Protein AF-0000000084927804 (afdb_homodimer)

Secondary structure (DSSP, 8-state):
---HHHHHHHHTS-HHHHHHHHTT-TTS-HHHHHHHHHHHHHHT----HHHHTTTTT---EEEEEES-SSSHHHHHHHHHHHHHHHHTT-EEEEEE-TT-HHHHHHHHHHHHTTSSSEEEEES----GGGGTT--GGGEEEESS--TTS-SEEEEE-HHHHHHHHHHHHHHTT--SEEEEE--TT-HHHHHHHHHHHHHHHHTTPPP-GGGEEE--SSSHHHHHHHHT-TTGGG--EEEESSHHHHHHHHHHHHHTT--TTTTSEEEEEE--HHHHHSSSPPEEEE--HHHHHHHHHHHHHHHHH-TT-----EEEEPPEEE--TT-/---HHHHHHHHTS-HHHHHHHHTT-TTS-HHHHHHHHHHHHHHT----HHHHTTTTT---EEEEEES-SSSHHHHHHHHHHHHHHHHTT-EEEEEE-TT-HHHHHHHHHHHHTTSSSEEEEES----GGGGTT--GGGEEEESS--TTS-SEEEEE-HHHHHHHHHHHHHHTT--SEEEEE--TT-HHHHHHHHHHHHHHHHTTPPP-GGGEEE--SSHHHHHHHHHT-TTGGG--EEEESSHHHHHHHHHHHHHTT--TTTTSEEEEEE--HHHHHSSSPPEEEE--HHHHHHHHHHHHHHHHH-TT-----EEEEPPEEE--TT-

Solvent-accessible surface area (backbone atoms only — not comparable to full-atom values): 33091 Å² total; per-residue (Å²): 128,60,42,67,62,50,33,9,59,68,39,71,47,50,54,68,52,45,51,34,47,78,61,66,39,81,85,53,53,70,71,57,39,48,38,39,52,52,25,24,61,75,56,62,40,66,82,50,57,75,62,66,38,64,81,55,102,46,52,44,23,33,33,36,35,23,35,50,56,72,40,67,66,46,19,38,19,48,47,19,25,46,55,44,28,45,77,70,54,26,46,50,32,43,42,65,32,72,60,32,34,68,53,42,33,58,57,56,48,33,43,78,68,48,63,18,59,28,36,36,39,43,56,40,45,74,48,71,80,59,52,66,87,57,73,41,80,44,32,23,30,21,76,38,71,59,78,89,56,80,44,26,36,22,31,58,55,42,29,57,53,33,17,50,57,43,38,51,44,41,75,72,67,43,78,40,64,34,35,37,34,50,57,85,93,39,58,53,44,54,32,26,49,50,12,42,42,49,30,32,47,77,69,75,36,83,73,53,76,86,41,53,43,71,33,64,64,47,29,64,60,38,20,53,53,48,59,66,38,91,55,55,80,75,32,33,28,34,44,20,68,19,38,39,24,27,50,11,45,52,51,24,35,48,75,72,70,42,47,67,28,85,53,34,20,36,26,21,22,49,56,47,71,61,28,69,70,36,88,63,22,38,12,21,36,30,52,51,38,39,56,39,18,29,52,34,35,49,53,45,49,49,42,64,72,44,68,89,70,80,71,85,44,78,44,72,47,74,69,43,80,43,84,38,55,15,79,126,59,42,67,62,49,33,8,60,68,39,71,46,50,54,67,52,45,50,34,47,77,62,65,41,82,85,52,54,70,70,56,38,48,39,38,52,51,27,23,61,74,55,62,39,67,83,52,59,77,62,65,37,65,81,52,102,46,54,44,25,34,33,35,36,23,33,51,56,71,41,67,64,46,19,39,19,48,48,19,25,47,55,44,28,46,78,70,57,26,45,50,30,44,42,64,35,70,60,30,34,67,52,43,33,59,57,56,47,32,42,79,69,48,62,18,59,27,36,36,40,43,55,40,45,74,48,71,81,58,50,68,86,56,73,41,79,44,31,22,29,20,75,36,73,60,80,89,56,79,43,26,36,24,30,58,55,41,28,60,53,34,18,53,56,44,38,51,45,42,76,72,68,44,77,40,63,34,33,38,34,50,57,87,91,39,57,55,44,53,33,26,50,50,12,41,42,49,32,34,47,77,69,75,36,83,74,54,75,86,42,53,43,72,32,63,64,47,28,64,58,38,18,54,54,50,58,64,37,89,54,54,80,73,30,33,29,35,45,21,69,19,37,41,25,26,50,10,45,53,52,25,36,48,75,72,69,43,46,69,28,86,54,35,20,35,25,21,22,50,57,49,71,62,27,69,70,37,87,63,21,39,13,20,35,30,51,52,38,39,56,39,17,29,51,35,36,49,54,45,50,48,42,63,71,43,67,87,70,82,70,83,44,80,46,73,47,74,68,41,81,43,84,37,55,15,78

pLDDT: mean 87.56, std 12.5, range [36.38, 98.88]

Nearest PDB structures (foldseek):
  3c3k-assembly1_A  TM=9.098E-01  e=5.530E-22  Actinobacillus succinogenes 130Z
  3c3k-assembly1_B  TM=9.078E-01  e=3.502E-22  Actinobacillus succinogenes 130Z
  3clk-assembly1_B  TM=8.979E-01  e=1.261E-16  Lactiplantibacillus plantarum WCFS1
  3clk-assembly1_A  TM=8.913E-01  e=4.184E-16  Lactiplantibacillus plantarum WCFS1
  2qu7-assembly1_B  TM=8.490E-01  e=1.848E-15  Staphylococcus saprophyticus subsp. saprophyticus ATCC 15305 = NCTC 7292

Radius of gyration: 27.2 Å; Cα contacts (8 Å, |Δi|>4): 1357; chains: 2; bounding box: 69×76×70 Å

Organism: Caldicellulosiruptor owensensis (strain ATCC 700167 / DSM 13100 / OL) (NCBI:txid632518)

Foldseek 3Di:
DQDLCNLCVQLVHDSVLLLCLVQVNPVHDPVSSVSSVVSCVVVVPDPPLCVSPPVDLALLEEEEEEQDCPDLLQVLLVLLQQVQSVVNSHHYHYYHCVQPQQRVLVVLCCCVVNNHLAYEYEQRDHDLVSCPPRPLLLYEYFQFDDPSRQFAYEHAQLLQLLLVVLLVCVVVPWAAEAEEFEDPDTVSRVSNVNSNCVSQVVSPHDDDPVSYHYDDQAQPTLLVVLLPPPPVQVGLEYEYAAPRVQVSVVNSCVVVVHDFNGRYAYAHEQPGPCQCPPVQRHWYKHDPSSVRSNVRNVLSVCCSVVVPDRDHHYHHDDIDTDDTRRD/DQDLCNLCVQLVHDSVLLLCLVQVPPPHDPVSSVSSVVSCVVVVPDPPLCVSPPVDLALLEEEEEEQDCPDLLQVLLVLLQQVQSVVNSHHYHYYHCVQPQQRVLVVLCCCVVNNHLAYEYEQRDHDLVSCPPRPLLLYEYFQFDDPSRQFAYEHAQLLQLLLVVLLVCVVVPWAAEAEEFEDPDTVSRVSNVNSNCVSQVVSPHHDDPVSYHYDDQAQPTLLVVCLPPPPVQVGLEYEYAAVRVQVSVVNSCVVVVHDFNPRYAYAHEQPGPCQCPPVQRHWYKHDPSSVRSNVRNVLSVCCSVVVPDRDHHYHHDDIDTDDTRRD

Structure (mmCIF, N/CA/C/O backbone):
data_AF-0000000084927804-model_v1
#
loop_
_entity.id
_entity.type
_entity.pdbx_description
1 polymer 'Transcriptional regulator, LacI family'
#
loop_
_atom_site.group_PDB
_atom_site.id
_atom_site.type_symbol
_atom_site.label_atom_id
_atom_site.label_alt_id
_atom_site.label_comp_id
_atom_site.label_asym_id
_atom_site.label_entity_id
_atom_site.label_seq_id
_atom_site.pdbx_PDB_ins_code
_atom_site.Cartn_x
_atom_site.Cartn_y
_atom_site.Cartn_z
_atom_site.occupancy
_atom_site.B_iso_or_equiv
_atom_site.auth_seq_id
_atom_site.auth_comp_id
_atom_site.auth_asym_id
_atom_site.auth_atom_id
_atom_site.pdbx_PDB_model_num
ATOM 1 N N . MET A 1 1 ? 18.719 33.781 -3.631 1 55.03 1 MET A N 1
ATOM 2 C CA . MET A 1 1 ? 17.75 33.25 -4.57 1 55.03 1 MET A CA 1
ATOM 3 C C . MET A 1 1 ? 16.656 34.281 -4.895 1 55.03 1 MET A C 1
ATOM 5 O O . MET A 1 1 ? 16.281 35.062 -4.035 1 55.03 1 MET A O 1
ATOM 9 N N . PRO A 1 2 ? 16.344 34.375 -6.137 1 72.06 2 PRO A N 1
ATOM 10 C CA . PRO A 1 2 ? 15.336 35.375 -6.449 1 72.06 2 PRO A CA 1
ATOM 11 C C . PRO A 1 2 ? 14 35.125 -5.746 1 72.06 2 PRO A C 1
ATOM 13 O O . PRO A 1 2 ? 13.625 33.969 -5.547 1 72.06 2 PRO A O 1
ATOM 16 N N . THR A 1 3 ? 13.508 36.094 -5.145 1 71.88 3 THR A N 1
ATOM 17 C CA . THR A 1 3 ? 12.227 36.062 -4.453 1 71.88 3 THR A CA 1
ATOM 18 C C . THR A 1 3 ? 11.102 36.531 -5.359 1 71.88 3 THR A C 1
ATOM 20 O O . THR A 1 3 ? 11.359 37.031 -6.457 1 71.88 3 THR A O 1
ATOM 23 N N . VAL A 1 4 ? 9.883 36.25 -4.801 1 76.12 4 VAL A N 1
ATOM 24 C CA . VAL A 1 4 ? 8.727 36.75 -5.535 1 76.12 4 VAL A CA 1
ATOM 25 C C . VAL A 1 4 ? 8.828 38.281 -5.688 1 76.12 4 VAL A C 1
ATOM 27 O O . VAL A 1 4 ? 8.406 38.844 -6.707 1 76.12 4 VAL A O 1
ATOM 30 N N . LYS A 1 5 ? 9.398 38.906 -4.699 1 81.44 5 LYS A N 1
ATOM 31 C CA . LYS A 1 5 ? 9.594 40.344 -4.773 1 81.44 5 LYS A CA 1
ATOM 32 C C . LYS A 1 5 ? 10.578 40.719 -5.875 1 81.44 5 LYS A C 1
ATOM 34 O O . LYS A 1 5 ? 10.383 41.719 -6.582 1 81.44 5 LYS A O 1
ATOM 39 N N . ASP A 1 6 ? 11.508 39.844 -6.051 1 83.94 6 ASP A N 1
ATOM 40 C CA . ASP A 1 6 ? 12.492 40.094 -7.105 1 83.94 6 ASP A CA 1
ATOM 41 C C . ASP A 1 6 ? 11.859 39.938 -8.492 1 83.94 6 ASP A C 1
ATOM 43 O O . ASP A 1 6 ? 12.148 40.719 -9.398 1 83.94 6 ASP A O 1
ATOM 47 N N . VAL A 1 7 ? 11.023 38.938 -8.57 1 85.44 7 VAL A N 1
ATOM 48 C CA . VAL A 1 7 ? 10.312 38.688 -9.812 1 85.44 7 VAL A CA 1
ATOM 49 C C . VAL A 1 7 ? 9.406 39.906 -10.133 1 85.44 7 VAL A C 1
ATOM 51 O O . VAL A 1 7 ? 9.375 40.375 -11.266 1 85.44 7 VAL A O 1
ATOM 54 N N . ALA A 1 8 ? 8.766 40.344 -9.141 1 87.19 8 ALA A N 1
ATOM 55 C CA . ALA A 1 8 ? 7.867 41.469 -9.289 1 87.19 8 ALA A CA 1
ATOM 56 C C . ALA A 1 8 ? 8.617 42.719 -9.758 1 87.19 8 ALA A C 1
ATOM 58 O O . ALA A 1 8 ? 8.18 43.406 -10.68 1 87.19 8 ALA A O 1
ATOM 59 N N . LYS A 1 9 ? 9.664 42.938 -9.18 1 88.44 9 LYS A N 1
ATOM 60 C CA . LYS A 1 9 ? 10.5 44.062 -9.523 1 88.44 9 LYS A CA 1
ATOM 61 C C . LYS A 1 9 ? 11.008 43.969 -10.961 1 88.44 9 LYS A C 1
ATOM 63 O O . LYS A 1 9 ? 10.953 44.938 -11.719 1 88.44 9 LYS A O 1
ATOM 68 N N . ARG A 1 10 ? 11.414 42.812 -11.266 1 89.19 10 ARG A N 1
ATOM 69 C CA . ARG A 1 10 ? 11.969 42.625 -12.602 1 89.19 10 ARG A CA 1
ATOM 70 C C . ARG A 1 10 ? 10.891 42.719 -13.672 1 89.19 10 ARG A C 1
ATOM 72 O O . ARG A 1 10 ? 11.156 43.219 -14.766 1 89.19 10 ARG A O 1
ATOM 79 N N . ALA A 1 11 ? 9.75 42.219 -13.383 1 87.06 11 ALA A N 1
ATOM 80 C CA . ALA A 1 11 ? 8.633 42.219 -14.328 1 87.06 11 ALA A CA 1
ATOM 81 C C . ALA A 1 11 ? 7.914 43.562 -14.328 1 87.06 11 ALA A C 1
ATOM 83 O O . ALA A 1 11 ? 7.094 43.844 -15.211 1 87.06 11 ALA A O 1
ATOM 84 N N . GLY A 1 12 ? 8.234 44.406 -13.336 1 89.69 12 GLY A N 1
ATOM 85 C CA . GLY A 1 12 ? 7.582 45.688 -13.219 1 89.69 12 GLY A CA 1
ATOM 86 C C . GLY A 1 12 ? 6.133 45.594 -12.781 1 89.69 12 GLY A C 1
ATOM 87 O O . GLY A 1 12 ? 5.285 46.344 -13.25 1 89.69 12 GLY A O 1
ATOM 88 N N . VAL A 1 13 ? 5.855 44.562 -12.055 1 88.19 13 VAL A N 1
ATOM 89 C CA . VAL A 1 13 ? 4.492 44.344 -11.578 1 88.19 13 VAL A CA 1
ATOM 90 C C . VAL A 1 13 ? 4.488 44.219 -10.062 1 88.19 13 VAL A C 1
ATOM 92 O O . VAL A 1 13 ? 5.551 44.188 -9.43 1 88.19 13 VAL A O 1
ATOM 95 N N . SER A 1 14 ? 3.346 44.25 -9.469 1 79.81 14 SER A N 1
ATOM 96 C CA . SER A 1 14 ? 3.221 44.031 -8.031 1 79.81 14 SER A CA 1
ATOM 97 C C . SER A 1 14 ? 3.455 42.562 -7.668 1 79.81 14 SER A C 1
ATOM 99 O O . SER A 1 14 ? 3.342 41.688 -8.523 1 79.81 14 SER A O 1
ATOM 101 N N . VAL A 1 15 ? 3.775 42.312 -6.426 1 80.94 15 VAL A N 1
ATOM 102 C CA . VAL A 1 15 ? 3.936 40.969 -5.918 1 80.94 15 VAL A CA 1
ATOM 103 C C . VAL A 1 15 ? 2.633 40.188 -6.094 1 80.94 15 VAL A C 1
ATOM 105 O O . VAL A 1 15 ? 2.65 39 -6.426 1 80.94 15 VAL A O 1
ATOM 108 N N . ALA A 1 16 ? 1.517 40.906 -5.965 1 77.38 16 ALA A N 1
ATOM 109 C CA . ALA A 1 16 ? 0.203 40.312 -6.148 1 77.38 16 ALA A CA 1
ATOM 110 C C . ALA A 1 16 ? 0.012 39.812 -7.586 1 77.38 16 ALA A C 1
ATOM 112 O O . ALA A 1 16 ? -0.558 38.75 -7.824 1 77.38 16 ALA A O 1
ATOM 113 N N . THR A 1 17 ? 0.482 40.562 -8.492 1 80.94 17 THR A N 1
ATOM 114 C CA . THR A 1 17 ? 0.366 40.219 -9.898 1 80.94 17 THR A CA 1
ATOM 115 C C . THR A 1 17 ? 1.212 39 -10.227 1 80.94 17 THR A C 1
ATOM 117 O O . THR A 1 17 ? 0.779 38.125 -10.977 1 80.94 17 THR A O 1
ATOM 120 N N . VAL A 1 18 ? 2.438 38.906 -9.641 1 80.12 18 VAL A N 1
ATOM 121 C CA . VAL A 1 18 ? 3.285 37.719 -9.828 1 80.12 18 VAL A CA 1
ATOM 122 C C . VAL A 1 18 ? 2.578 36.469 -9.289 1 80.12 18 VAL A C 1
ATOM 124 O O . VAL A 1 18 ? 2.557 35.438 -9.945 1 80.12 18 VAL A O 1
ATOM 127 N N . SER A 1 19 ? 1.981 36.656 -8.242 1 71.56 19 SER A N 1
ATOM 128 C CA . SER A 1 19 ? 1.237 35.562 -7.621 1 71.56 19 SER A CA 1
ATOM 129 C C . SER A 1 19 ? 0.085 35.125 -8.516 1 71.56 19 SER A C 1
ATOM 131 O O . SER A 1 19 ? -0.128 33.906 -8.695 1 71.56 19 SER A O 1
ATOM 133 N N . ARG A 1 20 ? -0.527 36.062 -9.086 1 74.81 20 ARG A N 1
ATOM 134 C CA . ARG A 1 20 ? -1.644 35.781 -9.984 1 74.81 20 ARG A CA 1
ATOM 135 C C . ARG A 1 20 ? -1.167 35.031 -11.227 1 74.81 20 ARG A C 1
ATOM 137 O O . ARG A 1 20 ? -1.835 34.094 -11.703 1 74.81 20 ARG A O 1
ATOM 144 N N . VAL A 1 21 ? -0.072 35.406 -11.68 1 78 21 VAL A N 1
ATOM 145 C CA . VAL A 1 21 ? 0.49 34.75 -12.867 1 78 21 VAL A CA 1
ATOM 146 C C . VAL A 1 21 ? 0.907 33.344 -12.523 1 78 21 VAL A C 1
ATOM 148 O O . VAL A 1 21 ? 0.625 32.406 -13.281 1 78 21 VAL A O 1
ATOM 151 N N . LEU A 1 22 ? 1.518 33.219 -11.406 1 71.62 22 LEU A N 1
ATOM 152 C CA . LEU A 1 22 ? 2.029 31.906 -10.984 1 71.62 22 LEU A CA 1
ATOM 153 C C . LEU A 1 22 ? 0.887 30.938 -10.703 1 71.62 22 LEU A C 1
ATOM 155 O O . LEU A 1 22 ? 1.041 29.719 -10.867 1 71.62 22 LEU A O 1
ATOM 159 N N . ASN A 1 23 ? -0.271 31.562 -10.461 1 62.69 23 ASN A N 1
ATOM 160 C CA . ASN A 1 23 ? -1.459 30.766 -10.164 1 62.69 23 ASN A CA 1
ATOM 161 C C . ASN A 1 23 ? -2.387 30.672 -11.375 1 62.69 23 ASN A C 1
ATOM 163 O O . ASN A 1 23 ? -3.57 30.359 -11.234 1 62.69 23 ASN A O 1
ATOM 167 N N . ASN A 1 24 ? -1.897 31 -12.352 1 65.75 24 ASN A N 1
ATOM 168 C CA . ASN A 1 24 ? -2.586 30.984 -13.641 1 65.75 24 ASN A CA 1
ATOM 169 C C . ASN A 1 24 ? -3.926 31.703 -13.57 1 65.75 24 ASN A C 1
ATOM 171 O O . ASN A 1 24 ? -4.922 31.234 -14.125 1 65.75 24 ASN A O 1
ATOM 175 N N . SER A 1 25 ? -3.979 32.719 -12.867 1 64.5 25 SER A N 1
ATOM 176 C CA . SER A 1 25 ? -5.184 33.531 -12.758 1 64.5 25 SER A CA 1
ATOM 177 C C . SER A 1 25 ? -5.559 34.156 -14.102 1 64.5 25 SER A C 1
ATOM 179 O O . SER A 1 25 ? -4.691 34.656 -14.836 1 64.5 25 SER A O 1
ATOM 181 N N . GLU A 1 26 ? -6.766 34.031 -14.406 1 66.88 26 GLU A N 1
ATOM 182 C CA . GLU A 1 26 ? -7.27 34.625 -15.656 1 66.88 26 GLU A CA 1
ATOM 183 C C . GLU A 1 26 ? -7.348 36.125 -15.57 1 66.88 26 GLU A C 1
ATOM 185 O O . GLU A 1 26 ? -7.57 36.812 -16.578 1 66.88 26 GLU A O 1
ATOM 190 N N . LYS A 1 27 ? -7.098 36.719 -14.531 1 77.56 27 LYS A N 1
ATOM 191 C CA . LYS A 1 27 ? -7.25 38.156 -14.336 1 77.56 27 LYS A CA 1
ATOM 192 C C . LYS A 1 27 ? -6.012 38.906 -14.82 1 77.56 27 LYS A C 1
ATOM 194 O O . LYS A 1 27 ? -5.992 40.156 -14.82 1 77.56 27 LYS A O 1
ATOM 199 N N . VAL A 1 28 ? -5.121 38.188 -15.211 1 78.88 28 VAL A N 1
ATOM 200 C CA . VAL A 1 28 ? -3.875 38.781 -15.656 1 78.88 28 VAL A CA 1
ATOM 201 C C . VAL A 1 28 ? -3.793 38.75 -17.188 1 78.88 28 VAL A C 1
ATOM 203 O O . VAL A 1 28 ? -4.062 37.719 -17.797 1 78.88 28 VAL A O 1
ATOM 206 N N . SER A 1 29 ? -3.598 39.938 -17.781 1 84.06 29 SER A N 1
ATOM 207 C CA . SER A 1 29 ? -3.482 40 -19.234 1 84.06 29 SER A CA 1
ATOM 208 C C . SER A 1 29 ? -2.336 39.125 -19.75 1 84.06 29 SER A C 1
ATOM 210 O O . SER A 1 29 ? -1.376 38.875 -19.016 1 84.06 29 SER A O 1
ATOM 212 N N . GLU A 1 30 ? -2.469 38.75 -20.953 1 83.75 30 GLU A N 1
ATOM 213 C CA . GLU A 1 30 ? -1.457 37.906 -21.578 1 83.75 30 GLU A CA 1
ATOM 214 C C . GLU A 1 30 ? -0.104 38.594 -21.641 1 83.75 30 GLU A C 1
ATOM 216 O O . GLU A 1 30 ? 0.939 37.969 -21.469 1 83.75 30 GLU A O 1
ATOM 221 N N . GLN A 1 31 ? -0.123 39.812 -21.922 1 85.69 31 GLN A N 1
ATOM 222 C CA . GLN A 1 31 ? 1.106 40.594 -21.984 1 85.69 31 GLN A CA 1
ATOM 223 C C . GLN A 1 31 ? 1.812 40.594 -20.625 1 85.69 31 GLN A C 1
ATOM 225 O O . GLN A 1 31 ? 3.025 40.406 -20.547 1 85.69 31 GLN A O 1
ATOM 230 N N . THR A 1 32 ? 1.081 40.75 -19.594 1 86.25 32 THR A N 1
ATOM 231 C CA . THR A 1 32 ? 1.621 40.812 -18.234 1 86.25 32 THR A CA 1
ATOM 232 C C . THR A 1 32 ? 2.102 39.406 -17.812 1 86.25 32 THR A C 1
ATOM 234 O O . THR A 1 32 ? 3.152 39.281 -17.172 1 86.25 32 THR A O 1
ATOM 237 N N . ARG A 1 33 ? 1.375 38.5 -18.094 1 86.5 33 ARG A N 1
ATOM 238 C CA . ARG A 1 33 ? 1.741 37.125 -17.828 1 86.5 33 ARG A CA 1
ATOM 239 C C . ARG A 1 33 ? 3.098 36.781 -18.422 1 86.5 33 ARG A C 1
ATOM 241 O O . ARG A 1 33 ? 3.957 36.188 -17.75 1 86.5 33 ARG A O 1
ATOM 248 N N . GLN A 1 34 ? 3.178 37.188 -19.672 1 85.88 34 GLN A N 1
ATOM 249 C CA . GLN A 1 34 ? 4.426 36.906 -20.375 1 85.88 34 GLN A CA 1
ATOM 250 C C . GLN A 1 34 ? 5.602 37.625 -19.734 1 85.88 34 GLN A C 1
ATOM 252 O O . GLN A 1 34 ? 6.691 37.062 -19.609 1 85.88 34 GLN A O 1
ATOM 257 N N . LYS A 1 35 ? 5.441 38.812 -19.328 1 87.62 35 LYS A N 1
ATOM 258 C CA . LYS A 1 35 ? 6.477 39.562 -18.656 1 87.62 35 LYS A CA 1
ATOM 259 C C . LYS A 1 35 ? 6.93 38.875 -17.375 1 87.62 35 LYS A C 1
ATOM 261 O O . LYS A 1 35 ? 8.125 38.781 -17.094 1 87.62 35 LYS A O 1
ATOM 266 N N . VAL A 1 36 ? 5.961 38.406 -16.625 1 86.75 36 VAL A N 1
ATOM 267 C CA . VAL A 1 36 ? 6.238 37.719 -15.359 1 86.75 36 VAL A CA 1
ATOM 268 C C . VAL A 1 36 ? 6.965 36.406 -15.617 1 86.75 36 VAL A C 1
ATOM 270 O O . VAL A 1 36 ? 7.961 36.094 -14.961 1 86.75 36 VAL A O 1
ATOM 273 N N . LEU A 1 37 ? 6.473 35.719 -16.547 1 83.81 37 LEU A N 1
ATOM 274 C CA . LEU A 1 37 ? 7.082 34.438 -16.875 1 83.81 37 LEU A CA 1
ATOM 275 C C . LEU A 1 37 ? 8.516 34.625 -17.375 1 83.81 37 LEU A C 1
ATOM 277 O O . LEU A 1 37 ? 9.398 33.812 -17.031 1 83.81 37 LEU A O 1
ATOM 281 N N . ASN A 1 38 ? 8.711 35.625 -18.219 1 84 38 ASN A N 1
ATOM 282 C CA . ASN A 1 38 ? 10.055 35.938 -18.688 1 84 38 ASN A CA 1
ATOM 283 C C . ASN A 1 38 ? 10.977 36.312 -17.516 1 84 38 ASN A C 1
ATOM 285 O O . ASN A 1 38 ? 12.133 35.875 -17.484 1 84 38 ASN A O 1
ATOM 289 N N . ALA A 1 39 ? 10.492 37.031 -16.562 1 87.06 39 ALA A N 1
ATOM 290 C CA . ALA A 1 39 ? 11.266 37.406 -15.383 1 87.06 39 ALA A CA 1
ATOM 291 C C . ALA A 1 39 ? 11.609 36.188 -14.531 1 87.06 39 ALA A C 1
ATOM 293 O O . ALA A 1 39 ? 12.719 36.094 -14 1 87.06 39 ALA A O 1
ATOM 294 N N . ILE A 1 40 ? 10.672 35.344 -14.391 1 79.12 40 ILE A N 1
ATOM 295 C CA . ILE A 1 40 ? 10.883 34.125 -13.656 1 79.12 40 ILE A CA 1
ATOM 296 C C . ILE A 1 40 ? 12.016 33.312 -14.289 1 79.12 40 ILE A C 1
ATOM 298 O O . ILE A 1 40 ? 12.906 32.844 -13.594 1 79.12 40 ILE A O 1
ATOM 302 N N . GLU A 1 41 ? 11.961 33.219 -15.562 1 79.31 41 GLU A N 1
ATOM 303 C CA . GLU A 1 41 ? 12.977 32.5 -16.328 1 79.31 41 GLU A CA 1
ATOM 304 C C . GLU A 1 41 ? 14.344 33.188 -16.188 1 79.31 41 GLU A C 1
ATOM 306 O O . GLU A 1 41 ? 15.352 32.531 -15.977 1 79.31 41 GLU A O 1
ATOM 311 N N . GLU A 1 42 ? 14.352 34.438 -16.344 1 81.69 42 GLU A N 1
ATOM 312 C CA . GLU A 1 42 ? 15.586 35.219 -16.312 1 81.69 42 GLU A CA 1
ATOM 313 C C . GLU A 1 42 ? 16.25 35.156 -14.938 1 81.69 42 GLU A C 1
ATOM 315 O O . GLU A 1 42 ? 17.469 35.062 -14.836 1 81.69 42 GLU A O 1
ATOM 320 N N . LEU A 1 43 ? 15.375 35.156 -13.914 1 80.94 43 LEU A N 1
ATOM 321 C CA . LEU A 1 43 ? 15.891 35.219 -12.555 1 80.94 43 LEU A CA 1
ATOM 322 C C . LEU A 1 43 ? 16.109 33.812 -12.008 1 80.94 43 LEU A C 1
ATOM 324 O O . LEU A 1 43 ? 16.734 33.625 -10.969 1 80.94 43 LEU A O 1
ATOM 328 N N . GLY A 1 44 ? 15.578 32.938 -12.805 1 73.25 44 GLY A N 1
ATOM 329 C CA . GLY A 1 44 ? 15.625 31.547 -12.328 1 73.25 44 GLY A CA 1
ATOM 330 C C . GLY A 1 44 ? 14.758 31.312 -11.102 1 73.25 44 GLY A C 1
ATOM 331 O O . GLY A 1 44 ? 15.133 30.562 -10.203 1 73.25 44 GLY A O 1
ATOM 332 N N . PHE A 1 45 ? 13.75 32.156 -11.062 1 63.72 45 PHE A N 1
ATOM 333 C CA . PHE A 1 45 ? 12.844 32.094 -9.922 1 63.72 45 PHE A CA 1
ATOM 334 C C . PHE A 1 45 ? 12 30.828 -9.977 1 63.72 45 PHE A C 1
ATOM 336 O O . PHE A 1 45 ? 11.398 30.516 -11.016 1 63.72 45 PHE A O 1
ATOM 343 N N . LYS A 1 46 ? 12.133 30.062 -9.023 1 56.94 46 LYS A N 1
ATOM 344 C CA . LYS A 1 46 ? 11.266 28.906 -8.875 1 56.94 46 LYS A CA 1
ATOM 345 C C . LYS A 1 46 ? 10.18 29.156 -7.836 1 56.94 46 LYS A C 1
ATOM 347 O O . LYS A 1 46 ? 10.477 29.406 -6.668 1 56.94 46 LYS A O 1
ATOM 352 N N . PRO A 1 47 ? 8.961 29.375 -8.414 1 49.06 47 PRO A N 1
ATOM 353 C CA . PRO A 1 47 ? 7.883 29.594 -7.445 1 49.06 47 PRO A CA 1
ATOM 354 C C . PRO A 1 47 ? 7.832 28.531 -6.355 1 49.06 47 PRO A C 1
ATOM 356 O O . PRO A 1 47 ? 8.016 27.344 -6.637 1 49.06 47 PRO A O 1
ATOM 359 N N . ASN A 1 48 ? 8.312 28.906 -5.293 1 43.38 48 ASN A N 1
ATOM 360 C CA . ASN A 1 48 ? 8.188 27.984 -4.172 1 43.38 48 ASN A CA 1
ATOM 361 C C . ASN A 1 48 ? 6.723 27.672 -3.865 1 43.38 48 ASN A C 1
ATOM 363 O O . ASN A 1 48 ? 5.965 28.562 -3.475 1 43.38 48 ASN A O 1
ATOM 367 N N . LEU A 1 49 ? 6.156 26.859 -4.453 1 42.31 49 LEU A N 1
ATOM 368 C CA . LEU A 1 49 ? 4.746 26.5 -4.324 1 42.31 49 LEU A CA 1
ATOM 369 C C . LEU A 1 49 ? 4.309 26.547 -2.863 1 42.31 49 LEU A C 1
ATOM 371 O O . LEU A 1 49 ? 3.191 26.969 -2.559 1 42.31 49 LEU A O 1
ATOM 375 N N . LEU A 1 50 ? 5.141 26 -1.962 1 40 50 LEU A N 1
ATOM 376 C CA . LEU A 1 50 ? 4.762 25.984 -0.553 1 40 50 LEU A CA 1
ATOM 377 C C . LEU A 1 50 ? 4.824 27.391 0.039 1 40 50 LEU A C 1
ATOM 379 O O . LEU A 1 50 ? 4.066 27.719 0.953 1 40 50 LEU A O 1
ATOM 383 N N . ALA A 1 51 ? 5.664 28.312 -0.337 1 40.41 51 ALA A N 1
ATOM 384 C CA . ALA A 1 51 ? 5.867 29.703 0.09 1 40.41 51 ALA A CA 1
ATOM 385 C C . ALA A 1 51 ? 4.656 30.562 -0.255 1 40.41 51 ALA A C 1
ATOM 387 O O . ALA A 1 51 ? 4.336 31.516 0.466 1 40.41 51 ALA A O 1
ATOM 388 N N . ARG A 1 52 ? 4.16 30.359 -1.341 1 40.34 52 ARG A N 1
ATOM 389 C CA . ARG A 1 52 ? 3.023 31.188 -1.723 1 40.34 52 ARG A CA 1
ATOM 390 C C . ARG A 1 52 ? 1.951 31.188 -0.637 1 40.34 52 ARG A C 1
ATOM 392 O O . ARG A 1 52 ? 1.262 32.188 -0.432 1 40.34 52 ARG A O 1
ATOM 399 N N . ASN A 1 53 ? 1.83 30.047 -0.066 1 39.31 53 ASN A N 1
ATOM 400 C CA . ASN A 1 53 ? 0.639 29.828 0.747 1 39.31 53 ASN A CA 1
ATOM 401 C C . ASN A 1 53 ? 0.759 30.5 2.111 1 39.31 53 ASN A C 1
ATOM 403 O O . ASN A 1 53 ? -0.159 30.422 2.93 1 39.31 53 ASN A O 1
ATOM 407 N N . PHE A 1 54 ? 1.999 31.047 2.498 1 36.38 54 PHE A N 1
ATOM 408 C CA . PHE A 1 54 ? 2.111 31.5 3.877 1 36.38 54 PHE A CA 1
ATOM 409 C C . PHE A 1 54 ? 1.367 32.812 4.07 1 36.38 54 PHE A C 1
ATOM 411 O O . PHE A 1 54 ? 1.149 33.25 5.203 1 36.38 54 PHE A O 1
ATOM 418 N N . ARG A 1 55 ? 1.387 33.656 3.199 1 39.12 55 ARG A N 1
ATOM 419 C CA . ARG A 1 55 ? 0.687 34.875 3.598 1 39.12 55 ARG A CA 1
ATOM 420 C C . ARG A 1 55 ? -0.736 34.562 4.051 1 39.12 55 ARG A C 1
ATOM 422 O O . ARG A 1 55 ? -1.336 35.344 4.801 1 39.12 55 ARG A O 1
ATOM 429 N N . LYS A 1 56 ? -1.584 33.906 3.152 1 46.19 56 LYS A N 1
ATOM 430 C CA . LYS A 1 56 ? -3.021 33.812 3.398 1 46.19 56 LYS A CA 1
ATOM 431 C C . LYS A 1 56 ? -3.348 32.75 4.422 1 46.19 56 LYS A C 1
ATOM 433 O O . LYS A 1 56 ? -2.549 31.828 4.645 1 46.19 56 LYS A O 1
ATOM 438 N N . ASP A 1 57 ? -4.488 32.844 5.168 1 57.97 57 ASP A N 1
ATOM 439 C CA . ASP A 1 57 ? -5.285 32.094 6.133 1 57.97 57 ASP A CA 1
ATOM 440 C C . ASP A 1 57 ? -5.43 30.641 5.699 1 57.97 57 ASP A C 1
ATOM 442 O O . ASP A 1 57 ? -6.414 29.984 6.043 1 57.97 57 ASP A O 1
ATOM 446 N N . ARG A 1 58 ? -4.422 30.188 4.773 1 69.31 58 ARG A N 1
ATOM 447 C CA . ARG A 1 58 ? -4.594 28.812 4.281 1 69.31 58 ARG A CA 1
ATOM 448 C C . ARG A 1 58 ? -3.359 27.969 4.574 1 69.31 58 ARG A C 1
ATOM 450 O O . ARG A 1 58 ? -2.232 28.469 4.52 1 69.31 58 ARG A O 1
ATOM 457 N N . SER A 1 59 ? -3.523 26.75 5.051 1 72.5 59 SER A N 1
ATOM 458 C CA . SER A 1 59 ? -2.461 25.797 5.328 1 72.5 59 SER A CA 1
ATOM 459 C C . SER A 1 59 ? -1.929 25.172 4.043 1 72.5 59 SER A C 1
ATOM 461 O O . SER A 1 59 ? -0.801 24.672 4.008 1 72.5 59 SER A O 1
ATOM 463 N N . SER A 1 60 ? -2.715 25.188 2.961 1 80.38 60 SER A N 1
ATOM 464 C CA . SER A 1 60 ? -2.447 24.5 1.7 1 80.38 60 SER A CA 1
ATOM 465 C C . SER A 1 60 ? -2.248 23 1.914 1 80.38 60 SER A C 1
ATOM 467 O O . SER A 1 60 ? -1.44 22.375 1.227 1 80.38 60 SER A O 1
ATOM 469 N N . LEU A 1 61 ? -2.885 22.469 2.934 1 82.38 61 LEU A N 1
ATOM 470 C CA . LEU A 1 61 ? -2.877 21.031 3.238 1 82.38 61 LEU A CA 1
ATOM 471 C C . LEU A 1 61 ? -4.289 20.469 3.191 1 82.38 61 LEU A C 1
ATOM 473 O O . LEU A 1 61 ? -5.238 21.109 3.646 1 82.38 61 LEU A O 1
ATOM 477 N N . ILE A 1 62 ? -4.316 19.328 2.574 1 90.69 62 ILE A N 1
ATOM 478 C CA . ILE A 1 62 ? -5.562 18.578 2.582 1 90.69 62 ILE A CA 1
ATOM 479 C C . ILE A 1 62 ? -5.402 17.328 3.459 1 90.69 62 ILE A C 1
ATOM 481 O O . ILE A 1 62 ? -4.406 16.609 3.352 1 90.69 62 ILE A O 1
ATOM 485 N N . LEU A 1 63 ? -6.41 17.172 4.324 1 90.31 63 LEU A N 1
ATOM 486 C CA . LEU A 1 63 ? -6.426 15.984 5.176 1 90.31 63 LEU A CA 1
ATOM 487 C C . LEU A 1 63 ? -7.051 14.805 4.445 1 90.31 63 LEU A C 1
ATOM 489 O O . LEU A 1 63 ? -8.109 14.938 3.826 1 90.31 63 LEU A O 1
ATOM 493 N N . VAL A 1 64 ? -6.324 13.703 4.461 1 91.88 64 VAL A N 1
ATOM 494 C CA . VAL A 1 64 ? -6.855 12.453 3.926 1 91.88 64 VAL A CA 1
ATOM 495 C C . VAL A 1 64 ? -6.957 11.414 5.039 1 91.88 64 VAL A C 1
ATOM 497 O O . VAL A 1 64 ? -5.945 11.031 5.633 1 91.88 64 VAL A O 1
ATOM 500 N N . VAL A 1 65 ? -8.188 10.961 5.273 1 89.94 65 VAL A N 1
ATOM 501 C CA . VAL A 1 65 ? -8.445 10.023 6.367 1 89.94 65 VAL A CA 1
ATOM 502 C C . VAL A 1 65 ? -8.82 8.656 5.801 1 89.94 65 VAL A C 1
ATOM 504 O O . VAL A 1 65 ? -9.789 8.539 5.047 1 89.94 65 VAL A O 1
ATOM 507 N N . LEU A 1 66 ? -8.039 7.723 6.125 1 89.75 66 LEU A N 1
ATOM 508 C CA . LEU A 1 66 ? -8.305 6.375 5.637 1 89.75 66 LEU A CA 1
ATOM 509 C C . LEU A 1 66 ? -8.133 5.348 6.754 1 89.75 66 LEU A C 1
ATOM 511 O O . LEU A 1 66 ? -7.516 5.641 7.781 1 89.75 66 LEU A O 1
ATOM 515 N N . PRO A 1 67 ? -8.68 4.125 6.551 1 85.5 67 PRO A N 1
ATOM 516 C CA . PRO A 1 67 ? -8.523 3.09 7.578 1 85.5 67 PRO A CA 1
ATOM 517 C C . PRO A 1 67 ? -7.082 2.596 7.703 1 85.5 67 PRO A C 1
ATOM 519 O O . PRO A 1 67 ? -6.594 2.387 8.82 1 85.5 67 PRO A O 1
ATOM 522 N N . THR A 1 68 ? -6.5 2.363 6.562 1 78.81 68 THR A N 1
ATOM 523 C CA . THR A 1 68 ? -5.137 1.845 6.539 1 78.81 68 THR A CA 1
ATOM 524 C C . THR A 1 68 ? -4.457 2.164 5.211 1 78.81 68 THR A C 1
ATOM 526 O O . THR A 1 68 ? -5.125 2.293 4.18 1 78.81 68 THR A O 1
ATOM 529 N N . ILE A 1 69 ? -3.172 2.236 5.273 1 76.94 69 ILE A N 1
ATOM 530 C CA . ILE A 1 69 ? -2.418 2.467 4.047 1 76.94 69 ILE A CA 1
ATOM 531 C C . ILE A 1 69 ? -1.866 1.143 3.523 1 76.94 69 ILE A C 1
ATOM 533 O O . ILE A 1 69 ? -1.362 1.073 2.4 1 76.94 69 ILE A O 1
ATOM 537 N N . ALA A 1 70 ? -2.051 0.089 4.211 1 74.44 70 ALA A N 1
ATOM 538 C CA . ALA A 1 70 ? -1.507 -1.216 3.846 1 74.44 70 ALA A CA 1
ATOM 539 C C . ALA A 1 70 ? -2.383 -1.902 2.803 1 74.44 70 ALA A C 1
ATOM 541 O O . ALA A 1 70 ? -1.976 -2.898 2.201 1 74.44 70 ALA A O 1
ATOM 542 N N . ASN A 1 71 ? -3.486 -1.367 2.533 1 82.12 71 ASN A N 1
ATOM 543 C CA . ASN A 1 71 ? -4.383 -1.877 1.502 1 82.12 71 ASN A CA 1
ATOM 544 C C . ASN A 1 71 ? -4.129 -1.202 0.157 1 82.12 71 ASN A C 1
ATOM 546 O O . ASN A 1 71 ? -4.234 0.021 0.042 1 82.12 71 ASN A O 1
ATOM 550 N N . ALA A 1 72 ? -3.838 -2.061 -0.866 1 86.25 72 ALA A N 1
ATOM 551 C CA . ALA A 1 72 ? -3.463 -1.566 -2.189 1 86.25 72 ALA A CA 1
ATOM 552 C C . ALA A 1 72 ? -4.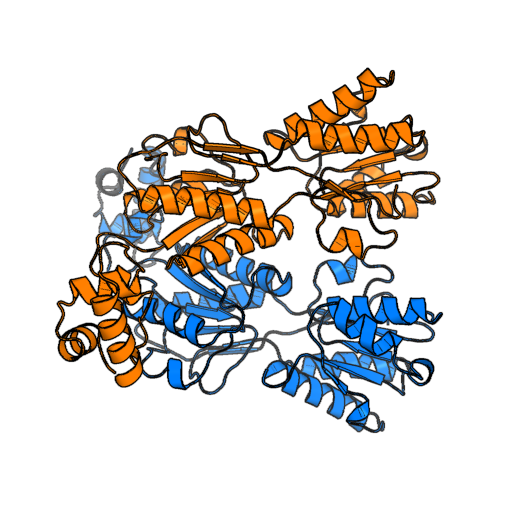582 -0.726 -2.799 1 86.25 72 ALA A C 1
ATOM 554 O O . ALA A 1 72 ? -4.324 0.174 -3.6 1 86.25 72 ALA A O 1
ATOM 555 N N . TYR A 1 73 ? -5.801 -1.018 -2.447 1 90.69 73 TYR A N 1
ATOM 556 C CA . TYR A 1 73 ? -6.93 -0.226 -2.916 1 90.69 73 TYR A CA 1
ATOM 557 C C . TYR A 1 73 ? -6.777 1.236 -2.516 1 90.69 73 TYR A C 1
ATOM 559 O O . TYR A 1 73 ? -6.844 2.129 -3.363 1 90.69 73 TYR A O 1
ATOM 567 N N . PHE A 1 74 ? -6.43 1.481 -1.336 1 90.94 74 PHE A N 1
ATOM 568 C CA . PHE A 1 74 ? -6.34 2.84 -0.812 1 90.94 74 PHE A CA 1
ATOM 569 C C . PHE A 1 74 ? -5.09 3.537 -1.326 1 90.94 74 PHE A C 1
ATOM 571 O O . PHE A 1 74 ? -5.094 4.75 -1.544 1 90.94 74 PHE A O 1
ATOM 578 N N . ALA A 1 75 ? -4.082 2.793 -1.485 1 86.25 75 ALA A N 1
ATOM 579 C CA . ALA A 1 75 ? -2.854 3.387 -2.006 1 86.25 75 ALA A CA 1
ATOM 580 C C . ALA A 1 75 ? -3.096 4.047 -3.361 1 86.25 75 ALA A C 1
ATOM 582 O O . ALA A 1 75 ? -2.568 5.125 -3.637 1 86.25 75 ALA A O 1
ATOM 583 N N . ARG A 1 76 ? -3.846 3.428 -4.199 1 90.06 76 ARG A N 1
ATOM 584 C CA . ARG A 1 76 ? -4.137 3.957 -5.527 1 90.06 76 ARG A CA 1
ATOM 585 C C . ARG A 1 76 ? -5.066 5.16 -5.445 1 90.06 76 ARG A C 1
ATOM 587 O O . ARG A 1 76 ? -4.93 6.113 -6.219 1 90.06 76 ARG A O 1
ATOM 594 N N . VAL A 1 77 ? -6.02 5.082 -4.535 1 94.69 77 VAL A N 1
ATOM 595 C CA . VAL A 1 77 ? -6.902 6.223 -4.305 1 94.69 77 VAL A CA 1
ATOM 596 C C . VAL A 1 77 ? -6.086 7.43 -3.857 1 94.69 77 VAL A C 1
ATOM 598 O O . VAL A 1 77 ? -6.254 8.531 -4.383 1 94.69 77 VAL A O 1
ATOM 601 N N . VAL A 1 78 ? -5.203 7.207 -2.928 1 90.69 78 VAL A N 1
ATOM 602 C CA . VAL A 1 78 ? -4.383 8.273 -2.367 1 90.69 78 VAL A CA 1
ATOM 603 C C . VAL A 1 78 ? -3.48 8.859 -3.455 1 90.69 78 VAL A C 1
ATOM 605 O O . VAL A 1 78 ? -3.215 10.062 -3.471 1 90.69 78 VAL A O 1
ATOM 608 N N . LYS A 1 79 ? -3.006 8.008 -4.324 1 88.06 79 LYS A N 1
ATOM 609 C CA . LYS A 1 79 ? -2.191 8.508 -5.43 1 88.06 79 LYS A CA 1
ATOM 610 C C . LYS A 1 79 ? -2.961 9.531 -6.262 1 88.06 79 LYS A C 1
ATOM 612 O O . LYS A 1 79 ? -2.416 10.578 -6.629 1 88.06 79 LYS A O 1
ATOM 617 N N . GLY A 1 80 ? -4.188 9.234 -6.574 1 93.19 80 GLY A N 1
ATOM 618 C CA . GLY A 1 80 ? -5.027 10.188 -7.289 1 93.19 80 GLY A CA 1
ATOM 619 C C . GLY A 1 80 ? -5.219 11.492 -6.543 1 93.19 80 GLY A C 1
ATOM 620 O O . GLY A 1 80 ? -5.172 12.57 -7.145 1 93.19 80 GLY A O 1
ATOM 621 N N . ILE A 1 81 ? -5.414 11.383 -5.223 1 94.06 81 ILE A N 1
ATOM 622 C CA . ILE A 1 81 ? -5.582 12.562 -4.379 1 94.06 81 ILE A CA 1
ATOM 623 C C . ILE A 1 81 ? -4.297 13.391 -4.391 1 94.06 81 ILE A C 1
ATOM 625 O O . ILE A 1 81 ? -4.336 14.602 -4.602 1 94.06 81 ILE A O 1
ATOM 629 N N . GLU A 1 82 ? -3.256 12.734 -4.184 1 86.69 82 GLU A N 1
ATOM 630 C CA . GLU A 1 82 ? -1.957 13.383 -4.059 1 86.69 82 GLU A CA 1
ATOM 631 C C . GLU A 1 82 ? -1.571 14.102 -5.348 1 86.69 82 GLU A C 1
ATOM 633 O O . GLU A 1 82 ? -1.121 15.25 -5.316 1 86.69 82 GLU A O 1
ATOM 638 N N . ASP A 1 83 ? -1.672 13.414 -6.484 1 87.31 83 ASP A N 1
ATOM 639 C CA . ASP A 1 83 ? -1.329 14.008 -7.77 1 87.31 83 ASP A CA 1
ATOM 640 C C . ASP A 1 83 ? -2.154 15.266 -8.031 1 87.31 83 ASP A C 1
ATOM 642 O O . ASP A 1 83 ? -1.62 16.281 -8.484 1 87.31 83 ASP A O 1
ATOM 646 N N . THR A 1 84 ? -3.393 15.156 -7.719 1 94 84 THR A N 1
ATOM 647 C CA . THR A 1 84 ? -4.297 16.281 -7.941 1 94 84 THR A CA 1
ATOM 648 C C . THR A 1 84 ? -3.982 17.422 -6.984 1 94 84 THR A C 1
ATOM 650 O O . THR A 1 84 ? -3.965 18.594 -7.387 1 94 84 THR A O 1
ATOM 653 N N . ALA A 1 85 ? -3.791 17.094 -5.723 1 89.62 85 ALA A N 1
ATOM 654 C CA . ALA A 1 85 ? -3.43 18.109 -4.73 1 89.62 85 ALA A CA 1
ATOM 655 C C . ALA A 1 85 ? -2.15 18.828 -5.133 1 89.62 85 ALA A C 1
ATOM 657 O O . ALA A 1 85 ? -2.109 20.062 -5.141 1 89.62 85 ALA A O 1
ATOM 658 N N . ARG A 1 86 ? -1.219 18.125 -5.484 1 82.31 86 ARG A N 1
ATOM 659 C CA . ARG A 1 86 ? 0.074 18.688 -5.859 1 82.31 86 ARG A CA 1
ATOM 660 C C . ARG A 1 86 ? -0.062 19.609 -7.066 1 82.31 86 ARG A C 1
ATOM 662 O O . ARG A 1 86 ? 0.49 20.719 -7.074 1 82.31 86 ARG A O 1
ATOM 669 N N . LYS A 1 87 ? -0.73 19.141 -8.023 1 85.88 87 LYS A N 1
ATOM 670 C CA . LYS A 1 87 ? -0.938 19.938 -9.234 1 85.88 87 LYS A CA 1
ATOM 671 C C . LYS A 1 87 ? -1.592 21.266 -8.922 1 85.88 87 LYS A C 1
ATOM 673 O O . LYS A 1 87 ? -1.434 22.234 -9.672 1 85.88 87 LYS A O 1
ATOM 678 N N . ASN A 1 88 ? -2.264 21.328 -7.773 1 89.06 88 ASN A N 1
ATOM 679 C CA . ASN A 1 88 ? -2.992 22.531 -7.414 1 89.06 88 ASN A CA 1
ATOM 680 C C . ASN A 1 88 ? -2.326 23.266 -6.246 1 89.06 88 ASN A C 1
ATOM 682 O O . ASN A 1 88 ? -2.939 24.125 -5.617 1 89.06 88 ASN A O 1
ATOM 686 N N . GLY A 1 89 ? -1.117 22.844 -5.941 1 80 89 GLY A N 1
ATOM 687 C CA . GLY A 1 89 ? -0.334 23.562 -4.945 1 80 89 GLY A CA 1
ATOM 688 C C . GLY A 1 89 ? -0.658 23.156 -3.523 1 80 89 GLY A C 1
ATOM 689 O O . GLY A 1 89 ? -0.393 23.906 -2.578 1 80 89 GLY A O 1
ATOM 690 N N . TYR A 1 90 ? -1.321 22 -3.342 1 83.69 90 TYR A N 1
ATOM 691 C CA . TYR A 1 90 ? -1.661 21.5 -2.014 1 83.69 90 TYR A CA 1
ATOM 692 C C . TYR A 1 90 ? -0.791 20.312 -1.637 1 83.69 90 TYR A C 1
ATOM 694 O O . TYR A 1 90 ? -0.394 19.531 -2.502 1 83.69 90 TYR A O 1
ATOM 702 N N . GLY A 1 91 ? -0.433 20.203 -0.349 1 78.06 91 GLY A N 1
ATOM 703 C CA . GLY A 1 91 ? 0.061 18.969 0.226 1 78.06 91 GLY A CA 1
ATOM 704 C C . GLY A 1 91 ? -1.029 18.125 0.868 1 78.06 91 GLY A C 1
ATOM 705 O O . GLY A 1 91 ? -2.148 18.609 1.069 1 78.06 91 GLY A O 1
ATOM 706 N N . ILE A 1 92 ? -0.706 16.875 1.111 1 82.5 92 ILE A N 1
ATOM 707 C CA . ILE A 1 92 ? -1.715 16.047 1.768 1 82.5 92 ILE A CA 1
ATOM 708 C C . ILE A 1 92 ? -1.199 15.594 3.129 1 82.5 92 ILE A C 1
ATOM 710 O O . ILE A 1 92 ? -0.013 15.289 3.281 1 82.5 92 ILE A O 1
ATOM 714 N N . LEU A 1 93 ? -2.047 15.656 4.117 1 79.62 93 LEU A N 1
ATOM 715 C CA . LEU A 1 93 ? -1.856 15.031 5.422 1 79.62 93 LEU A CA 1
ATOM 716 C C . LEU A 1 93 ? -2.621 13.719 5.508 1 79.62 93 LEU A C 1
ATOM 718 O O . LEU A 1 93 ? -3.852 13.711 5.578 1 79.62 93 LEU A O 1
ATOM 722 N N . LEU A 1 94 ? -1.813 12.703 5.48 1 80.94 94 LEU A N 1
ATOM 723 C CA . LEU A 1 94 ? -2.428 11.383 5.484 1 80.94 94 LEU A CA 1
ATOM 724 C C . LEU A 1 94 ? -2.578 10.852 6.906 1 80.94 94 LEU A C 1
ATOM 726 O O . LEU A 1 94 ? -1.606 10.82 7.664 1 80.94 94 LEU A O 1
ATOM 730 N N . CYS A 1 95 ? -3.814 10.438 7.199 1 78.19 95 CYS A N 1
ATOM 731 C CA . CYS A 1 95 ? -4.109 9.914 8.523 1 78.19 95 CYS A CA 1
ATOM 732 C C . CYS A 1 95 ? -4.848 8.586 8.438 1 78.19 95 CYS A C 1
ATOM 734 O O . CYS A 1 95 ? -5.832 8.469 7.699 1 78.19 95 CYS A O 1
ATOM 736 N N . THR A 1 96 ? -4.359 7.617 9.156 1 80.62 96 THR A N 1
ATOM 737 C CA . THR A 1 96 ? -5.012 6.316 9.234 1 80.62 96 THR A CA 1
ATOM 738 C C . THR A 1 96 ? -5.734 6.152 10.57 1 80.62 96 THR A C 1
ATOM 740 O O . THR A 1 96 ? -5.234 6.59 11.609 1 80.62 96 THR A O 1
ATOM 743 N N . THR A 1 97 ? -6.902 5.648 10.547 1 79.12 97 THR A N 1
ATOM 744 C CA . THR A 1 97 ? -7.727 5.648 11.75 1 79.12 97 THR A CA 1
ATOM 745 C C . THR A 1 97 ? -7.781 4.254 12.367 1 79.12 97 THR A C 1
ATOM 747 O O . THR A 1 97 ? -8.227 4.09 13.508 1 79.12 97 THR A O 1
ATOM 750 N N . GLN A 1 98 ? -7.281 3.266 11.617 1 73.62 98 GLN A N 1
ATOM 751 C CA . GLN A 1 98 ? -7.438 1.88 12.047 1 73.62 98 GLN A CA 1
ATOM 752 C C . GLN A 1 98 ? -8.875 1.594 12.469 1 73.62 98 GLN A C 1
ATOM 754 O O . GLN A 1 98 ? -9.109 1.024 13.531 1 73.62 98 GLN A O 1
ATOM 759 N N . ASN A 1 99 ? -9.805 2.184 11.789 1 74.25 99 ASN A N 1
ATOM 760 C CA . ASN A 1 99 ? -11.242 1.995 11.93 1 74.25 99 ASN A CA 1
ATOM 761 C C . ASN A 1 99 ? -11.758 2.555 13.258 1 74.25 99 ASN A C 1
ATOM 763 O O . ASN A 1 99 ? -12.797 2.119 13.758 1 74.25 99 ASN A O 1
ATOM 767 N N . SER A 1 100 ? -11.078 3.461 13.836 1 77.88 100 SER A N 1
ATOM 768 C CA . SER A 1 100 ? -11.531 4.145 15.039 1 77.88 100 SER A CA 1
ATOM 769 C C . SER A 1 100 ? -12.211 5.469 14.695 1 77.88 100 SER A C 1
ATOM 771 O O . SER A 1 100 ? -11.547 6.422 14.281 1 77.88 100 SER A O 1
ATOM 773 N N . PRO A 1 101 ? -13.484 5.523 15 1 81.31 101 PRO A N 1
ATOM 774 C CA . PRO A 1 101 ? -14.164 6.785 14.719 1 81.31 101 PRO A CA 1
ATOM 775 C C . PRO A 1 101 ? -13.656 7.941 15.57 1 81.31 101 PRO A C 1
ATOM 777 O O . PRO A 1 101 ? -13.68 9.094 15.133 1 81.31 101 PRO A O 1
ATOM 780 N N . GLU A 1 102 ? -13.203 7.633 16.719 1 77.69 102 GLU A N 1
ATOM 781 C CA . GLU A 1 102 ? -12.656 8.648 17.625 1 77.69 102 GLU A CA 1
ATOM 782 C C . GLU A 1 102 ? -11.414 9.305 17.016 1 77.69 102 GLU A C 1
ATOM 784 O O . GLU A 1 102 ? -11.25 10.523 17.078 1 77.69 102 GLU A O 1
ATOM 789 N N . ILE A 1 103 ? -10.641 8.5 16.453 1 75.75 103 ILE A N 1
ATOM 790 C CA . ILE A 1 103 ? -9.422 9.008 15.828 1 75.75 103 ILE A CA 1
ATOM 791 C C . ILE A 1 103 ? -9.773 9.867 14.625 1 75.75 103 ILE A C 1
ATOM 793 O O . ILE A 1 103 ? -9.195 10.938 14.43 1 75.75 103 ILE A O 1
ATOM 797 N N . ALA A 1 104 ? -10.703 9.414 13.867 1 82.5 104 ALA A N 1
ATOM 798 C CA . ALA A 1 104 ? -11.148 10.188 12.711 1 82.5 104 ALA A CA 1
ATOM 799 C C . ALA A 1 104 ? -11.625 11.578 13.133 1 82.5 104 ALA A C 1
ATOM 801 O O . ALA A 1 104 ? -11.281 12.578 12.492 1 82.5 104 ALA A O 1
ATOM 802 N N . ALA A 1 105 ? -12.367 11.602 14.188 1 79.25 105 ALA A N 1
ATOM 803 C CA . ALA A 1 105 ? -12.922 12.859 14.68 1 79.25 105 ALA A CA 1
ATOM 804 C C . ALA A 1 105 ? -11.82 13.82 15.117 1 79.25 105 ALA A C 1
ATOM 806 O O . ALA A 1 105 ? -11.906 15.031 14.883 1 79.25 105 ALA A O 1
ATOM 807 N N . GLU A 1 106 ? -10.914 13.273 15.742 1 75.88 106 GLU A N 1
ATOM 808 C CA . GLU A 1 106 ? -9.797 14.094 16.203 1 75.88 106 GLU A CA 1
ATOM 809 C C . GLU A 1 106 ? -9.07 14.75 15.031 1 75.88 106 GLU A C 1
ATOM 811 O O . GLU A 1 106 ? -8.688 15.914 15.109 1 75.88 106 GLU A O 1
ATOM 816 N N . TYR A 1 107 ? -8.914 14.07 14 1 79.81 107 TYR A N 1
ATOM 817 C CA . TYR A 1 107 ? -8.227 14.602 12.836 1 79.81 107 TYR A CA 1
ATOM 818 C C . TYR A 1 107 ? -9.086 15.641 12.117 1 79.81 107 TYR A C 1
ATOM 820 O O . TYR A 1 107 ? -8.562 16.625 11.594 1 79.81 107 TYR A O 1
ATOM 828 N N . LEU A 1 108 ? -10.305 15.398 12.125 1 84.94 108 LEU A N 1
ATOM 829 C CA . LEU A 1 108 ? -11.195 16.328 11.438 1 84.94 108 LEU A CA 1
ATOM 830 C C . LEU A 1 108 ? -11.219 17.688 12.133 1 84.94 108 LEU A C 1
ATOM 832 O O . LEU A 1 108 ? -11.531 18.703 11.516 1 84.94 108 LEU A O 1
ATOM 836 N N . LYS A 1 109 ? -10.891 17.703 13.406 1 79.19 109 LYS A N 1
ATOM 837 C CA . LYS A 1 109 ? -10.828 18.953 14.156 1 79.19 109 LYS A CA 1
ATOM 838 C C . LYS A 1 109 ? -9.719 19.844 13.625 1 79.19 109 LYS A C 1
ATOM 840 O O . LYS A 1 109 ? -9.711 21.047 13.898 1 79.19 109 LYS A O 1
ATOM 845 N N . LEU A 1 110 ? -8.805 19.266 12.914 1 77.62 110 LEU A N 1
ATOM 846 C CA . LEU A 1 110 ? -7.727 20.031 12.312 1 77.62 110 LEU A CA 1
ATOM 847 C C . LEU A 1 110 ? -8.273 21.062 11.336 1 77.62 110 LEU A C 1
ATOM 849 O O . LEU A 1 110 ? -7.645 22.094 11.094 1 77.62 110 LEU A O 1
ATOM 853 N N . ILE A 1 111 ? -9.383 20.781 10.75 1 82.06 111 ILE A N 1
ATOM 854 C CA . ILE A 1 111 ? -10.031 21.719 9.836 1 82.06 111 ILE A CA 1
ATOM 855 C C . ILE A 1 111 ? -10.43 22.984 10.594 1 82.06 111 ILE A C 1
ATOM 857 O O . ILE A 1 111 ? -10.164 24.109 10.133 1 82.06 111 ILE A O 1
ATOM 861 N N . GLU A 1 112 ? -10.953 22.75 11.719 1 76.25 112 GLU A N 1
ATOM 862 C CA . GLU A 1 112 ? -11.414 23.875 12.539 1 76.25 112 GLU A CA 1
ATOM 863 C C . GLU A 1 112 ? -10.242 24.719 13.031 1 76.25 112 GLU A C 1
ATOM 865 O O . GLU A 1 112 ? -10.367 25.938 13.156 1 76.25 112 GLU A O 1
ATOM 870 N N . ARG A 1 113 ? -9.234 24.062 13.242 1 72.06 113 ARG A N 1
ATOM 871 C CA . ARG A 1 113 ? -8.039 24.75 13.734 1 72.06 113 ARG A CA 1
ATOM 872 C C . ARG A 1 113 ? -7.258 25.375 12.586 1 72.06 113 ARG A C 1
ATOM 874 O O . ARG A 1 113 ? -6.176 25.922 12.789 1 72.06 113 ARG A O 1
ATOM 881 N N . LYS A 1 114 ? -7.758 25.172 11.398 1 76.62 114 LYS A N 1
ATOM 882 C CA . LYS A 1 114 ? -7.188 25.766 10.188 1 76.62 114 LYS A CA 1
ATOM 883 C C . LYS A 1 114 ? -5.789 25.203 9.914 1 76.62 114 LYS A C 1
ATOM 885 O O . LYS A 1 114 ? -4.938 25.906 9.367 1 76.62 114 LYS A O 1
ATOM 890 N N . GLN A 1 115 ? -5.586 24.047 10.453 1 74 115 GLN A N 1
ATOM 891 C CA . GLN A 1 115 ? -4.312 23.375 10.188 1 74 115 GLN A CA 1
ATOM 892 C C . GLN A 1 115 ? -4.336 22.672 8.836 1 74 115 GLN A C 1
ATOM 894 O O . GLN A 1 115 ? -3.281 22.344 8.289 1 74 115 GLN A O 1
ATOM 899 N N . VAL A 1 116 ? -5.523 22.406 8.414 1 83.94 116 VAL A N 1
ATOM 900 C CA . VAL A 1 116 ? -5.762 21.938 7.055 1 83.94 116 VAL A CA 1
ATOM 901 C C . VAL A 1 116 ? -6.926 22.719 6.438 1 83.94 116 VAL A C 1
ATOM 903 O O . VAL A 1 116 ? -7.773 23.25 7.156 1 83.94 116 VAL A O 1
ATOM 906 N N . ASP A 1 117 ? -6.941 22.719 5.16 1 88.88 117 ASP A N 1
ATOM 907 C CA . ASP A 1 117 ? -7.949 23.547 4.488 1 88.88 117 ASP A CA 1
ATOM 908 C C . ASP A 1 117 ? -9.211 22.734 4.199 1 88.88 117 ASP A C 1
ATOM 910 O O . ASP A 1 117 ? -10.273 23.297 3.932 1 88.88 117 ASP A O 1
ATOM 914 N N . GLY A 1 118 ? -9.148 21.469 4.238 1 92.44 118 GLY A N 1
ATOM 915 C CA . GLY A 1 118 ? -10.242 20.547 4.012 1 92.44 118 GLY A CA 1
ATOM 916 C C . GLY A 1 118 ? -9.828 19.094 4.172 1 92.44 118 GLY A C 1
ATOM 917 O O . GLY A 1 118 ? -8.672 18.797 4.465 1 92.44 118 GLY A O 1
ATOM 918 N N . ALA A 1 119 ? -10.898 18.188 4.004 1 94.19 119 ALA A N 1
ATOM 919 C CA . ALA A 1 119 ? -10.594 16.781 4.246 1 94.19 119 ALA A CA 1
ATOM 920 C C . ALA A 1 119 ? -11.305 15.891 3.236 1 94.19 119 ALA A C 1
ATOM 922 O O . ALA A 1 119 ? -12.383 16.234 2.746 1 94.19 119 ALA A O 1
ATOM 923 N N . ILE A 1 120 ? -10.617 14.867 2.938 1 95.94 120 ILE A N 1
ATOM 924 C CA . ILE A 1 120 ? -11.211 13.75 2.213 1 95.94 120 ILE A CA 1
ATOM 925 C C . ILE A 1 120 ? -11.297 12.523 3.125 1 95.94 120 ILE A C 1
ATOM 927 O O . ILE A 1 120 ? -10.273 12.062 3.639 1 95.94 120 ILE A O 1
ATOM 931 N N . ILE A 1 121 ? -12.508 12.086 3.355 1 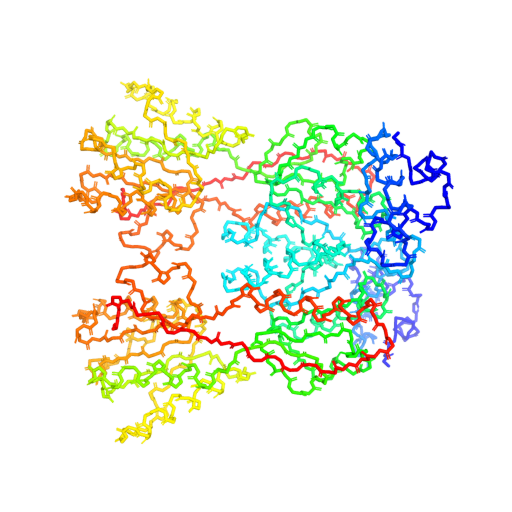93.81 121 ILE A N 1
ATOM 932 C CA . ILE A 1 121 ? -12.719 10.859 4.113 1 93.81 121 ILE A CA 1
ATOM 933 C C . ILE A 1 121 ? -12.844 9.672 3.158 1 93.81 121 ILE A C 1
ATOM 935 O O . ILE A 1 121 ? -13.883 9.492 2.516 1 93.81 121 ILE A O 1
ATOM 939 N N . ALA A 1 122 ? -11.781 8.922 3.107 1 92.75 122 ALA A N 1
ATOM 940 C CA . ALA A 1 122 ? -11.758 7.77 2.215 1 92.75 122 ALA A CA 1
ATOM 941 C C . ALA A 1 122 ? -12.039 6.48 2.98 1 92.75 122 ALA A C 1
ATOM 943 O O . ALA A 1 122 ? -11.117 5.742 3.33 1 92.75 122 ALA A O 1
ATOM 944 N N . SER A 1 123 ? -13.258 6.141 3.219 1 85.06 123 SER A N 1
ATOM 945 C CA . SER A 1 123 ? -13.766 4.887 3.766 1 85.06 123 SER A CA 1
ATOM 946 C C . SER A 1 123 ? -13.453 4.762 5.254 1 85.06 123 SER A C 1
ATOM 948 O O . SER A 1 123 ? -13.625 3.695 5.844 1 85.06 123 SER A O 1
ATOM 950 N N . ALA A 1 124 ? -12.953 5.766 5.848 1 80 124 ALA A N 1
ATOM 951 C CA . ALA A 1 124 ? -12.742 5.711 7.293 1 80 124 ALA A CA 1
ATOM 952 C C . ALA A 1 124 ? -14.07 5.664 8.039 1 80 124 ALA A C 1
ATOM 954 O O . ALA A 1 124 ? -15.031 6.332 7.656 1 80 124 ALA A O 1
ATOM 955 N N . LYS A 1 125 ? -14.102 4.855 9.031 1 81.12 125 LYS A N 1
ATOM 956 C CA . LYS A 1 125 ? -15.312 4.789 9.844 1 81.12 125 LYS A CA 1
ATOM 957 C C . LYS A 1 125 ? -15.539 6.098 10.602 1 81.12 125 LYS A C 1
ATOM 959 O O . LYS A 1 125 ? -14.617 6.625 11.227 1 81.12 125 LYS A O 1
ATOM 964 N N . ILE A 1 126 ? -16.734 6.555 10.438 1 81.12 126 ILE A N 1
ATOM 965 C CA . ILE A 1 126 ? -17.109 7.793 11.117 1 81.12 126 ILE A CA 1
ATOM 966 C C . ILE A 1 126 ? -18.422 7.59 11.867 1 81.12 126 ILE A C 1
ATOM 968 O O . ILE A 1 126 ? -19.25 6.762 11.477 1 81.12 126 ILE A O 1
ATOM 972 N N . GLU A 1 127 ? -18.5 8.242 12.938 1 81.62 127 GLU A N 1
ATOM 973 C CA . GLU A 1 127 ? -19.734 8.25 13.711 1 81.62 127 GLU A CA 1
ATOM 974 C C . GLU A 1 127 ? -20.328 9.656 13.789 1 81.62 127 GLU A C 1
ATOM 976 O O . GLU A 1 127 ? -19.594 10.641 13.906 1 81.62 127 GLU A O 1
ATOM 981 N N . ILE A 1 128 ? -21.609 9.695 13.781 1 79.06 128 ILE A N 1
ATOM 982 C CA . ILE A 1 128 ? -22.344 10.945 13.68 1 79.06 128 ILE A CA 1
ATOM 983 C C . ILE A 1 128 ? -22 11.852 14.859 1 79.06 128 ILE A C 1
ATOM 985 O O . ILE A 1 128 ? -21.859 13.062 14.703 1 79.06 128 ILE A O 1
ATOM 989 N N . ASP A 1 129 ? -21.875 11.281 15.953 1 78.31 129 ASP A N 1
ATOM 990 C CA . ASP A 1 129 ? -21.688 12.055 17.172 1 78.31 129 ASP A CA 1
ATOM 991 C C . ASP A 1 129 ? -20.359 12.805 17.156 1 78.31 129 ASP A C 1
ATOM 993 O O . ASP A 1 129 ? -20.234 13.883 17.734 1 78.31 129 ASP A O 1
ATOM 997 N N . PHE A 1 130 ? -19.469 12.25 16.453 1 73.25 130 PHE A N 1
ATOM 998 C CA . PHE A 1 130 ? -18.141 12.836 16.453 1 73.25 130 PHE A CA 1
ATOM 999 C C . PHE A 1 130 ? -18.047 13.922 15.383 1 73.25 130 PHE A C 1
ATOM 1001 O O . PHE A 1 130 ? -17.062 14.672 15.344 1 73.25 130 PHE A O 1
ATOM 1008 N N . CYS A 1 131 ? -19.016 14.055 14.547 1 74.44 131 CYS A N 1
ATOM 1009 C CA . CYS A 1 131 ? -18.953 14.984 13.43 1 74.44 131 CYS A CA 1
ATOM 1010 C C . CYS A 1 131 ? -19.859 16.188 13.672 1 74.44 131 CYS A C 1
ATOM 1012 O O . CYS A 1 131 ? -19.953 17.094 12.828 1 74.44 131 CYS A O 1
ATOM 1014 N N . LYS A 1 132 ? -20.422 16.156 14.867 1 75.12 132 LYS A N 1
ATOM 1015 C CA . LYS A 1 132 ? -21.312 17.266 15.195 1 75.12 132 LYS A CA 1
ATOM 1016 C C . LYS A 1 132 ? -20.531 18.578 15.289 1 75.12 132 LYS A C 1
ATOM 1018 O O . LYS A 1 132 ? -19.5 18.641 15.969 1 75.12 132 LYS A O 1
ATOM 1023 N N . GLY A 1 133 ? -20.938 19.547 14.508 1 72.75 133 GLY A N 1
ATOM 1024 C CA . GLY A 1 133 ? -20.328 20.875 14.594 1 72.75 133 GLY A CA 1
ATOM 1025 C C . GLY A 1 133 ? -19.25 21.109 13.547 1 72.75 133 GLY A C 1
ATOM 1026 O O . GLY A 1 133 ? -18.75 22.219 13.406 1 72.75 133 GLY A O 1
ATOM 1027 N N . LEU A 1 134 ? -18.938 20.047 12.875 1 76.19 134 LEU A N 1
ATOM 1028 C CA . LEU A 1 134 ? -17.922 20.203 11.844 1 76.19 134 LEU A CA 1
ATOM 1029 C C . LEU A 1 134 ? -18.5 20.891 10.609 1 76.19 134 LEU A C 1
ATOM 1031 O O . LEU A 1 134 ? -19.688 20.703 10.289 1 76.19 134 LEU A O 1
ATOM 1035 N N . ASP A 1 135 ? -17.719 21.781 10.094 1 78.12 135 ASP A N 1
ATOM 1036 C CA . ASP A 1 135 ? -18.125 22.344 8.805 1 78.12 135 ASP A CA 1
ATOM 1037 C C . ASP A 1 135 ? -18.016 21.297 7.699 1 78.12 135 ASP A C 1
ATOM 1039 O O . ASP A 1 135 ? -16.938 21.094 7.129 1 78.12 135 ASP A O 1
ATOM 1043 N N . THR A 1 136 ? -19.031 20.703 7.277 1 84.12 136 THR A N 1
ATOM 1044 C CA . THR A 1 136 ? -19.062 19.562 6.363 1 84.12 136 THR A CA 1
ATOM 1045 C C . THR A 1 136 ? -18.844 20.016 4.922 1 84.12 136 THR A C 1
ATOM 1047 O O . THR A 1 136 ? -18.609 19.203 4.035 1 84.12 136 THR A O 1
ATOM 1050 N N . LYS A 1 137 ? -18.859 21.344 4.738 1 85.75 137 LYS A N 1
ATOM 1051 C CA . LYS A 1 137 ? -18.672 21.844 3.383 1 85.75 137 LYS A CA 1
ATOM 1052 C C . LYS A 1 137 ? -17.25 21.578 2.877 1 85.75 137 LYS A C 1
ATOM 1054 O O . LYS A 1 137 ? -17.047 21.438 1.671 1 85.75 137 LYS A O 1
ATOM 1059 N N . ARG A 1 138 ? -16.344 21.484 3.721 1 91.06 138 ARG A N 1
ATOM 1060 C CA . ARG A 1 138 ? -14.945 21.312 3.338 1 91.06 138 ARG A CA 1
ATOM 1061 C C . ARG A 1 138 ? -14.523 19.844 3.502 1 91.06 138 ARG A C 1
ATOM 1063 O O . ARG A 1 138 ? -13.336 19.562 3.668 1 91.06 138 ARG A O 1
ATOM 1070 N N . ILE A 1 139 ? -15.539 18.984 3.461 1 93.25 139 ILE A N 1
ATOM 1071 C CA . ILE A 1 139 ? -15.297 17.547 3.559 1 93.25 139 ILE A CA 1
ATOM 1072 C C . ILE A 1 139 ? -15.883 16.844 2.338 1 93.25 139 ILE A C 1
ATOM 1074 O O . ILE A 1 139 ? -17 17.141 1.912 1 93.25 139 ILE A O 1
ATOM 1078 N N . VAL A 1 140 ? -15.125 16.016 1.732 1 95.88 140 VAL A N 1
ATOM 1079 C CA . VAL A 1 140 ? -15.578 15.156 0.648 1 95.88 140 VAL A CA 1
ATOM 1080 C C . VAL A 1 140 ? -15.43 13.688 1.052 1 95.88 140 VAL A C 1
ATOM 1082 O O . VAL A 1 140 ? -14.391 13.289 1.583 1 95.88 140 VAL A O 1
ATOM 1085 N N . GLN A 1 141 ? -16.516 12.945 0.92 1 95.19 141 GLN A N 1
ATOM 1086 C CA . GLN A 1 141 ? -16.422 11.5 1.105 1 95.19 141 GLN A CA 1
ATOM 1087 C C . GLN A 1 141 ? -16.016 10.805 -0.19 1 95.19 141 GLN A C 1
ATOM 1089 O O . GLN A 1 141 ? -16.469 11.188 -1.273 1 95.19 141 GLN A O 1
ATOM 1094 N N . ALA A 1 142 ? -15.141 9.828 -0.043 1 96.44 142 ALA A N 1
ATOM 1095 C CA . ALA A 1 142 ? -14.688 9.031 -1.181 1 96.44 142 ALA A CA 1
ATOM 1096 C C . ALA A 1 142 ? -14.773 7.535 -0.876 1 96.44 142 ALA A C 1
ATOM 1098 O O . ALA A 1 142 ? -14.539 7.113 0.257 1 96.44 142 ALA A O 1
ATOM 1099 N N . CYS A 1 143 ? -15.031 6.621 -1.874 1 94.38 143 CYS A N 1
ATOM 1100 C CA . CYS A 1 143 ? -15.078 5.164 -1.799 1 94.38 143 CYS A CA 1
ATOM 1101 C C . CYS A 1 143 ? -16.328 4.695 -1.08 1 94.38 143 CYS A C 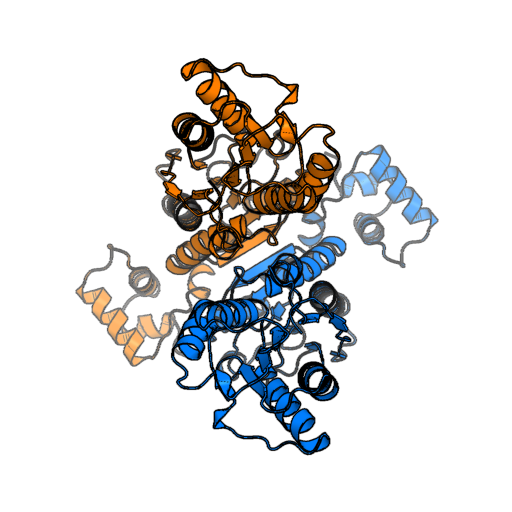1
ATOM 1103 O O . CYS A 1 143 ? -17.141 3.965 -1.654 1 94.38 143 CYS A O 1
ATOM 1105 N N . GLU A 1 144 ? -16.469 5.148 0.177 1 88.25 144 GLU A N 1
ATOM 1106 C CA . GLU A 1 144 ? -17.609 4.809 1.022 1 88.25 144 GLU A CA 1
ATOM 1107 C C . GLU A 1 144 ? -18.469 6.035 1.289 1 88.25 144 GLU A C 1
ATOM 1109 O O . GLU A 1 144 ? -17.984 7.168 1.262 1 88.25 144 GLU A O 1
ATOM 1114 N N . PHE A 1 145 ? -19.781 5.727 1.547 1 83.81 145 PHE A N 1
ATOM 1115 C CA . PHE A 1 145 ? -20.688 6.832 1.8 1 83.81 145 PHE A CA 1
ATOM 1116 C C . PHE A 1 145 ? -21.422 6.637 3.121 1 83.81 145 PHE A C 1
ATOM 1118 O O . PHE A 1 145 ? -22.109 5.637 3.312 1 83.81 145 PHE A O 1
ATOM 1125 N N . TYR A 1 146 ? -21.188 7.547 3.943 1 84.25 146 TYR A N 1
ATOM 1126 C CA . TYR A 1 146 ? -21.984 7.66 5.156 1 84.25 146 TYR A CA 1
ATOM 1127 C C . TYR A 1 146 ? -23.047 8.75 5.008 1 84.25 146 TYR A C 1
ATOM 1129 O O . TYR A 1 146 ? -22.719 9.945 5.102 1 84.25 146 TYR A O 1
ATOM 1137 N N . PRO A 1 147 ? -24.234 8.453 4.965 1 82.38 147 PRO A N 1
ATOM 1138 C CA . PRO A 1 147 ? -25.297 9.391 4.609 1 82.38 147 PRO A CA 1
ATOM 1139 C C . PRO A 1 147 ? -25.484 10.5 5.648 1 82.38 147 PRO A C 1
ATOM 1141 O O . PRO A 1 147 ? -25.938 11.594 5.312 1 82.38 147 PRO A O 1
ATOM 1144 N N . PHE A 1 148 ? -25.125 10.211 6.824 1 83.06 148 PHE A N 1
ATOM 1145 C CA . PHE A 1 148 ? -25.359 11.203 7.871 1 83.06 148 PHE A CA 1
ATOM 1146 C C . PHE A 1 148 ? -24.406 12.375 7.727 1 83.06 148 PHE A C 1
ATOM 1148 O O . PHE A 1 148 ? -24.609 13.438 8.32 1 83.06 148 PHE A O 1
ATOM 1155 N N . LEU A 1 149 ? -23.359 12.109 6.969 1 83.56 149 LEU A N 1
ATOM 1156 C CA . LEU A 1 149 ? -22.484 13.227 6.648 1 83.56 149 LEU A CA 1
ATOM 1157 C C . LEU A 1 149 ? -22.953 13.953 5.395 1 83.56 149 LEU A C 1
ATOM 1159 O O . LEU A 1 149 ? -23.094 13.336 4.332 1 83.56 149 LEU A O 1
ATOM 1163 N N . ASP A 1 150 ? -23.531 15.055 5.504 1 85.12 150 ASP A N 1
ATOM 1164 C CA . ASP A 1 150 ? -24.031 15.836 4.375 1 85.12 150 ASP A CA 1
ATOM 1165 C C . ASP A 1 150 ? -22.891 16.516 3.627 1 85.12 150 ASP A C 1
ATOM 1167 O O . ASP A 1 150 ? -22.734 17.734 3.699 1 85.12 150 ASP A O 1
ATOM 1171 N N . THR A 1 151 ? -22.078 15.695 2.857 1 92.31 151 THR A N 1
ATOM 1172 C CA . THR A 1 151 ? -20.906 16.172 2.131 1 92.31 151 THR A CA 1
ATOM 1173 C C . THR A 1 151 ? -20.953 15.711 0.678 1 92.31 151 THR A C 1
ATOM 1175 O O . THR A 1 151 ? -21.812 14.914 0.298 1 92.31 151 THR A O 1
ATOM 1178 N N . SER A 1 152 ? -20.125 16.312 -0.164 1 94.62 152 SER A N 1
ATOM 1179 C CA . SER A 1 152 ? -19.906 15.758 -1.495 1 94.62 152 SER A CA 1
ATOM 1180 C C . SE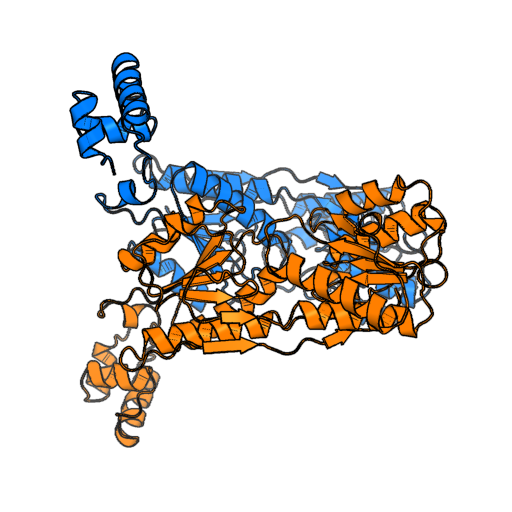R A 1 152 ? -19.344 14.344 -1.417 1 94.62 152 SER A C 1
ATOM 1182 O O . SER A 1 152 ? -18.781 13.945 -0.392 1 94.62 152 SER A O 1
ATOM 1184 N N . LEU A 1 153 ? -19.641 13.609 -2.484 1 95.56 153 LEU A N 1
ATOM 1185 C CA . LEU A 1 153 ? -19.297 12.195 -2.486 1 95.56 153 LEU A CA 1
ATOM 1186 C C . LEU A 1 153 ? -18.812 11.758 -3.863 1 95.56 153 LEU A C 1
ATOM 1188 O O . LEU A 1 153 ? -19.359 12.164 -4.883 1 95.56 153 LEU A O 1
ATOM 1192 N N . VAL A 1 154 ? -17.719 10.992 -3.873 1 97.88 154 VAL A N 1
ATOM 1193 C CA . VAL A 1 154 ? -17.266 10.289 -5.066 1 97.88 154 VAL A CA 1
ATOM 1194 C C . VAL A 1 154 ? -17.188 8.789 -4.793 1 97.88 154 VAL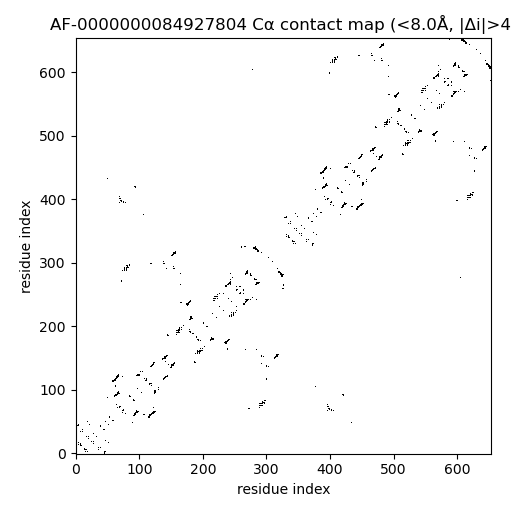 A C 1
ATOM 1196 O O . VAL A 1 154 ? -16.469 8.359 -3.885 1 97.88 154 VAL A O 1
ATOM 1199 N N . THR A 1 155 ? -17.906 7.973 -5.488 1 97.19 155 THR A N 1
ATOM 1200 C CA . THR A 1 155 ? -17.938 6.527 -5.273 1 97.19 155 THR A CA 1
ATOM 1201 C C . THR A 1 155 ? -18.344 5.805 -6.551 1 97.19 155 THR A C 1
ATOM 1203 O O . THR A 1 155 ? -18.375 6.398 -7.633 1 97.19 155 THR A O 1
ATOM 1206 N N . ILE A 1 156 ? -18.484 4.52 -6.488 1 97.88 156 ILE A N 1
ATOM 1207 C CA . ILE A 1 156 ? -19.109 3.74 -7.559 1 97.88 156 ILE A CA 1
ATOM 1208 C C . ILE A 1 156 ? -20.469 3.23 -7.102 1 97.88 156 ILE A C 1
ATOM 1210 O O . ILE A 1 156 ? -20.859 3.424 -5.949 1 97.88 156 ILE A O 1
ATOM 1214 N N . ASP A 1 157 ? -21.219 2.697 -8.008 1 97.88 157 ASP A N 1
ATOM 1215 C CA . ASP A 1 157 ? -22.438 1.988 -7.664 1 97.88 157 ASP A CA 1
ATOM 1216 C C . ASP A 1 157 ? -22.141 0.559 -7.219 1 97.88 157 ASP A C 1
ATOM 1218 O O . ASP A 1 157 ? -22.156 -0.366 -8.031 1 97.88 157 ASP A O 1
ATOM 1222 N N . HIS A 1 158 ? -21.984 0.393 -5.945 1 97.25 158 HIS A N 1
ATOM 1223 C CA . HIS A 1 158 ? -21.562 -0.887 -5.387 1 97.25 158 HIS A CA 1
ATOM 1224 C C . HIS A 1 158 ? -22.609 -1.971 -5.641 1 97.25 158 HIS A C 1
ATOM 1226 O O . HIS A 1 158 ? -22.25 -3.137 -5.848 1 97.25 158 HIS A O 1
ATOM 1232 N N . LYS A 1 159 ? -23.812 -1.622 -5.535 1 98.12 159 LYS A N 1
ATOM 1233 C CA . LYS A 1 159 ? -24.875 -2.596 -5.801 1 98.12 159 LYS A CA 1
ATOM 1234 C C . LYS A 1 159 ? -24.812 -3.09 -7.242 1 98.12 159 LYS A C 1
ATOM 1236 O O . LYS A 1 159 ? -24.781 -4.297 -7.492 1 98.12 159 LYS A O 1
ATOM 1241 N N . ARG A 1 160 ? -24.719 -2.18 -8.141 1 98.69 160 ARG A N 1
ATOM 1242 C CA . ARG A 1 160 ? -24.656 -2.533 -9.555 1 98.69 160 ARG A CA 1
ATOM 1243 C C . ARG A 1 160 ? -23.391 -3.328 -9.875 1 98.69 160 ARG A C 1
ATOM 1245 O O . ARG A 1 160 ? -23.438 -4.289 -10.641 1 98.69 160 ARG A O 1
ATOM 1252 N N . ALA A 1 161 ? -22.328 -2.902 -9.312 1 98.69 161 ALA A N 1
ATOM 1253 C CA . ALA A 1 161 ? -21.047 -3.566 -9.562 1 98.69 161 ALA A CA 1
ATOM 1254 C C . ALA A 1 161 ? -21.109 -5.031 -9.141 1 98.69 161 ALA A C 1
ATOM 1256 O O . ALA A 1 161 ? -20.656 -5.914 -9.883 1 98.69 161 ALA A O 1
ATOM 1257 N N . PHE A 1 162 ? -21.656 -5.234 -7.969 1 98.62 162 PHE A N 1
ATOM 1258 C CA . PHE A 1 162 ? -21.703 -6.605 -7.477 1 98.62 162 PHE A CA 1
ATOM 1259 C C . PHE A 1 162 ? -22.766 -7.41 -8.211 1 98.62 162 PHE A C 1
ATOM 1261 O O . PHE A 1 162 ? -22.594 -8.609 -8.445 1 98.62 162 PHE A O 1
ATOM 1268 N N . TYR A 1 163 ? -23.844 -6.754 -8.562 1 98.81 163 TYR A N 1
ATOM 1269 C CA . TYR A 1 163 ? -24.828 -7.379 -9.43 1 98.81 163 TYR A CA 1
ATOM 1270 C C . TYR A 1 163 ? -24.188 -7.883 -10.719 1 98.81 163 TYR A C 1
ATOM 1272 O O . TYR A 1 163 ? -24.391 -9.039 -11.109 1 98.81 163 TYR A O 1
ATOM 1280 N N . ASP A 1 164 ? -23.406 -7.078 -11.336 1 98.81 164 ASP A N 1
ATOM 1281 C CA . ASP A 1 164 ? -22.828 -7.379 -12.641 1 98.81 164 ASP A CA 1
ATOM 1282 C C . ASP A 1 164 ? -21.906 -8.594 -12.562 1 98.81 164 ASP A C 1
ATOM 1284 O O . ASP A 1 164 ? -21.906 -9.445 -13.453 1 98.81 164 ASP A O 1
ATOM 1288 N N . ILE A 1 165 ? -21.172 -8.664 -11.477 1 98.69 165 ILE A N 1
ATOM 1289 C CA . ILE A 1 165 ? -20.203 -9.742 -11.391 1 98.69 165 ILE A CA 1
ATOM 1290 C C . ILE A 1 165 ? -20.906 -11.055 -11.078 1 98.69 165 ILE A C 1
ATOM 1292 O O . ILE A 1 165 ? -20.516 -12.117 -11.562 1 98.69 165 ILE A O 1
ATOM 1296 N N . VAL A 1 166 ? -21.938 -11.008 -10.328 1 98.75 166 VAL A N 1
ATOM 1297 C CA . VAL A 1 166 ? -22.719 -12.211 -10.031 1 98.75 166 VAL A CA 1
ATOM 1298 C C . VAL A 1 166 ? -23.516 -12.633 -11.273 1 98.75 166 VAL A C 1
ATOM 1300 O O . VAL A 1 166 ? -23.562 -13.82 -11.602 1 98.75 166 VAL A O 1
ATOM 1303 N N . ASP A 1 167 ? -24.078 -11.672 -11.914 1 98.81 167 ASP A N 1
ATOM 1304 C CA . ASP A 1 167 ? -24.781 -11.945 -13.164 1 98.81 167 ASP A CA 1
ATOM 1305 C C . ASP A 1 167 ? -23.859 -12.617 -14.18 1 98.81 167 ASP A C 1
ATOM 1307 O O . ASP A 1 167 ? -24.281 -13.523 -14.898 1 98.81 167 ASP A O 1
ATOM 1311 N N . TYR A 1 168 ? -22.641 -12.125 -14.219 1 98.75 168 TYR A N 1
ATOM 1312 C CA . TYR A 1 168 ? -21.625 -12.727 -15.07 1 98.75 168 TYR A CA 1
ATOM 1313 C C . TYR A 1 168 ? -21.453 -14.203 -14.758 1 98.75 168 TYR A C 1
ATOM 1315 O O . TYR A 1 168 ? -21.406 -15.039 -15.672 1 98.75 168 TYR A O 1
ATOM 1323 N N . LEU A 1 169 ? -21.359 -14.539 -13.492 1 98.75 169 LEU A N 1
ATOM 1324 C CA . LEU A 1 169 ? -21.188 -15.922 -13.07 1 98.75 169 LEU A CA 1
ATOM 1325 C C . LEU A 1 169 ? -22.391 -16.766 -13.469 1 98.75 169 LEU A C 1
ATOM 1327 O O . LEU A 1 169 ? -22.25 -17.875 -13.969 1 98.75 169 LEU A O 1
ATOM 1331 N N . VAL A 1 170 ? -23.594 -16.234 -13.32 1 98.56 170 VAL A N 1
ATOM 1332 C CA . VAL A 1 170 ? -24.812 -16.953 -13.648 1 98.56 170 VAL A CA 1
ATOM 1333 C C . VAL A 1 170 ? -24.875 -17.219 -15.156 1 98.56 170 VAL A C 1
ATOM 1335 O O . VAL A 1 170 ? -25.203 -18.328 -15.578 1 98.56 170 VAL A O 1
ATOM 1338 N N . LYS A 1 171 ? -24.531 -16.25 -15.883 1 98.12 171 LYS A N 1
ATOM 1339 C CA . LYS A 1 171 ? -24.578 -16.375 -17.344 1 98.12 171 LYS A CA 1
ATOM 1340 C C . LYS A 1 171 ? -23.531 -17.359 -17.844 1 98.12 171 LYS A C 1
ATOM 1342 O O . LYS A 1 171 ? -23.672 -17.906 -18.938 1 98.12 171 LYS A O 1
ATOM 1347 N N . LYS A 1 172 ? -22.562 -17.609 -17.031 1 97.75 172 LYS A N 1
ATOM 1348 C CA . LYS A 1 172 ? -21.547 -18.609 -17.359 1 97.75 172 LYS A CA 1
ATOM 1349 C C . LYS A 1 172 ? -21.984 -20 -16.938 1 97.75 172 LYS A C 1
ATOM 1351 O O . LYS A 1 172 ? -21.219 -20.969 -17.062 1 97.75 172 LYS A O 1
ATOM 1356 N N . GLY A 1 173 ? -23.141 -20.078 -16.312 1 97.44 173 GLY A N 1
ATOM 1357 C CA . GLY A 1 173 ? -23.734 -21.375 -16.016 1 97.44 173 GLY A CA 1
ATOM 1358 C C . GLY A 1 173 ? -23.625 -21.75 -14.547 1 97.44 173 GLY A C 1
ATOM 1359 O O . GLY A 1 173 ? -24.016 -22.859 -14.156 1 97.44 173 GLY A O 1
ATOM 1360 N N . LYS A 1 174 ? -23.094 -20.844 -13.75 1 97.88 174 LYS A N 1
ATOM 1361 C CA . LYS A 1 174 ? -22.984 -21.141 -12.328 1 97.88 174 LYS A CA 1
ATOM 1362 C C . LYS A 1 174 ? -24.328 -20.984 -11.625 1 97.88 174 LYS A C 1
ATOM 1364 O O . LYS A 1 174 ? -25.094 -20.078 -11.938 1 97.88 174 LYS A O 1
ATOM 1369 N N . LYS A 1 175 ? -24.562 -21.891 -10.672 1 97.12 175 LYS A N 1
ATOM 1370 C CA . LYS A 1 175 ? -25.906 -21.938 -10.086 1 97.12 175 LYS A CA 1
ATOM 1371 C C . LYS A 1 175 ? -25.844 -21.812 -8.562 1 97.12 175 LYS A C 1
ATOM 1373 O O . LYS A 1 175 ? -26.734 -21.234 -7.941 1 97.12 175 LYS A O 1
ATOM 1378 N N . ASN A 1 176 ? -24.906 -22.453 -7.938 1 97.25 176 ASN A N 1
ATOM 1379 C CA . ASN A 1 176 ? -24.719 -22.391 -6.488 1 97.25 176 ASN A CA 1
ATOM 1380 C C . ASN A 1 176 ? -23.547 -21.484 -6.113 1 97.25 176 ASN A C 1
ATOM 1382 O O . ASN A 1 176 ? -22.438 -21.953 -5.867 1 97.25 176 ASN A O 1
ATOM 1386 N N . ILE A 1 177 ? -23.891 -20.25 -5.969 1 98.25 177 ILE A N 1
ATOM 1387 C CA . ILE A 1 177 ? -22.859 -19.219 -5.895 1 98.25 177 ILE A CA 1
ATOM 1388 C C . ILE A 1 177 ? -22.766 -18.688 -4.465 1 98.25 177 ILE A C 1
ATOM 1390 O O . ILE A 1 177 ? -23.75 -18.172 -3.928 1 98.25 177 ILE A O 1
ATOM 1394 N N . LEU A 1 178 ? -21.547 -18.797 -3.83 1 98.31 178 LEU A N 1
ATOM 1395 C CA . LEU A 1 178 ? -21.25 -18.172 -2.543 1 98.31 178 LEU A CA 1
ATOM 1396 C C . LEU A 1 178 ? -20.938 -16.688 -2.711 1 98.31 178 LEU A C 1
ATOM 1398 O O . LEU A 1 178 ? -20.594 -16.25 -3.807 1 98.31 178 LEU A O 1
ATOM 1402 N N . CYS A 1 179 ? -21.109 -16.016 -1.622 1 98 179 CYS A N 1
ATOM 1403 C CA . CYS A 1 179 ? -20.766 -14.594 -1.549 1 98 179 CYS A CA 1
ATOM 1404 C C . CYS A 1 179 ? -19.922 -14.297 -0.322 1 98 179 CYS A C 1
ATOM 1406 O O . CYS A 1 179 ? -20.312 -14.602 0.804 1 98 179 CYS A O 1
ATOM 1408 N N . ALA A 1 180 ? -18.719 -13.797 -0.581 1 98 180 ALA A N 1
ATOM 1409 C CA . ALA A 1 180 ? -17.859 -13.375 0.52 1 98 180 ALA A CA 1
ATOM 1410 C C . ALA A 1 180 ? -17.766 -11.852 0.594 1 98 180 ALA A C 1
ATOM 1412 O O . ALA A 1 180 ? -17.266 -11.203 -0.332 1 98 180 ALA A O 1
ATOM 1413 N N . ILE A 1 181 ? -18.25 -11.266 1.673 1 96.81 181 ILE A N 1
ATOM 1414 C CA . ILE A 1 181 ? -18.266 -9.812 1.81 1 96.81 181 ILE A CA 1
ATOM 1415 C C . ILE A 1 181 ? -17.734 -9.414 3.182 1 96.81 181 ILE A C 1
ATOM 1417 O O . ILE A 1 181 ? -17.531 -10.273 4.051 1 96.81 181 ILE A O 1
ATOM 1421 N N . GLY A 1 182 ? -17.422 -8.156 3.311 1 92.69 182 GLY A N 1
ATOM 1422 C CA . GLY A 1 182 ? -16.875 -7.633 4.555 1 92.69 182 GLY A CA 1
ATOM 1423 C C . GLY A 1 182 ? -17.875 -7.652 5.695 1 92.69 182 GLY A C 1
ATOM 1424 O O . GLY A 1 182 ? -19.031 -8.023 5.504 1 92.69 182 GLY A O 1
ATOM 1425 N N . ASN A 1 183 ? -17.312 -7.207 6.816 1 81.75 183 ASN A N 1
ATOM 1426 C CA . ASN A 1 183 ? -18.109 -7.258 8.031 1 81.75 183 ASN A CA 1
ATOM 1427 C C . ASN A 1 183 ? -19.281 -6.285 7.969 1 81.75 183 ASN A C 1
ATOM 1429 O O . ASN A 1 183 ? -19.344 -5.43 7.082 1 81.75 183 ASN A O 1
ATOM 1433 N N . GLU A 1 184 ? -20.172 -6.395 8.898 1 78.44 184 GLU A N 1
ATOM 1434 C CA . GLU A 1 184 ? -21.375 -5.59 8.945 1 78.44 184 GLU A CA 1
ATOM 1435 C C . GLU A 1 184 ? -21.078 -4.137 9.297 1 78.44 184 GLU A C 1
ATOM 1437 O O . GLU A 1 184 ? -20.016 -3.842 9.852 1 78.44 184 GLU A O 1
ATOM 1442 N N . GLY A 1 185 ? -21.906 -3.281 8.914 1 77.75 185 GLY A N 1
ATOM 1443 C CA . GLY A 1 185 ? -21.781 -1.876 9.273 1 77.75 185 GLY A CA 1
ATOM 1444 C C . GLY A 1 185 ? -21.078 -1.048 8.211 1 77.75 185 GLY A C 1
ATOM 1445 O O . GLY A 1 185 ? -20.828 0.143 8.414 1 77.75 185 GLY A O 1
ATOM 1446 N N . ILE A 1 186 ? -20.781 -1.62 7.207 1 82.19 186 ILE A N 1
ATOM 1447 C CA . ILE A 1 186 ? -20.156 -0.915 6.094 1 82.19 186 ILE A CA 1
ATOM 1448 C C . ILE A 1 186 ? -21.172 -0.746 4.957 1 82.19 186 ILE A C 1
ATOM 1450 O O . ILE A 1 186 ? -21.625 -1.73 4.367 1 82.19 186 ILE A O 1
ATOM 1454 N N . PRO A 1 187 ? -21.484 0.398 4.613 1 87.62 187 PRO A N 1
ATOM 1455 C CA . PRO A 1 187 ? -22.547 0.644 3.648 1 87.62 187 PRO A CA 1
ATOM 1456 C C . PRO A 1 187 ? -22.297 -0.038 2.305 1 87.62 187 PRO A C 1
ATOM 1458 O O . PRO A 1 187 ? -23.219 -0.611 1.719 1 87.62 187 PRO A O 1
ATOM 1461 N N . SER A 1 188 ? -21.141 0.019 1.789 1 92.25 188 SER A N 1
ATOM 1462 C CA . SER A 1 188 ? -20.844 -0.596 0.499 1 92.25 188 SER A CA 1
ATOM 1463 C C . SER A 1 188 ? -21.109 -2.098 0.53 1 92.25 188 SER A C 1
ATOM 1465 O O . SER A 1 188 ? -21.547 -2.678 -0.464 1 92.25 188 SER A O 1
ATOM 1467 N N . GLU A 1 189 ? -20.844 -2.723 1.671 1 93.19 189 GLU A N 1
ATOM 1468 C CA . GLU A 1 189 ? -21.031 -4.164 1.776 1 93.19 189 GLU A CA 1
ATOM 1469 C C . GLU A 1 189 ? -22.516 -4.523 1.793 1 93.19 189 GLU A C 1
ATOM 1471 O O . GLU A 1 189 ? -22.906 -5.578 1.287 1 93.19 189 GLU A O 1
ATOM 1476 N N . PHE A 1 190 ? -23.297 -3.656 2.389 1 93.69 190 PHE A N 1
ATOM 1477 C CA . PHE A 1 190 ? -24.75 -3.842 2.305 1 93.69 190 PHE A CA 1
ATOM 1478 C C . PHE A 1 190 ? -25.219 -3.768 0.859 1 93.69 190 PHE A C 1
ATOM 1480 O O . PHE A 1 190 ? -26 -4.613 0.411 1 93.69 190 PHE A O 1
ATOM 1487 N N . ALA A 1 191 ? -24.75 -2.797 0.192 1 95.81 191 ALA A N 1
ATOM 1488 C CA . ALA A 1 191 ? -25.109 -2.611 -1.213 1 95.81 191 ALA A CA 1
ATOM 1489 C C . ALA A 1 191 ? -24.656 -3.805 -2.053 1 95.81 191 ALA A C 1
ATOM 1491 O O . ALA A 1 191 ? -25.391 -4.262 -2.932 1 95.81 191 ALA A O 1
ATOM 1492 N N . ARG A 1 192 ? -23.5 -4.309 -1.81 1 97.12 192 ARG A N 1
ATOM 1493 C CA . ARG A 1 192 ? -22.984 -5.449 -2.555 1 97.12 192 ARG A CA 1
ATOM 1494 C C . ARG A 1 192 ? -23.828 -6.695 -2.301 1 97.12 192 ARG A C 1
ATOM 1496 O O . ARG A 1 192 ? -24.109 -7.457 -3.227 1 97.12 192 ARG A O 1
ATOM 1503 N N . LYS A 1 193 ? -24.156 -6.84 -1.057 1 97.94 193 LYS A N 1
ATOM 1504 C CA . LYS A 1 193 ? -25.031 -7.961 -0.736 1 97.94 193 LYS A CA 1
ATOM 1505 C C . LYS A 1 193 ? -26.359 -7.859 -1.491 1 97.94 193 LYS A C 1
ATOM 1507 O O . LYS A 1 193 ? -26.875 -8.867 -1.99 1 97.94 193 LYS A O 1
ATOM 1512 N N . GLU A 1 194 ? -26.875 -6.668 -1.521 1 98.06 194 GLU A N 1
ATOM 1513 C CA . GLU A 1 194 ? -28.125 -6.445 -2.254 1 98.06 194 GLU A CA 1
ATOM 1514 C C . GLU A 1 194 ? -27.953 -6.738 -3.74 1 98.06 194 GLU A C 1
ATOM 1516 O O . GLU A 1 194 ? -28.844 -7.285 -4.383 1 98.06 194 GLU A O 1
ATOM 1521 N N . GLY A 1 195 ? -26.828 -6.367 -4.281 1 98.69 195 GLY A N 1
ATOM 1522 C CA . GLY A 1 195 ? -26.531 -6.691 -5.668 1 98.69 195 GLY A CA 1
ATOM 1523 C C . GLY A 1 195 ? -26.453 -8.18 -5.93 1 98.69 195 GLY A C 1
ATOM 1524 O O . GLY A 1 195 ? -26.953 -8.664 -6.945 1 98.69 195 GLY A O 1
ATOM 1525 N N . TYR A 1 196 ? -25.891 -8.891 -4.988 1 98.75 196 TYR A N 1
ATOM 1526 C CA . TYR A 1 196 ? -25.797 -10.344 -5.031 1 98.75 196 TYR A CA 1
ATOM 1527 C C . TYR A 1 196 ? -27.188 -10.969 -5.059 1 98.75 196 TYR A C 1
ATOM 1529 O O . TYR A 1 196 ? -27.5 -11.773 -5.938 1 98.75 196 TYR A O 1
ATOM 1537 N N . LYS A 1 197 ? -27.953 -10.516 -4.156 1 98.75 197 LYS A N 1
ATOM 1538 C CA . LYS A 1 197 ? -29.328 -11.023 -4.027 1 98.75 197 LYS A CA 1
ATOM 1539 C C . LYS A 1 197 ? -30.125 -10.758 -5.297 1 98.75 197 LYS A C 1
ATOM 1541 O O . LYS A 1 197 ? -30.766 -11.664 -5.832 1 98.75 197 LYS A O 1
ATOM 1546 N N . GLU A 1 198 ? -30.094 -9.586 -5.766 1 98.75 198 GLU A N 1
ATOM 1547 C CA . GLU A 1 198 ? -30.859 -9.188 -6.938 1 98.75 198 GLU A CA 1
ATOM 1548 C C . GLU A 1 198 ? -30.438 -9.961 -8.18 1 98.75 198 GLU A C 1
ATOM 1550 O O . GLU A 1 198 ? -31.281 -10.375 -8.977 1 98.75 198 GLU A O 1
ATOM 1555 N N . ALA A 1 199 ? -29.141 -10.125 -8.344 1 98.75 199 ALA A N 1
ATOM 1556 C CA . ALA A 1 199 ? -28.625 -10.867 -9.5 1 98.75 199 ALA A CA 1
ATOM 1557 C C . ALA A 1 199 ? -29.125 -12.305 -9.5 1 98.75 199 ALA A C 1
ATOM 1559 O O . ALA A 1 199 ? -29.516 -12.828 -10.547 1 98.75 199 ALA A O 1
ATOM 1560 N N . LEU A 1 200 ? -29.109 -12.93 -8.336 1 98.62 200 LEU A N 1
ATOM 1561 C CA . LEU A 1 200 ? -29.609 -14.289 -8.219 1 98.62 200 LEU A CA 1
ATOM 1562 C C . LEU A 1 200 ? -31.094 -14.352 -8.562 1 98.62 200 LEU A C 1
ATOM 1564 O O . LEU A 1 200 ? -31.5 -15.109 -9.445 1 98.62 200 LEU A O 1
ATOM 1568 N N . GLU A 1 201 ? -31.859 -13.484 -7.973 1 98.19 201 GLU A N 1
ATOM 1569 C CA . GLU A 1 201 ? -33.312 -13.516 -8.078 1 98.19 201 GLU A CA 1
ATOM 1570 C C . GLU A 1 201 ? -33.781 -13.219 -9.5 1 98.19 201 GLU A C 1
ATOM 1572 O O . GLU A 1 201 ? -34.656 -13.883 -10.023 1 98.19 201 GLU A O 1
ATOM 1577 N N . GLU A 1 202 ? -33.156 -12.305 -10.094 1 98.38 202 GLU A N 1
ATOM 1578 C CA . GLU A 1 202 ? -33.531 -11.938 -11.453 1 98.38 202 GLU A CA 1
ATOM 1579 C C . GLU A 1 202 ? -33.188 -13.039 -12.445 1 98.38 202 GLU A C 1
ATOM 1581 O O . GLU A 1 202 ? -33.719 -13.078 -13.555 1 98.38 202 GLU A O 1
ATOM 1586 N N . ASN A 1 203 ? -32.344 -13.93 -12.07 1 98.19 203 ASN A N 1
ATOM 1587 C CA . ASN A 1 203 ? -31.953 -15.047 -12.938 1 98.19 203 ASN A CA 1
ATOM 1588 C C . ASN A 1 203 ? -32.625 -16.344 -12.492 1 98.19 203 ASN A C 1
ATOM 1590 O O . ASN A 1 203 ? -32.188 -17.438 -12.891 1 98.19 203 ASN A O 1
ATOM 1594 N N . GLY A 1 204 ? -33.531 -16.234 -11.547 1 97.75 204 GLY A N 1
ATOM 1595 C CA . GLY A 1 204 ? -34.344 -17.375 -11.133 1 97.75 204 GLY A CA 1
ATOM 1596 C C . GLY A 1 204 ? -33.656 -18.266 -10.117 1 97.75 204 GLY A C 1
ATOM 1597 O O . GLY A 1 204 ? -34.031 -19.422 -9.922 1 97.75 204 GLY A O 1
ATOM 1598 N N . LEU A 1 205 ? -32.625 -17.797 -9.531 1 97.94 205 LEU A N 1
ATOM 1599 C CA . LEU A 1 205 ? -31.906 -18.531 -8.492 1 97.94 205 LEU A CA 1
ATOM 1600 C C . LEU A 1 205 ? -32.312 -18.047 -7.105 1 97.94 205 LEU A C 1
ATOM 1602 O O . LEU A 1 205 ? -32.656 -16.875 -6.934 1 97.94 205 LEU A O 1
ATOM 1606 N N . GLU A 1 206 ? -32.219 -18.891 -6.16 1 96.81 206 GLU A N 1
ATOM 1607 C CA . GLU A 1 206 ? -32.656 -18.562 -4.809 1 96.81 206 GLU A CA 1
ATOM 1608 C C . GLU A 1 206 ? -31.531 -17.938 -3.992 1 96.81 206 GLU A C 1
ATOM 1610 O O . GLU A 1 206 ? -30.406 -18.438 -4 1 96.81 206 GLU A O 1
ATOM 1615 N N . PHE A 1 207 ? -31.859 -16.891 -3.387 1 97.94 207 PHE A N 1
ATOM 1616 C CA . PHE A 1 207 ? -30.953 -16.312 -2.408 1 97.94 207 PHE A CA 1
ATOM 1617 C C . PHE A 1 207 ? -31.062 -17.016 -1.065 1 97.94 207 PHE A C 1
ATOM 1619 O O . PHE A 1 207 ? -32.156 -17.25 -0.571 1 97.94 207 PHE A O 1
ATOM 1626 N N . LYS A 1 208 ? -29.984 -17.391 -0.511 1 96.94 208 LYS A N 1
ATOM 1627 C CA . LYS A 1 208 ? -29.906 -17.984 0.824 1 96.94 208 LYS A CA 1
ATOM 1628 C C . LYS A 1 208 ? -28.922 -17.234 1.706 1 96.94 208 LYS A C 1
ATOM 1630 O O . LYS A 1 208 ? -27.75 -17.109 1.357 1 96.94 208 LYS A O 1
ATOM 1635 N N . GLU A 1 209 ? -29.312 -16.859 2.838 1 96.44 209 GLU A N 1
ATOM 1636 C CA . GLU A 1 209 ? -28.453 -16.109 3.76 1 96.44 209 GLU A CA 1
ATOM 1637 C C . GLU A 1 209 ? -27.234 -16.938 4.16 1 96.44 209 GLU A C 1
ATOM 1639 O O . GLU A 1 209 ? -26.156 -16.375 4.387 1 96.44 209 GLU A O 1
ATOM 1644 N N . GLU A 1 210 ? -27.344 -18.234 4.195 1 94.31 210 GLU A N 1
ATOM 1645 C CA . GLU A 1 210 ? -26.266 -19.109 4.613 1 94.31 210 GLU A CA 1
ATOM 1646 C C . GLU A 1 210 ? -25.125 -19.125 3.588 1 94.31 210 GLU A C 1
ATOM 1648 O O . GLU A 1 210 ? -24.016 -19.578 3.885 1 94.31 210 GLU A O 1
ATOM 1653 N N . ASN A 1 211 ? -25.438 -18.641 2.348 1 96.44 211 ASN A N 1
ATOM 1654 C CA . ASN A 1 211 ? -24.422 -18.594 1.297 1 96.44 211 ASN A CA 1
ATOM 1655 C C . ASN A 1 211 ? -23.594 -17.328 1.379 1 96.44 211 ASN A C 1
ATOM 1657 O O . ASN A 1 211 ? -22.625 -17.172 0.621 1 96.44 211 ASN A O 1
ATOM 1661 N N . VAL A 1 212 ? -23.938 -16.453 2.336 1 97.38 212 VAL A N 1
ATOM 1662 C CA . VAL A 1 212 ? -23.188 -15.219 2.549 1 97.38 212 VAL A CA 1
ATOM 1663 C C . VAL A 1 212 ? -22.156 -15.422 3.658 1 97.38 212 VAL A C 1
ATOM 1665 O O . VAL A 1 212 ? -22.516 -15.719 4.801 1 97.38 212 VAL A O 1
ATOM 1668 N N . ILE A 1 213 ? -20.891 -15.273 3.285 1 96.31 213 ILE A N 1
ATOM 1669 C CA . ILE A 1 213 ? -19.797 -15.43 4.23 1 96.31 213 ILE A CA 1
ATOM 1670 C C . ILE A 1 213 ? -19.219 -14.062 4.586 1 96.31 213 ILE A C 1
ATOM 1672 O O . ILE A 1 213 ? -18.734 -13.336 3.711 1 96.31 213 ILE A O 1
ATOM 1676 N N . ARG A 1 214 ? -19.266 -13.727 5.82 1 95.81 214 ARG A N 1
ATOM 1677 C CA . ARG A 1 214 ? -18.656 -12.492 6.301 1 95.81 214 ARG A CA 1
ATOM 1678 C C . ARG A 1 214 ? -17.219 -12.734 6.762 1 95.81 214 ARG A C 1
ATOM 1680 O O . ARG A 1 214 ? -16.953 -13.68 7.512 1 95.81 214 ARG A O 1
ATOM 1687 N N . CYS A 1 215 ? -16.344 -11.93 6.25 1 92.5 215 CYS A N 1
ATOM 1688 C CA . CYS A 1 215 ? -14.945 -12.086 6.641 1 92.5 215 CYS A CA 1
ATOM 1689 C C . CYS A 1 215 ? -14.156 -10.812 6.375 1 92.5 215 CYS A C 1
ATOM 1691 O O . CYS A 1 215 ? -14.672 -9.867 5.773 1 92.5 215 CYS A O 1
ATOM 1693 N N . SER A 1 216 ? -12.945 -10.758 6.91 1 90.44 216 SER A N 1
ATOM 1694 C CA . SER A 1 216 ? -12.039 -9.648 6.633 1 90.44 216 SER A CA 1
ATOM 1695 C C . SER A 1 216 ? -11.602 -9.648 5.172 1 90.44 216 SER A C 1
ATOM 1697 O O . SER A 1 216 ? -11.789 -10.633 4.461 1 90.44 216 SER A O 1
ATOM 1699 N N . TYR A 1 217 ? -11.031 -8.555 4.77 1 89.69 217 TYR A N 1
ATOM 1700 C CA . TYR A 1 217 ? -10.766 -8.344 3.354 1 89.69 217 TYR A CA 1
ATOM 1701 C C . TYR A 1 217 ? -9.492 -9.062 2.926 1 89.69 217 TYR A C 1
ATOM 1703 O O . TYR A 1 217 ? -9.195 -9.156 1.733 1 89.69 217 TYR A O 1
ATOM 1711 N N . GLY A 1 218 ? -8.82 -9.609 3.852 1 89.94 218 GLY A N 1
ATOM 1712 C CA . GLY A 1 218 ? -7.617 -10.367 3.539 1 89.94 218 GLY A CA 1
ATOM 1713 C C . GLY A 1 218 ? -7.91 -11.766 3.039 1 89.94 218 GLY A C 1
ATOM 1714 O O . GLY A 1 218 ? -9.078 -12.156 2.916 1 89.94 218 GLY A O 1
ATOM 1715 N N . TRP A 1 219 ? -6.867 -12.508 2.758 1 93.31 219 TRP A N 1
ATOM 1716 C CA . TRP A 1 219 ? -7.047 -13.812 2.127 1 93.31 219 TRP A CA 1
ATOM 1717 C C . TRP A 1 219 ? -7.195 -14.906 3.176 1 93.31 219 TRP A C 1
ATOM 1719 O O . TRP A 1 219 ? -7.852 -15.922 2.934 1 93.31 219 TRP A O 1
ATOM 1729 N N . THR A 1 220 ? -6.672 -14.734 4.367 1 93.69 220 THR A N 1
ATOM 1730 C CA . THR A 1 220 ? -6.48 -15.805 5.34 1 93.69 220 THR A CA 1
ATOM 1731 C C . THR A 1 220 ? -7.82 -16.266 5.902 1 93.69 220 THR A C 1
ATOM 1733 O O . THR A 1 220 ? -8.078 -17.469 5.992 1 93.69 220 THR A O 1
ATOM 1736 N N . GLU A 1 221 ? -8.609 -15.336 6.297 1 94.81 221 GLU A N 1
ATOM 1737 C CA . GLU A 1 221 ? -9.859 -15.695 6.961 1 94.81 221 GLU A CA 1
ATOM 1738 C C . GLU A 1 221 ? -10.781 -16.469 6.016 1 94.81 221 GLU A C 1
ATOM 1740 O O . GLU A 1 221 ? -11.367 -17.484 6.402 1 94.81 221 GLU A O 1
ATOM 1745 N N . LEU A 1 222 ? -10.898 -15.992 4.793 1 96.38 222 LEU A N 1
ATOM 1746 C CA . LEU A 1 222 ? -11.766 -16.688 3.85 1 96.38 222 LEU A CA 1
ATOM 1747 C C . LEU A 1 222 ? -11.203 -18.062 3.504 1 96.38 222 LEU A C 1
ATOM 1749 O O . LEU A 1 222 ? -11.961 -19.031 3.359 1 96.38 222 LEU A O 1
ATOM 1753 N N . TYR A 1 223 ? -9.93 -18.141 3.383 1 95.94 223 TYR A N 1
ATOM 1754 C CA . TYR A 1 223 ? -9.289 -19.438 3.15 1 95.94 223 TYR A CA 1
ATOM 1755 C C . TYR A 1 223 ? -9.711 -20.453 4.207 1 95.94 223 TYR A C 1
ATOM 1757 O O . TYR A 1 223 ? -10.133 -21.562 3.879 1 95.94 223 TYR A O 1
ATOM 1765 N N . GLU A 1 224 ? -9.602 -20.031 5.441 1 95.31 224 GLU A N 1
ATOM 1766 C CA . GLU A 1 224 ? -9.906 -20.922 6.555 1 95.31 224 GLU A CA 1
ATOM 1767 C C . GLU A 1 224 ? -11.383 -21.297 6.578 1 95.31 224 GLU A C 1
ATOM 1769 O O . GLU A 1 224 ? -11.734 -22.453 6.805 1 95.31 224 GLU A O 1
ATOM 1774 N N . LYS A 1 225 ? -12.211 -20.375 6.34 1 95.56 225 LYS A N 1
ATOM 1775 C CA . LYS A 1 225 ? -13.648 -20.625 6.359 1 95.56 225 LYS A CA 1
ATOM 1776 C C . LYS A 1 225 ? -14.062 -21.578 5.242 1 95.56 225 LYS A C 1
ATOM 1778 O O . LYS A 1 225 ? -14.867 -22.484 5.461 1 95.56 225 LYS A O 1
ATOM 1783 N N . LEU A 1 226 ? -13.5 -21.422 4.062 1 96.06 226 LEU A N 1
ATOM 1784 C CA . LEU A 1 226 ? -13.867 -22.25 2.924 1 96.06 226 LEU A CA 1
ATOM 1785 C C . LEU A 1 226 ? -13.258 -23.641 3.047 1 96.06 226 LEU A C 1
ATOM 1787 O O . LEU A 1 226 ? -13.883 -24.641 2.656 1 96.06 226 LEU A O 1
ATOM 1791 N N . ARG A 1 227 ? -12.055 -23.641 3.529 1 92.12 227 ARG A N 1
ATOM 1792 C CA . ARG A 1 227 ? -11.398 -24.938 3.703 1 92.12 227 ARG A CA 1
ATOM 1793 C C . ARG A 1 227 ? -12.18 -25.828 4.668 1 92.12 227 ARG A C 1
ATOM 1795 O O . ARG A 1 227 ? -12.18 -27.047 4.531 1 92.12 227 ARG A O 1
ATOM 1802 N N . ASN A 1 228 ? -12.852 -25.203 5.566 1 86.75 228 ASN A N 1
ATOM 1803 C CA . ASN A 1 228 ? -13.57 -25.938 6.598 1 86.75 228 ASN A CA 1
ATOM 1804 C C . ASN A 1 228 ? -15.047 -26.109 6.238 1 86.75 228 ASN A C 1
ATOM 1806 O O . ASN A 1 228 ? -15.805 -26.719 6.988 1 86.75 228 ASN A O 1
ATOM 1810 N N . LEU A 1 229 ? -15.375 -25.484 5.176 1 82.31 229 LEU A N 1
ATOM 1811 C CA . LEU A 1 229 ? -16.766 -25.609 4.746 1 82.31 229 LEU A CA 1
ATOM 1812 C C . LEU A 1 229 ? -17.062 -27.016 4.223 1 82.31 229 LEU A C 1
ATOM 1814 O O . LEU A 1 229 ? -16.391 -27.484 3.303 1 82.31 229 LEU A O 1
ATOM 1818 N N . CYS A 1 230 ? -17.719 -27.891 4.93 1 65.62 230 CYS A N 1
ATOM 1819 C CA . CYS A 1 230 ? -17.984 -29.312 4.703 1 65.62 230 CYS A CA 1
ATOM 1820 C C . CYS A 1 230 ? -18.359 -29.562 3.25 1 65.62 230 CYS A C 1
ATOM 1822 O O . CYS A 1 230 ? -17.984 -30.594 2.678 1 65.62 230 CYS A O 1
ATOM 1824 N N . CYS A 1 231 ? -18.859 -28.641 2.697 1 78.5 231 CYS A N 1
ATOM 1825 C CA . CYS A 1 231 ? -19.297 -29.031 1.357 1 78.5 231 CYS A CA 1
ATOM 1826 C C . CYS A 1 231 ? -19.094 -27.891 0.37 1 78.5 231 CYS A C 1
ATOM 1828 O O . CYS A 1 231 ? -20.016 -27.547 -0.383 1 78.5 231 CYS A O 1
ATOM 1830 N N . LEU A 1 232 ? -17.859 -27.578 0.261 1 84.69 232 LEU A N 1
ATOM 1831 C CA . LEU A 1 232 ? -17.594 -26.562 -0.745 1 84.69 232 LEU A CA 1
ATOM 1832 C C . LEU A 1 232 ? -17.938 -27.078 -2.141 1 84.69 232 LEU A C 1
ATOM 1834 O O . LEU A 1 232 ? -18.266 -26.281 -3.027 1 84.69 232 LEU A O 1
ATOM 1838 N N . LYS A 1 233 ? -17.969 -28.344 -2.24 1 86.38 233 LYS A N 1
ATOM 1839 C CA . LYS A 1 233 ? -18.188 -28.984 -3.537 1 86.38 233 LYS A CA 1
ATOM 1840 C C . LYS A 1 233 ? -19.625 -28.766 -4.016 1 86.38 233 LYS A C 1
ATOM 1842 O O . LYS A 1 233 ? -19.922 -28.938 -5.199 1 86.38 233 LYS A O 1
ATOM 1847 N N . LYS A 1 234 ? -20.438 -28.422 -3.086 1 92.38 234 LYS A N 1
ATOM 1848 C CA . LYS A 1 234 ? -21.828 -28.141 -3.441 1 92.38 234 LYS A CA 1
ATOM 1849 C C . LYS A 1 234 ? -21.938 -26.828 -4.215 1 92.38 234 LYS A C 1
ATOM 1851 O O . LYS A 1 234 ? -22.953 -26.594 -4.895 1 92.38 234 LYS A O 1
ATOM 1856 N N . TYR A 1 235 ? -20.906 -26.047 -4.113 1 96.69 235 TYR A N 1
ATOM 1857 C CA . TYR A 1 235 ? -20.922 -24.75 -4.762 1 96.69 235 TYR A CA 1
ATOM 1858 C C . TYR A 1 235 ? -20.031 -24.75 -6.004 1 96.69 235 TYR A C 1
ATOM 1860 O O . TYR A 1 235 ? -19.078 -25.516 -6.094 1 96.69 235 TYR A O 1
ATOM 1868 N N . ASP A 1 236 ? -20.422 -23.922 -6.891 1 97.56 236 ASP A N 1
ATOM 1869 C CA . ASP A 1 236 ? -19.641 -23.938 -8.125 1 97.56 236 ASP A CA 1
ATOM 1870 C C . ASP A 1 236 ? -19.031 -22.578 -8.406 1 97.56 236 ASP A C 1
ATOM 1872 O O . ASP A 1 236 ? -18.297 -22.406 -9.383 1 97.56 236 ASP A O 1
ATOM 1876 N N . ALA A 1 237 ? -19.297 -21.609 -7.488 1 98.5 237 ALA A N 1
ATOM 1877 C CA . ALA A 1 237 ? -18.672 -20.297 -7.656 1 98.5 237 ALA A CA 1
ATOM 1878 C C . ALA A 1 237 ? -18.703 -19.5 -6.352 1 98.5 237 ALA A C 1
ATOM 1880 O O . ALA A 1 237 ? -19.469 -19.828 -5.438 1 98.5 237 ALA A O 1
ATOM 1881 N N . ILE A 1 238 ? -17.875 -18.5 -6.285 1 98.62 238 ILE A N 1
ATOM 1882 C CA . ILE A 1 238 ? -17.906 -17.531 -5.188 1 98.62 238 ILE A CA 1
ATOM 1883 C C . ILE A 1 238 ? -17.578 -16.141 -5.719 1 98.62 238 ILE A C 1
ATOM 1885 O O . ILE A 1 238 ? -16.672 -15.977 -6.531 1 98.62 238 ILE A O 1
ATOM 1889 N N . ALA A 1 239 ? -18.406 -15.219 -5.355 1 98.81 239 ALA A N 1
ATOM 1890 C CA . ALA A 1 239 ? -18.141 -13.805 -5.598 1 98.81 239 ALA A CA 1
ATOM 1891 C C . ALA A 1 239 ? -17.578 -13.133 -4.352 1 98.81 239 ALA A C 1
ATOM 1893 O O . ALA A 1 239 ? -18.203 -13.141 -3.293 1 98.81 239 ALA A O 1
ATOM 1894 N N . CYS A 1 240 ? -16.359 -12.555 -4.504 1 98.75 240 CYS A N 1
ATOM 1895 C CA . CYS A 1 240 ? -15.688 -11.961 -3.355 1 98.75 240 CYS A CA 1
ATOM 1896 C C . CYS A 1 240 ? -15.664 -10.445 -3.461 1 98.75 240 CYS A C 1
ATOM 1898 O O . CYS A 1 240 ? -15.5 -9.898 -4.551 1 98.75 240 CYS A O 1
ATOM 1900 N N . SER A 1 241 ? -15.734 -9.812 -2.344 1 97.62 241 SER A N 1
ATOM 1901 C CA . SER A 1 241 ? -15.766 -8.359 -2.293 1 97.62 241 SER A CA 1
ATOM 1902 C C . SER A 1 241 ? -14.359 -7.773 -2.27 1 97.62 241 SER A C 1
ATOM 1904 O O . SER A 1 241 ? -14.18 -6.574 -2.045 1 97.62 241 SER A O 1
ATOM 1906 N N . SER A 1 242 ? -13.352 -8.586 -2.439 1 96.56 242 SER A N 1
ATOM 1907 C CA . SER A 1 242 ? -11.969 -8.148 -2.545 1 96.56 242 SER A CA 1
ATOM 1908 C C . SER A 1 242 ? -11.125 -9.156 -3.32 1 96.56 242 SER A C 1
ATOM 1910 O O . SER A 1 242 ? -11.367 -10.367 -3.248 1 96.56 242 SER A O 1
ATOM 1912 N N . ASP A 1 243 ? -10.109 -8.672 -3.984 1 97.38 243 ASP A N 1
ATOM 1913 C CA . ASP A 1 243 ? -9.203 -9.555 -4.715 1 97.38 243 ASP A CA 1
ATOM 1914 C C . ASP A 1 243 ? -8.445 -10.469 -3.762 1 97.38 243 ASP A C 1
ATOM 1916 O O . ASP A 1 243 ? -8.133 -11.617 -4.105 1 97.38 243 ASP A O 1
ATOM 1920 N N . LEU A 1 244 ? -8.172 -10.008 -2.602 1 95.75 244 LEU A N 1
ATOM 1921 C CA . LEU A 1 244 ? -7.453 -10.836 -1.642 1 95.75 244 LEU A CA 1
ATOM 1922 C C . LEU A 1 244 ? -8.352 -11.945 -1.097 1 95.75 244 LEU A C 1
ATOM 1924 O O . LEU A 1 244 ? -7.891 -13.062 -0.859 1 95.75 244 LEU A O 1
ATOM 1928 N N . MET A 1 245 ? -9.609 -11.609 -0.887 1 97.06 245 MET A N 1
ATOM 1929 C CA . MET A 1 245 ? -10.562 -12.672 -0.562 1 97.06 245 MET A CA 1
ATOM 1930 C C . MET A 1 245 ? -10.562 -13.75 -1.642 1 97.06 245 MET A C 1
ATOM 1932 O O . MET A 1 245 ? -10.57 -14.945 -1.334 1 97.06 245 MET A O 1
ATOM 1936 N N . ALA A 1 246 ? -10.523 -13.281 -2.877 1 98.44 246 ALA A N 1
ATOM 1937 C CA . ALA A 1 246 ? -10.531 -14.211 -4.008 1 98.44 246 ALA A CA 1
ATOM 1938 C C . ALA A 1 246 ? -9.305 -15.117 -3.977 1 98.44 246 ALA A C 1
ATOM 1940 O O . ALA A 1 246 ? -9.406 -16.312 -4.281 1 98.44 246 ALA A O 1
ATOM 1941 N N . VAL A 1 247 ? -8.203 -14.555 -3.607 1 97.06 247 VAL A N 1
ATOM 1942 C CA . VAL A 1 247 ? -6.996 -15.359 -3.445 1 97.06 247 VAL A CA 1
ATOM 1943 C C . VAL A 1 247 ? -7.246 -16.469 -2.416 1 97.06 247 VAL A C 1
ATOM 1945 O O . VAL A 1 247 ? -6.91 -17.625 -2.646 1 97.06 247 VAL A O 1
ATOM 1948 N N . GLY A 1 248 ? -7.836 -16.078 -1.298 1 96.69 248 GLY A N 1
ATOM 1949 C CA . GLY A 1 248 ? -8.164 -17.062 -0.272 1 96.69 248 GLY A CA 1
ATOM 1950 C C . GLY A 1 248 ? -9.094 -18.156 -0.765 1 96.69 248 GLY A C 1
ATOM 1951 O O . GLY A 1 248 ? -8.914 -19.328 -0.433 1 96.69 248 GLY A O 1
ATOM 1952 N N . ALA A 1 249 ? -9.992 -17.766 -1.562 1 97.94 249 ALA A N 1
ATOM 1953 C CA . ALA A 1 249 ? -10.945 -18.719 -2.119 1 97.94 249 ALA A CA 1
ATOM 1954 C C . ALA A 1 249 ? -10.266 -19.703 -3.07 1 97.94 249 ALA A C 1
ATOM 1956 O O . ALA A 1 249 ? -10.531 -20.906 -3.035 1 97.94 249 ALA A O 1
ATOM 1957 N N . ILE A 1 250 ? -9.414 -19.188 -3.955 1 97.38 250 ILE A N 1
ATOM 1958 C CA . ILE A 1 250 ? -8.695 -20.047 -4.91 1 97.38 250 ILE A CA 1
ATOM 1959 C C . ILE A 1 250 ? -7.809 -21.031 -4.156 1 97.38 250 ILE A C 1
ATOM 1961 O O . ILE A 1 250 ? -7.785 -22.219 -4.48 1 97.38 250 ILE A O 1
ATOM 1965 N N . LYS A 1 251 ? -7.133 -20.531 -3.148 1 94.75 251 LYS A N 1
ATOM 1966 C CA . LYS A 1 251 ? -6.27 -21.391 -2.352 1 94.75 251 LYS A CA 1
ATOM 1967 C C . LYS A 1 251 ? -7.07 -22.516 -1.682 1 94.75 251 LYS A C 1
ATOM 1969 O O . LYS A 1 251 ? -6.637 -23.656 -1.651 1 94.75 251 LYS A O 1
ATOM 1974 N N . ALA A 1 252 ? -8.172 -22.156 -1.121 1 95.94 252 ALA A N 1
ATOM 1975 C CA . ALA A 1 252 ? -9.031 -23.156 -0.478 1 95.94 252 ALA A CA 1
ATOM 1976 C C . ALA A 1 252 ? -9.523 -24.188 -1.484 1 95.94 252 ALA A C 1
ATOM 1978 O O . ALA A 1 252 ? -9.508 -25.391 -1.207 1 95.94 252 ALA A O 1
ATOM 1979 N N . ALA A 1 253 ? -9.953 -23.719 -2.67 1 96.38 253 ALA A N 1
ATOM 1980 C CA . ALA A 1 253 ? -10.43 -24.625 -3.719 1 96.38 253 ALA A CA 1
ATOM 1981 C C . ALA A 1 253 ? -9.336 -25.594 -4.133 1 96.38 253 ALA A C 1
ATOM 1983 O O . ALA A 1 253 ? -9.57 -26.812 -4.207 1 96.38 253 ALA A O 1
ATOM 1984 N N . LYS A 1 254 ? -8.18 -25.078 -4.352 1 93.38 254 LYS A N 1
ATOM 1985 C CA . LYS A 1 254 ? -7.055 -25.906 -4.742 1 93.38 254 LYS A CA 1
ATOM 1986 C C . LYS A 1 254 ? -6.73 -26.938 -3.656 1 93.38 254 LYS A C 1
ATOM 1988 O O . LYS A 1 254 ? -6.461 -28.094 -3.955 1 93.38 254 LYS A O 1
ATOM 1993 N N . ALA A 1 255 ? -6.77 -26.469 -2.434 1 92.06 255 ALA A N 1
ATOM 1994 C CA . ALA A 1 255 ? -6.48 -27.344 -1.303 1 92.06 255 ALA A CA 1
ATOM 1995 C C . ALA A 1 255 ? -7.477 -28.5 -1.233 1 92.06 255 ALA A C 1
ATOM 1997 O O . ALA A 1 255 ? -7.145 -29.594 -0.764 1 92.06 255 ALA A O 1
ATOM 1998 N N . LEU A 1 256 ? -8.625 -28.297 -1.751 1 94.06 256 LEU A N 1
ATOM 1999 C CA . LEU A 1 256 ? -9.688 -29.297 -1.702 1 94.06 256 LEU A CA 1
ATOM 2000 C C . LEU A 1 256 ? -9.766 -30.062 -3.014 1 94.06 256 LEU A C 1
ATOM 2002 O O . LEU A 1 256 ? -10.672 -30.875 -3.209 1 94.06 256 LEU A O 1
ATOM 2006 N N . GLY A 1 257 ? -8.852 -29.719 -3.918 1 93.81 257 GLY A N 1
ATOM 2007 C CA . GLY A 1 257 ? -8.734 -30.469 -5.16 1 93.81 257 GLY A CA 1
ATOM 2008 C C . GLY A 1 257 ? -9.703 -30.016 -6.23 1 93.81 257 GLY A C 1
ATOM 2009 O O . GLY A 1 257 ? -9.977 -30.734 -7.191 1 93.81 257 GLY A O 1
ATOM 2010 N N . LEU A 1 258 ? -10.266 -28.859 -6.074 1 95.69 258 LEU A N 1
ATOM 2011 C CA . LEU A 1 258 ? -11.188 -28.312 -7.059 1 95.69 258 LEU A CA 1
ATOM 2012 C C . LEU A 1 258 ? -10.438 -27.516 -8.133 1 95.69 258 LEU A C 1
ATOM 2014 O O . LEU A 1 258 ? -9.492 -26.797 -7.82 1 95.69 258 LEU A O 1
ATOM 2018 N N . LYS A 1 259 ? -10.867 -27.656 -9.32 1 96.44 259 LYS A N 1
ATOM 2019 C CA . LYS A 1 259 ? -10.273 -26.906 -10.422 1 96.44 259 LYS A CA 1
ATOM 2020 C C . LYS A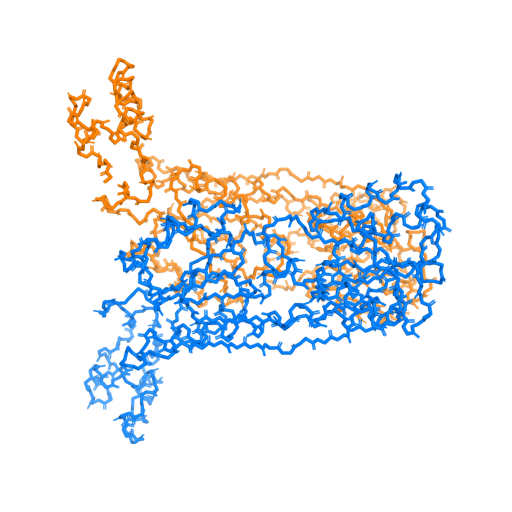 1 259 ? -10.922 -25.531 -10.562 1 96.44 259 LYS A C 1
ATOM 2022 O O . LYS A 1 259 ? -12.148 -25.422 -10.586 1 96.44 259 LYS A O 1
ATOM 2027 N N . VAL A 1 260 ? -10.141 -24.562 -10.648 1 97.38 260 VAL A N 1
ATOM 2028 C CA . VAL A 1 260 ? -10.586 -23.188 -10.898 1 97.38 260 VAL A CA 1
ATOM 2029 C C . VAL A 1 260 ? -10.242 -22.781 -12.328 1 97.38 260 VAL A C 1
ATOM 2031 O O . VAL A 1 260 ? -9.07 -22.812 -12.727 1 97.38 260 VAL A O 1
ATOM 2034 N N . PRO A 1 261 ? -11.172 -22.453 -13.117 1 97.19 261 PRO A N 1
ATOM 2035 C CA . PRO A 1 261 ? -12.562 -22.109 -12.781 1 97.19 261 PRO A CA 1
ATOM 2036 C C . PRO A 1 261 ? -13.516 -23.281 -13.016 1 97.19 261 PRO A C 1
ATOM 2038 O O . PRO A 1 261 ? -14.711 -23.188 -12.695 1 97.19 261 PRO A O 1
ATOM 2041 N N . ASP A 1 262 ? -13.078 -24.312 -13.586 1 96.81 262 ASP A N 1
ATOM 2042 C CA . ASP A 1 262 ? -13.93 -25.312 -14.203 1 96.81 262 ASP A CA 1
ATOM 2043 C C . ASP A 1 262 ? -14.922 -25.891 -13.188 1 96.81 262 ASP A C 1
ATOM 2045 O O . ASP A 1 262 ? -16.094 -26.109 -13.516 1 96.81 262 ASP A O 1
ATOM 2049 N N . GLU A 1 263 ? -14.516 -26.172 -12 1 96.44 263 GLU A N 1
ATOM 2050 C CA . GLU A 1 263 ? -15.375 -26.75 -10.969 1 96.44 263 GLU A CA 1
ATOM 2051 C C . GLU A 1 263 ? -15.812 -25.703 -9.961 1 96.44 263 GLU A C 1
ATOM 2053 O O . GLU A 1 263 ? -16.859 -25.844 -9.32 1 96.44 263 GLU A O 1
ATOM 2058 N N . PHE A 1 264 ? -15 -24.672 -9.844 1 97.88 264 PHE A N 1
ATOM 2059 C CA . PHE A 1 264 ? -15.273 -23.641 -8.867 1 97.88 264 PHE A CA 1
ATOM 2060 C C . PHE A 1 264 ? -14.758 -22.281 -9.352 1 97.88 264 PHE A C 1
ATOM 2062 O O . PHE A 1 264 ? -13.578 -21.953 -9.164 1 97.88 264 PHE A O 1
ATOM 2069 N N . SER A 1 265 ? -15.641 -21.438 -9.836 1 98.62 265 SER A N 1
ATOM 2070 C CA . SER A 1 265 ? -15.266 -20.109 -10.328 1 98.62 265 SER A CA 1
ATOM 2071 C C . SER A 1 265 ? -15.109 -19.125 -9.172 1 98.62 265 SER A C 1
ATOM 2073 O O . SER A 1 265 ? -15.859 -19.172 -8.195 1 98.62 265 SER A O 1
ATOM 2075 N N . VAL A 1 266 ? -14.141 -18.25 -9.305 1 98.81 266 VAL A N 1
ATOM 2076 C CA . VAL A 1 266 ? -13.859 -17.266 -8.258 1 98.81 266 VAL A CA 1
ATOM 2077 C C . VAL A 1 266 ? -13.758 -15.875 -8.875 1 98.81 266 VAL A C 1
ATOM 2079 O O . VAL A 1 266 ? -13.086 -15.688 -9.891 1 98.81 266 VAL A O 1
ATOM 2082 N N . THR A 1 267 ? -14.445 -14.945 -8.32 1 98.88 267 THR A N 1
ATOM 2083 C CA . THR A 1 267 ? -14.305 -13.555 -8.742 1 98.88 267 THR A CA 1
ATOM 2084 C C . THR A 1 267 ? -13.891 -12.672 -7.57 1 98.88 267 THR A C 1
ATOM 2086 O O . THR A 1 267 ? -14.125 -13.016 -6.41 1 98.88 267 THR A O 1
ATOM 2089 N N . GLY A 1 268 ? -13.219 -11.625 -7.922 1 98.62 268 GLY A N 1
ATOM 2090 C CA . GLY A 1 268 ? -12.781 -10.656 -6.926 1 98.62 268 GLY A CA 1
ATOM 2091 C C . GLY A 1 268 ? -13.414 -9.289 -7.117 1 98.62 268 GLY A C 1
ATOM 2092 O O . GLY A 1 268 ? -14.453 -9.156 -7.758 1 98.62 268 GLY A O 1
ATOM 2093 N N . PHE A 1 269 ? -12.844 -8.32 -6.484 1 98.25 269 PHE A N 1
ATOM 2094 C CA . PHE A 1 269 ? -13.305 -6.934 -6.5 1 98.25 269 PHE A CA 1
ATOM 2095 C C . PHE A 1 269 ? -12.141 -5.977 -6.266 1 98.25 269 PHE A C 1
ATOM 2097 O O . PHE A 1 269 ? -11.25 -6.258 -5.461 1 98.25 269 PHE A O 1
ATOM 2104 N N . ASP A 1 270 ? -12.117 -4.812 -7.016 1 96.62 270 ASP A N 1
ATOM 2105 C CA . ASP A 1 270 ? -11.188 -3.697 -6.875 1 96.62 270 ASP A CA 1
ATOM 2106 C C . ASP A 1 270 ? -10.219 -3.639 -8.055 1 96.62 270 ASP A C 1
ATOM 2108 O O . ASP A 1 270 ? -9.938 -2.559 -8.586 1 96.62 270 ASP A O 1
ATOM 2112 N N . ASN A 1 271 ? -9.672 -4.863 -8.438 1 97.56 271 ASN A N 1
ATOM 2113 C CA . ASN A 1 271 ? -8.695 -4.961 -9.516 1 97.56 271 ASN A CA 1
ATOM 2114 C C . ASN A 1 271 ? -7.32 -4.461 -9.078 1 97.56 271 ASN A C 1
ATOM 2116 O O . ASN A 1 271 ? -6.695 -3.664 -9.773 1 97.56 271 ASN A O 1
ATOM 2120 N N . ILE A 1 272 ? -6.918 -4.902 -7.922 1 93.81 272 ILE A N 1
ATOM 2121 C CA . ILE A 1 272 ? -5.566 -4.578 -7.48 1 93.81 272 ILE A CA 1
ATOM 2122 C C . ILE A 1 272 ? -4.559 -5.461 -8.219 1 93.81 272 ILE A C 1
ATOM 2124 O O . ILE A 1 272 ? -4.945 -6.359 -8.969 1 93.81 272 ILE A O 1
ATOM 2128 N N . MET A 1 273 ? -3.35 -5.242 -8.031 1 90.38 273 MET A N 1
ATOM 2129 C CA . MET A 1 273 ? -2.287 -5.859 -8.812 1 90.38 273 MET A CA 1
ATOM 2130 C C . MET A 1 273 ? -2.346 -7.379 -8.711 1 90.38 273 MET A C 1
ATOM 2132 O O . MET A 1 273 ? -2.15 -8.086 -9.703 1 90.38 273 MET A O 1
ATOM 2136 N N . VAL A 1 274 ? -2.639 -7.887 -7.555 1 92.88 274 VAL A N 1
ATOM 2137 C CA . VAL A 1 274 ? -2.627 -9.328 -7.301 1 92.88 274 VAL A CA 1
ATOM 2138 C C . VAL A 1 274 ? -3.625 -10.023 -8.227 1 92.88 274 VAL A C 1
ATOM 2140 O O . VAL A 1 274 ? -3.395 -11.156 -8.656 1 92.88 274 VAL A O 1
ATOM 2143 N N . SER A 1 275 ? -4.66 -9.367 -8.562 1 96.06 275 SER A N 1
ATOM 2144 C CA . SER A 1 275 ? -5.668 -9.984 -9.414 1 96.06 275 SER A CA 1
ATOM 2145 C C . SER A 1 275 ? -5.105 -10.297 -10.797 1 96.06 275 SER A C 1
ATOM 2147 O O . SER A 1 275 ? -5.555 -11.242 -11.461 1 96.06 275 SER A O 1
ATOM 2149 N N . ARG A 1 276 ? -4.109 -9.594 -11.242 1 93.25 276 ARG A N 1
ATOM 2150 C CA . ARG A 1 276 ? -3.516 -9.758 -12.562 1 93.25 276 ARG A CA 1
ATOM 2151 C C . ARG A 1 276 ? -2.418 -10.812 -12.547 1 93.25 276 ARG A C 1
ATOM 2153 O O . ARG A 1 276 ? -2.234 -11.539 -13.523 1 93.25 276 ARG A O 1
ATOM 2160 N N . ILE A 1 277 ? -1.78 -10.883 -11.398 1 91.75 277 ILE A N 1
ATOM 2161 C CA . ILE A 1 277 ? -0.542 -11.656 -11.438 1 91.75 277 ILE A CA 1
ATOM 2162 C C . ILE A 1 277 ? -0.771 -13.031 -10.805 1 91.75 277 ILE A C 1
ATOM 2164 O O . ILE A 1 277 ? 0.041 -13.938 -10.977 1 91.75 277 ILE A O 1
ATOM 2168 N N . TYR A 1 278 ? -1.818 -13.164 -10.055 1 93.19 278 TYR A N 1
ATOM 2169 C CA . TYR A 1 278 ? -2.1 -14.43 -9.398 1 93.19 278 TYR A CA 1
ATOM 2170 C C . TYR A 1 278 ? -2.395 -15.523 -10.414 1 93.19 278 TYR A C 1
ATOM 2172 O O . TYR A 1 278 ? -2.627 -15.242 -11.594 1 93.19 278 TYR A O 1
ATOM 2180 N N . GLU A 1 279 ? -2.178 -16.828 -9.977 1 89.62 279 GLU A N 1
ATOM 2181 C CA . GLU A 1 279 ? -2.479 -17.969 -10.844 1 89.62 279 GLU A CA 1
ATOM 2182 C C . GLU A 1 279 ? -3.533 -18.875 -10.211 1 89.62 279 GLU A C 1
ATOM 2184 O O . GLU A 1 279 ? -3.273 -19.531 -9.203 1 89.62 279 GLU A O 1
ATOM 2189 N N . PRO A 1 280 ? -4.711 -18.938 -10.914 1 95.06 280 PRO A N 1
ATOM 2190 C CA . PRO A 1 280 ? -5.129 -18.234 -12.117 1 95.06 280 PRO A CA 1
ATOM 2191 C C . PRO A 1 280 ? -5.371 -16.734 -11.867 1 95.06 280 PRO A C 1
ATOM 2193 O O . PRO A 1 280 ? -5.672 -16.344 -10.742 1 95.06 280 PRO A O 1
ATOM 2196 N N . SER A 1 281 ? -5.156 -15.945 -12.914 1 95.75 281 SER A N 1
ATOM 2197 C CA . SER A 1 281 ? -5.508 -14.539 -12.789 1 95.75 281 SER A CA 1
ATOM 2198 C C . SER A 1 281 ? -6.988 -14.359 -12.469 1 95.75 281 SER A C 1
ATOM 2200 O O . SER A 1 281 ? -7.82 -15.156 -12.898 1 95.75 281 SER A O 1
ATOM 2202 N N . ILE A 1 282 ? -7.316 -13.32 -11.797 1 98.25 282 ILE A N 1
ATOM 2203 C CA . ILE A 1 282 ? -8.609 -13.258 -11.125 1 98.25 282 ILE A CA 1
ATOM 2204 C C . ILE A 1 282 ? -9.555 -12.359 -11.914 1 98.25 282 ILE A C 1
ATOM 2206 O O . ILE A 1 282 ? -9.25 -11.195 -12.172 1 98.25 282 ILE A O 1
ATOM 2210 N N . THR A 1 283 ? -10.695 -12.891 -12.336 1 98.88 283 THR A N 1
ATOM 2211 C CA . THR A 1 283 ? -11.82 -12.086 -12.805 1 98.88 283 THR A CA 1
ATOM 2212 C C . THR A 1 283 ? -12.344 -11.188 -11.688 1 98.88 283 THR A C 1
ATOM 2214 O O . THR A 1 283 ? -12.594 -11.648 -10.578 1 98.88 283 THR A O 1
ATOM 2217 N N . THR A 1 284 ? -12.453 -9.875 -11.977 1 98.81 284 THR A N 1
ATOM 2218 C CA . THR A 1 284 ? -12.734 -8.961 -10.875 1 98.81 284 THR A CA 1
ATOM 2219 C C . THR A 1 284 ? -13.484 -7.723 -11.375 1 98.81 284 THR A C 1
ATOM 2221 O O . THR A 1 284 ? -13.562 -7.488 -12.586 1 98.81 284 THR A O 1
ATOM 2224 N N . VAL A 1 285 ? -14.188 -7.055 -10.484 1 98.75 285 VAL A N 1
ATOM 2225 C CA . VAL A 1 285 ? -14.703 -5.719 -10.758 1 98.75 285 VAL A CA 1
ATOM 2226 C C . VAL A 1 285 ? -13.594 -4.688 -10.594 1 98.75 285 VAL A C 1
ATOM 2228 O O . VAL A 1 285 ? -12.938 -4.633 -9.547 1 98.75 285 VAL A O 1
ATOM 2231 N N . ALA A 1 286 ? -13.375 -3.977 -11.625 1 98.56 286 ALA A N 1
ATOM 2232 C CA . ALA A 1 286 ? -12.375 -2.912 -11.578 1 98.56 286 ALA A CA 1
ATOM 2233 C C . ALA A 1 286 ? -13 -1.592 -11.141 1 98.56 286 ALA A C 1
ATOM 2235 O O . ALA A 1 286 ? -13.867 -1.05 -11.828 1 98.56 286 ALA A O 1
ATOM 2236 N N . GLN A 1 287 ? -12.617 -1.126 -9.977 1 98 287 GLN A N 1
ATOM 2237 C CA . GLN A 1 287 ? -12.992 0.216 -9.539 1 98 287 GLN A CA 1
ATOM 2238 C C . GLN A 1 287 ? -12.008 1.259 -10.062 1 98 287 GLN A C 1
ATOM 2240 O O . GLN A 1 287 ? -10.812 0.992 -10.172 1 98 287 GLN A O 1
ATOM 2245 N N . PRO A 1 288 ? -12.5 2.408 -10.43 1 98.19 288 PRO A N 1
ATOM 2246 C CA . PRO A 1 288 ? -11.602 3.484 -10.852 1 98.19 288 PRO A CA 1
ATOM 2247 C C . PRO A 1 288 ? -10.938 4.199 -9.68 1 98.19 288 PRO A C 1
ATOM 2249 O O . PRO A 1 288 ? -11.18 5.387 -9.453 1 98.19 288 PRO A O 1
ATOM 2252 N N . MET A 1 289 ? -10.062 3.555 -9 1 96.5 289 MET A N 1
ATOM 2253 C CA . MET A 1 289 ? -9.492 3.971 -7.723 1 96.5 289 MET A CA 1
ATOM 2254 C C . MET A 1 289 ? -8.789 5.32 -7.852 1 96.5 289 MET A C 1
ATOM 2256 O O . MET A 1 289 ? -9.07 6.246 -7.086 1 96.5 289 MET A O 1
ATOM 2260 N N . TYR A 1 290 ? -7.891 5.445 -8.859 1 95.44 290 TYR A N 1
ATOM 2261 C CA . TYR A 1 290 ? -7.176 6.695 -9.086 1 95.44 290 TYR A CA 1
ATOM 2262 C C . TYR A 1 290 ? -8.148 7.836 -9.367 1 95.44 290 TYR A C 1
ATOM 2264 O O . TYR A 1 290 ? -8.008 8.93 -8.82 1 95.44 290 TYR A O 1
ATOM 2272 N N . GLU A 1 291 ? -9.094 7.547 -10.141 1 98.25 291 GLU A N 1
ATOM 2273 C CA . GLU A 1 291 ? -10.062 8.562 -10.531 1 98.25 291 GLU A CA 1
ATOM 2274 C C . GLU A 1 291 ? -10.922 8.992 -9.352 1 98.25 291 GLU A C 1
ATOM 2276 O O . GLU A 1 291 ? -11.328 10.156 -9.258 1 98.25 291 GLU A O 1
ATOM 2281 N N . ILE A 1 292 ? -11.266 8.062 -8.5 1 98.12 292 ILE A N 1
ATOM 2282 C CA . ILE A 1 292 ? -12 8.398 -7.293 1 98.12 292 ILE A CA 1
ATOM 2283 C C . ILE A 1 292 ? -11.227 9.445 -6.492 1 98.12 292 ILE A C 1
ATOM 2285 O O . ILE A 1 292 ? -11.781 10.477 -6.102 1 98.12 292 ILE A O 1
ATOM 2289 N N . GLY A 1 293 ? -9.953 9.188 -6.32 1 97.44 293 GLY A N 1
ATOM 2290 C CA . GLY A 1 293 ? -9.102 10.133 -5.605 1 97.44 293 GLY A CA 1
ATOM 2291 C C . GLY A 1 293 ? -8.969 11.469 -6.316 1 97.44 293 GLY A C 1
ATOM 2292 O O . GLY A 1 293 ? -9.062 12.523 -5.684 1 97.44 293 GLY A O 1
ATOM 2293 N N . GLU A 1 294 ? -8.766 11.383 -7.59 1 97.75 294 GLU A N 1
ATOM 2294 C CA . GLU A 1 294 ? -8.617 12.578 -8.414 1 97.75 294 GLU A CA 1
ATOM 2295 C C . GLU A 1 294 ? -9.859 13.469 -8.32 1 97.75 294 GLU A C 1
ATOM 2297 O O . GLU A 1 294 ? -9.75 14.672 -8.086 1 97.75 294 GLU A O 1
ATOM 2302 N N . LYS A 1 295 ? -11 12.867 -8.461 1 98.31 295 LYS A N 1
ATOM 2303 C CA . LYS A 1 295 ? -12.25 13.617 -8.453 1 98.31 295 LYS A CA 1
ATOM 2304 C C . LYS A 1 295 ? -12.547 14.164 -7.059 1 98.31 295 LYS A C 1
ATOM 2306 O O . LYS A 1 295 ? -13.031 15.297 -6.922 1 98.31 295 LYS A O 1
ATOM 2311 N N . ALA A 1 296 ? -12.297 13.367 -6.031 1 97.75 296 ALA A N 1
ATOM 2312 C CA . ALA A 1 296 ? -12.523 13.82 -4.66 1 97.75 296 ALA A CA 1
ATOM 2313 C C . ALA A 1 296 ? -11.672 15.047 -4.34 1 97.75 296 ALA A C 1
ATOM 2315 O O . ALA A 1 296 ? -12.172 16.031 -3.781 1 97.75 296 ALA A O 1
ATOM 2316 N N . ALA A 1 297 ? -10.422 15.008 -4.719 1 96.81 297 ALA A N 1
ATOM 2317 C CA . ALA A 1 297 ? -9.516 16.125 -4.484 1 96.81 297 ALA A CA 1
ATOM 2318 C C . ALA A 1 297 ? -9.93 17.359 -5.293 1 96.81 297 ALA A C 1
ATOM 2320 O O . ALA A 1 297 ? -9.875 18.484 -4.793 1 96.81 297 ALA A O 1
ATOM 2321 N N . THR A 1 298 ? -10.328 17.109 -6.523 1 96.75 298 THR A N 1
ATOM 2322 C CA . THR A 1 298 ? -10.758 18.203 -7.391 1 96.75 298 THR A CA 1
ATOM 2323 C C . THR A 1 298 ? -11.945 18.938 -6.781 1 96.75 298 THR A C 1
ATOM 2325 O O . THR A 1 298 ? -11.945 20.172 -6.707 1 96.75 298 THR A O 1
ATOM 2328 N N . ILE A 1 299 ? -12.906 18.188 -6.324 1 95.94 299 ILE A N 1
ATOM 2329 C CA . ILE A 1 299 ? -14.102 18.766 -5.707 1 95.94 299 ILE A CA 1
ATOM 2330 C C . ILE A 1 299 ? -13.703 19.578 -4.473 1 95.94 299 ILE A C 1
ATOM 2332 O O . ILE A 1 299 ? -14.133 20.719 -4.309 1 95.94 299 ILE A O 1
ATOM 2336 N N . LEU A 1 300 ? -12.883 18.969 -3.627 1 95.38 300 LEU A N 1
ATOM 2337 C CA . LEU A 1 300 ? -12.492 19.609 -2.379 1 95.38 300 LEU A CA 1
ATOM 2338 C C . LEU A 1 300 ? -11.742 20.906 -2.648 1 95.38 300 LEU A C 1
ATOM 2340 O O . LEU A 1 300 ? -12.031 21.938 -2.033 1 95.38 300 LEU A O 1
ATOM 2344 N N . ILE A 1 301 ? -10.828 20.891 -3.551 1 93.69 301 ILE A N 1
ATOM 2345 C CA . ILE A 1 301 ? -9.992 22.047 -3.846 1 93.69 301 ILE A CA 1
ATOM 2346 C C . ILE A 1 301 ? -10.852 23.156 -4.457 1 93.69 301 ILE A C 1
ATOM 2348 O O . ILE A 1 301 ? -10.68 24.328 -4.141 1 93.69 301 ILE A O 1
ATOM 2352 N N . ASP A 1 302 ? -11.766 22.734 -5.305 1 92.69 302 ASP A N 1
ATOM 2353 C CA . ASP A 1 302 ? -12.695 23.703 -5.875 1 92.69 302 ASP A CA 1
ATOM 2354 C C . ASP A 1 302 ? -13.484 24.422 -4.781 1 92.69 302 ASP A C 1
ATOM 2356 O O . ASP A 1 302 ? -13.727 25.625 -4.859 1 92.69 302 ASP A O 1
ATOM 2360 N N . ILE A 1 303 ? -13.914 23.672 -3.795 1 90.56 303 ILE A N 1
ATOM 2361 C CA . ILE A 1 303 ? -14.68 24.219 -2.676 1 90.56 303 ILE A CA 1
ATOM 2362 C C . ILE A 1 303 ? -13.805 25.188 -1.877 1 90.56 303 ILE A C 1
ATOM 2364 O O . ILE A 1 303 ? -14.242 26.266 -1.504 1 90.56 303 ILE A O 1
ATOM 2368 N N . ILE A 1 304 ? -12.586 24.766 -1.601 1 88.62 304 ILE A N 1
ATOM 2369 C CA . ILE A 1 304 ? -11.656 25.562 -0.801 1 88.62 304 ILE A CA 1
ATOM 2370 C C . ILE A 1 304 ? -11.344 26.875 -1.522 1 88.62 304 ILE A C 1
ATOM 2372 O O . ILE A 1 304 ? -11.297 27.938 -0.901 1 88.62 304 ILE A O 1
ATOM 2376 N N . GLU A 1 305 ? -11.156 26.797 -2.75 1 87.81 305 GLU A N 1
ATOM 2377 C CA . GLU A 1 305 ? -10.703 27.938 -3.523 1 87.81 305 GLU A CA 1
ATOM 2378 C C . GLU A 1 305 ? -11.867 28.859 -3.883 1 87.81 305 GLU A C 1
ATOM 2380 O O . GLU A 1 305 ? -11.695 30.078 -4.02 1 87.81 305 GLU A O 1
ATOM 2385 N N . ASN A 1 306 ? -12.953 28.266 -4.242 1 79.5 306 ASN A N 1
ATOM 2386 C CA . ASN A 1 306 ? -14.086 29.047 -4.699 1 79.5 306 ASN A CA 1
ATOM 2387 C C . ASN A 1 306 ? -15.188 29.109 -3.645 1 79.5 306 ASN A C 1
ATOM 2389 O O . ASN A 1 306 ? -16.156 28.359 -3.709 1 79.5 306 ASN A O 1
ATOM 2393 N N . GLN A 1 307 ? -15.125 29.703 -2.52 1 64.81 307 GLN A N 1
ATOM 2394 C CA . GLN A 1 307 ? -15.984 29.719 -1.342 1 64.81 307 GLN A CA 1
ATOM 2395 C C . GLN A 1 307 ? -17.422 30.078 -1.711 1 64.81 307 GLN A C 1
ATOM 2397 O O . GLN A 1 307 ? -18.375 29.656 -1.048 1 64.81 307 GLN A O 1
ATOM 2402 N N . SER A 1 308 ? -17.703 30.875 -2.736 1 59.66 308 SER A N 1
ATOM 2403 C CA . SER A 1 308 ? -18.969 31.578 -2.887 1 59.66 308 SER A CA 1
ATOM 2404 C C . SER A 1 308 ? -20.094 30.609 -3.293 1 59.66 308 SER A C 1
ATOM 2406 O O . SER A 1 308 ? -21.25 30.844 -2.969 1 59.66 308 SER A O 1
ATOM 2408 N N . VAL A 1 309 ? -19.828 29.578 -4.039 1 65.69 309 VAL A N 1
ATOM 2409 C CA . VAL A 1 309 ? -20.938 28.781 -4.531 1 65.69 309 VAL A CA 1
ATOM 2410 C C . VAL A 1 309 ? -20.688 27.297 -4.215 1 65.69 309 VAL A C 1
ATOM 2412 O O . VAL A 1 309 ? -19.984 26.609 -4.957 1 65.69 309 VAL A O 1
ATOM 2415 N N . TYR A 1 310 ? -21.094 27.016 -2.895 1 76.06 310 TYR A N 1
ATOM 2416 C CA . TYR A 1 310 ? -20.953 25.594 -2.559 1 76.06 310 TYR A CA 1
ATOM 2417 C C . TYR A 1 310 ? -22.125 24.797 -3.1 1 76.06 310 TYR A C 1
ATOM 2419 O O . TYR A 1 310 ? -23.297 25.125 -2.842 1 76.06 310 TYR A O 1
ATOM 2427 N N . VAL A 1 311 ? -21.859 23.859 -4.066 1 80.81 311 VAL A N 1
ATOM 2428 C CA . VAL A 1 311 ? -22.844 22.875 -4.516 1 80.81 311 VAL A CA 1
ATOM 2429 C C . VAL A 1 311 ? -22.359 21.469 -4.18 1 80.81 311 VAL A C 1
ATOM 2431 O O . VAL A 1 311 ? -21.266 21.062 -4.586 1 80.81 311 VAL A O 1
ATOM 2434 N N . LYS A 1 312 ? -23.203 20.938 -3.35 1 88.69 312 LYS A N 1
ATOM 2435 C CA . LYS A 1 312 ? -22.906 19.547 -3.018 1 88.69 312 LYS A CA 1
ATOM 2436 C C . LYS A 1 312 ? -22.938 18.656 -4.262 1 88.69 312 LYS A C 1
ATOM 2438 O O . LYS A 1 312 ? -23.859 18.75 -5.074 1 88.69 312 LYS A O 1
ATOM 2443 N N . GLN A 1 313 ? -21.844 17.812 -4.449 1 92.5 313 GLN A N 1
ATOM 2444 C CA . GLN A 1 313 ? -21.734 16.953 -5.629 1 92.5 313 GLN A CA 1
ATOM 2445 C C . GLN A 1 313 ? -21.75 15.484 -5.242 1 92.5 313 GLN A C 1
ATOM 2447 O O . GLN A 1 313 ? -21.141 15.094 -4.238 1 92.5 313 GLN A O 1
ATOM 2452 N N . ARG A 1 314 ? -22.578 14.812 -5.887 1 94.19 314 ARG A N 1
ATOM 2453 C CA . ARG A 1 314 ? -22.562 13.359 -5.812 1 94.19 314 ARG A CA 1
ATOM 2454 C C . ARG A 1 314 ? -22.109 12.742 -7.137 1 94.19 314 ARG A C 1
ATOM 2456 O O . ARG A 1 314 ? -22.859 12.758 -8.117 1 94.19 314 ARG A O 1
ATOM 2463 N N . ILE A 1 315 ? -20.922 12.188 -7.195 1 97.31 315 ILE A N 1
ATOM 2464 C CA . ILE A 1 315 ? -20.375 11.633 -8.422 1 97.31 315 ILE A CA 1
ATOM 2465 C C . ILE A 1 315 ? -20.266 10.117 -8.305 1 97.31 315 ILE A C 1
ATOM 2467 O O . ILE A 1 315 ? -19.609 9.602 -7.402 1 97.31 315 ILE A O 1
ATOM 2471 N N . ILE A 1 316 ? -20.969 9.453 -9.156 1 97.94 316 ILE A N 1
ATOM 2472 C CA . ILE A 1 316 ? -20.891 8 -9.273 1 97.94 316 ILE A CA 1
ATOM 2473 C C . ILE A 1 316 ? -20.078 7.625 -10.5 1 97.94 316 ILE A C 1
ATOM 2475 O O . ILE A 1 316 ? -20.516 7.82 -11.633 1 97.94 316 ILE A O 1
ATOM 2479 N N . LEU A 1 317 ? -18.875 7.094 -10.305 1 98.44 317 LEU A N 1
ATOM 2480 C CA . LEU A 1 317 ? -18 6.727 -11.406 1 98.44 317 LEU A CA 1
ATOM 2481 C C . LEU A 1 317 ? -18.297 5.312 -11.898 1 98.44 317 LEU A C 1
ATOM 2483 O O . LEU A 1 317 ? -18.719 4.461 -11.117 1 98.44 317 LEU A O 1
ATOM 2487 N N . PRO A 1 318 ? -18.016 5.082 -13.133 1 98.38 318 PRO A N 1
ATOM 2488 C CA . PRO A 1 318 ? -18.281 3.746 -13.672 1 98.38 318 PRO A CA 1
ATOM 2489 C C . PRO A 1 318 ? -17.25 2.713 -13.227 1 98.38 318 PRO A C 1
ATOM 2491 O O . PRO A 1 318 ? -16.078 3.041 -13.062 1 98.38 318 PRO A O 1
ATOM 2494 N N . HIS A 1 319 ? -17.75 1.5 -12.953 1 98.31 319 HIS A N 1
ATOM 2495 C CA . HIS A 1 319 ? -16.891 0.339 -12.75 1 98.31 319 HIS A CA 1
ATOM 2496 C C . HIS A 1 319 ? -16.781 -0.489 -14.031 1 98.31 319 HIS A C 1
ATOM 2498 O O . HIS A 1 319 ? -17.5 -0.247 -15 1 98.31 319 HIS A O 1
ATOM 2504 N N . GLU A 1 320 ? -15.773 -1.386 -14.062 1 98.5 320 GLU A N 1
ATOM 2505 C CA . GLU A 1 320 ? -15.586 -2.289 -15.195 1 98.5 320 GLU A CA 1
ATOM 2506 C C . GLU A 1 320 ? -15.422 -3.732 -14.734 1 98.5 320 GLU A C 1
ATOM 2508 O O . GLU A 1 320 ? -14.805 -3.988 -13.695 1 98.5 320 GLU A O 1
ATOM 2513 N N . LEU A 1 321 ? -16 -4.605 -15.508 1 98.5 321 LEU A N 1
ATOM 2514 C CA . LEU A 1 321 ? -15.75 -6.023 -15.289 1 98.5 321 LEU A CA 1
ATOM 2515 C C . LEU A 1 321 ? -14.516 -6.48 -16.047 1 98.5 321 LEU A C 1
ATOM 2517 O O . LEU A 1 321 ? -14.453 -6.359 -17.281 1 98.5 321 LEU A O 1
ATOM 2521 N N . LYS A 1 322 ? -13.484 -6.898 -15.336 1 98.69 322 LYS A N 1
ATOM 2522 C CA . LYS A 1 322 ? -12.289 -7.48 -15.945 1 98.69 322 LYS A CA 1
ATOM 2523 C C . LYS A 1 322 ? -12.328 -9 -15.898 1 98.69 322 LYS A C 1
ATOM 2525 O O . LYS A 1 322 ? -12.141 -9.602 -14.836 1 98.69 322 LYS A O 1
ATOM 2530 N N . THR A 1 323 ? -12.539 -9.602 -17.031 1 98.5 323 THR A N 1
ATOM 2531 C CA . THR A 1 323 ? -12.625 -11.055 -17.109 1 98.5 323 THR A CA 1
ATOM 2532 C C . THR A 1 323 ? -11.242 -11.672 -17.297 1 98.5 323 THR A C 1
ATOM 2534 O O . THR A 1 323 ? -10.461 -11.219 -18.125 1 98.5 323 THR A O 1
ATOM 2537 N N . ARG A 1 324 ? -10.977 -12.688 -16.391 1 97.94 324 ARG A N 1
ATOM 2538 C CA . ARG A 1 324 ? -9.688 -13.375 -16.453 1 97.94 324 ARG A CA 1
ATOM 2539 C C . ARG A 1 324 ? -9.859 -14.875 -16.25 1 97.94 324 ARG A C 1
ATOM 2541 O O . ARG A 1 324 ? -10.914 -15.438 -16.562 1 97.94 324 ARG A O 1
ATOM 2548 N N . GLU A 1 325 ? -8.828 -15.523 -15.719 1 97.44 325 GLU A N 1
ATOM 2549 C CA . GLU A 1 325 ? -8.742 -16.984 -15.773 1 97.44 325 GLU A CA 1
ATOM 2550 C C . GLU A 1 325 ? -9.609 -17.625 -14.695 1 97.44 325 GLU A C 1
ATOM 2552 O O . GLU A 1 325 ? -10.016 -18.781 -14.82 1 97.44 325 GLU A O 1
ATOM 2557 N N . SER A 1 326 ? -9.984 -16.938 -13.664 1 98.5 326 SER A N 1
ATOM 2558 C CA . SER A 1 326 ? -10.562 -17.562 -12.484 1 98.5 326 SER A CA 1
ATOM 2559 C C . SER A 1 326 ? -12.062 -17.75 -12.641 1 98.5 326 SER A C 1
ATOM 2561 O O . SER A 1 326 ? -12.703 -18.422 -11.82 1 98.5 326 SER A O 1
ATOM 2563 N N . ALA A 1 327 ? -12.641 -17.156 -13.641 1 98.06 327 ALA A N 1
ATOM 2564 C CA . ALA A 1 327 ? -14.078 -17.297 -13.867 1 98.06 327 ALA A CA 1
ATOM 2565 C C . ALA A 1 327 ? -14.43 -17.062 -15.336 1 98.06 327 ALA A C 1
ATOM 2567 O O . ALA A 1 327 ? -13.664 -16.438 -16.078 1 98.06 327 ALA A O 1
ATOM 2568 N N . MET B 1 1 ? -18.641 20.031 27.297 1 55.22 1 MET B N 1
ATOM 2569 C CA . MET B 1 1 ? -17.672 18.953 27.516 1 55.22 1 MET B CA 1
ATOM 2570 C C . MET B 1 1 ? -16.594 19.391 28.516 1 55.22 1 MET B C 1
ATOM 2572 O O . MET B 1 1 ? -16.203 20.562 28.531 1 55.22 1 MET B O 1
ATOM 2576 N N . PRO B 1 2 ? -16.297 18.516 29.422 1 72 2 PRO B N 1
ATOM 2577 C CA . PRO B 1 2 ? -15.297 18.953 30.391 1 72 2 PRO B CA 1
ATOM 2578 C C . PRO B 1 2 ? -13.953 19.297 29.734 1 72 2 PRO B C 1
ATOM 2580 O O . PRO B 1 2 ? -13.57 18.656 28.75 1 72 2 PRO B O 1
ATOM 2583 N N . THR B 1 3 ? -13.469 20.406 30.062 1 71.88 3 THR B N 1
ATOM 2584 C CA . THR B 1 3 ? -12.172 20.859 29.562 1 71.88 3 THR B CA 1
ATOM 2585 C C . THR B 1 3 ? -11.062 20.516 30.547 1 71.88 3 THR B C 1
ATOM 2587 O O . THR B 1 3 ? -11.336 20.047 31.656 1 71.88 3 THR B O 1
ATOM 2590 N N . VAL B 1 4 ? -9.844 20.734 30 1 75.88 4 VAL B N 1
ATOM 2591 C CA . VAL B 1 4 ? -8.695 20.516 30.875 1 75.88 4 VAL B CA 1
ATOM 2592 C C . VAL B 1 4 ? -8.805 21.422 32.094 1 75.88 4 VAL B C 1
ATOM 2594 O O . VAL B 1 4 ? -8.406 21.031 33.188 1 75.88 4 VAL B O 1
ATOM 2597 N N . LYS B 1 5 ? -9.359 22.578 31.891 1 81.69 5 LYS B N 1
ATOM 2598 C CA . LYS B 1 5 ? -9.562 23.5 33 1 81.69 5 LYS B CA 1
ATOM 2599 C C . LYS B 1 5 ? -10.562 22.922 34.031 1 81.69 5 LYS B C 1
ATOM 2601 O O . LYS B 1 5 ? -10.383 23.062 35.219 1 81.69 5 LYS B O 1
ATOM 2606 N N . ASP B 1 6 ? -11.508 22.203 33.469 1 83.81 6 ASP B N 1
ATOM 2607 C CA . ASP B 1 6 ? -12.5 21.594 34.344 1 83.81 6 ASP B CA 1
ATOM 2608 C C . ASP B 1 6 ? -11.883 20.453 35.156 1 83.81 6 ASP B C 1
ATOM 2610 O O . ASP B 1 6 ? -12.188 20.312 36.344 1 83.81 6 ASP B O 1
ATOM 2614 N N . VAL B 1 7 ? -11.039 19.75 34.5 1 85.19 7 VAL B N 1
ATOM 2615 C CA . VAL B 1 7 ? -10.344 18.656 35.156 1 85.19 7 VAL B CA 1
ATOM 2616 C C . VAL B 1 7 ? -9.445 19.219 36.25 1 85.19 7 VAL B C 1
ATOM 2618 O O . VAL B 1 7 ? -9.422 18.688 37.375 1 85.19 7 VAL B O 1
ATOM 2621 N N . ALA B 1 8 ? -8.797 20.234 35.938 1 87 8 ALA B N 1
ATOM 2622 C CA . ALA B 1 8 ? -7.902 20.891 36.875 1 87 8 ALA B CA 1
ATOM 2623 C C . ALA B 1 8 ? -8.664 21.375 38.125 1 87 8 ALA B C 1
ATOM 2625 O O . ALA B 1 8 ? -8.234 21.141 39.25 1 87 8 ALA B O 1
ATOM 2626 N N . LYS B 1 9 ? -9.703 21.953 37.875 1 88.25 9 LYS B N 1
ATOM 2627 C CA . LYS B 1 9 ? -10.547 22.469 38.938 1 88.25 9 LYS B CA 1
ATOM 2628 C C . LYS B 1 9 ? -11.07 21.328 39.812 1 88.25 9 LYS B C 1
ATOM 2630 O O . LYS B 1 9 ? -11.031 21.422 41.062 1 88.25 9 LYS B O 1
ATOM 2635 N N . ARG B 1 10 ? -11.469 20.344 39.188 1 89.25 10 ARG B N 1
ATOM 2636 C CA . ARG B 1 10 ? -12.047 19.219 39.906 1 89.25 10 ARG B CA 1
ATOM 2637 C C . ARG B 1 10 ? -10.977 18.5 40.719 1 89.25 10 ARG B C 1
ATOM 2639 O O . ARG B 1 10 ? -11.258 18.016 41.812 1 89.25 10 ARG B O 1
ATOM 2646 N N . ALA B 1 11 ? -9.836 18.375 40.156 1 86.88 11 ALA B N 1
ATOM 2647 C CA . ALA B 1 11 ? -8.727 17.656 40.812 1 86.88 11 ALA B CA 1
ATOM 2648 C C . ALA B 1 11 ? -8.008 18.562 41.812 1 86.88 11 ALA B C 1
ATOM 2650 O O . ALA B 1 11 ? -7.203 18.078 42.625 1 86.88 11 ALA B O 1
ATOM 2651 N N . GLY B 1 12 ? -8.328 19.844 41.75 1 89.56 12 GLY B N 1
ATOM 2652 C CA . GLY B 1 12 ? -7.68 20.797 42.656 1 89.56 12 GLY B CA 1
ATOM 2653 C C . GLY B 1 12 ? -6.227 21.047 42.312 1 89.56 12 GLY B C 1
ATOM 2654 O O . GLY B 1 12 ? -5.387 21.203 43.188 1 89.56 12 GLY B O 1
ATOM 2655 N N . VAL B 1 13 ? -5.945 20.891 41.031 1 87.88 13 VAL B N 1
ATOM 2656 C CA . VAL B 1 13 ? -4.574 21.094 40.594 1 87.88 13 VAL B CA 1
ATOM 2657 C C . VAL B 1 13 ? -4.551 22.141 39.469 1 87.88 13 VAL B C 1
ATOM 2659 O O . VAL B 1 13 ? -5.602 22.594 39 1 87.88 13 VAL B O 1
ATOM 2662 N N . SER B 1 14 ? -3.4 22.594 39.125 1 80 14 SER B N 1
ATOM 2663 C CA . SER B 1 14 ? -3.256 23.5 38 1 80 14 SER B CA 1
ATOM 2664 C C . SER B 1 14 ? -3.482 22.797 36.656 1 80 14 SER B C 1
ATOM 2666 O O . SER B 1 14 ? -3.377 21.562 36.594 1 80 14 SER B O 1
ATOM 2668 N N . VAL B 1 15 ? -3.785 23.562 35.625 1 80.75 15 VAL B N 1
ATOM 2669 C CA . VAL B 1 15 ? -3.936 23.016 34.281 1 80.75 15 VAL B CA 1
ATOM 2670 C C . VAL B 1 15 ? -2.633 22.359 33.844 1 80.75 15 VAL B C 1
ATOM 2672 O O . VAL B 1 15 ? -2.65 21.312 33.188 1 80.75 15 VAL B O 1
ATOM 2675 N N . ALA B 1 16 ? -1.525 22.922 34.344 1 77.12 16 ALA B N 1
ATOM 2676 C CA . ALA B 1 16 ? -0.212 22.359 34 1 77.12 16 ALA B CA 1
ATOM 2677 C C . ALA B 1 16 ? -0.035 20.984 34.625 1 77.12 16 ALA B C 1
ATOM 2679 O O . ALA B 1 16 ? 0.534 20.078 34 1 77.12 16 ALA B O 1
ATOM 2680 N N . THR B 1 17 ? -0.516 20.812 35.75 1 80.88 17 THR B N 1
ATOM 2681 C CA . THR B 1 17 ? -0.417 19.531 36.438 1 80.88 17 THR B CA 1
ATOM 2682 C C . THR B 1 17 ? -1.264 18.484 35.75 1 80.88 17 THR B C 1
ATOM 2684 O O . THR B 1 17 ? -0.838 17.328 35.594 1 80.88 17 THR B O 1
ATOM 2687 N N . VAL B 1 18 ? -2.465 18.844 35.281 1 79.94 18 VAL B N 1
ATOM 2688 C CA . VAL B 1 18 ? -3.312 17.938 34.531 1 79.94 18 VAL B CA 1
ATOM 2689 C C . VAL B 1 18 ? -2.594 17.484 33.25 1 79.94 18 VAL B C 1
ATOM 2691 O O . VAL B 1 18 ? -2.576 16.297 32.906 1 79.94 18 VAL B O 1
ATOM 2694 N N . SER B 1 19 ? -1.976 18.391 32.688 1 71.5 19 SER B N 1
ATOM 2695 C CA . SER B 1 19 ? -1.219 18.109 31.469 1 71.5 19 SER B CA 1
ATOM 2696 C C . SER B 1 19 ? -0.077 17.141 31.75 1 71.5 19 SER B C 1
ATOM 2698 O O . SER B 1 19 ? 0.135 16.188 30.984 1 71.5 19 SER B O 1
ATOM 2700 N N . ARG B 1 20 ? 0.521 17.344 32.844 1 75 20 ARG B N 1
ATOM 2701 C CA . ARG B 1 20 ? 1.626 16.469 33.25 1 75 20 ARG B CA 1
ATOM 2702 C C . ARG B 1 20 ? 1.137 15.055 33.5 1 75 20 ARG B C 1
ATOM 2704 O O . ARG B 1 20 ? 1.801 14.078 33.156 1 75 20 ARG B O 1
ATOM 2711 N N . VAL B 1 21 ? 0.038 14.992 34.094 1 78 21 VAL B N 1
ATOM 2712 C CA . VAL B 1 21 ? -0.535 13.688 34.406 1 78 21 VAL B CA 1
ATOM 2713 C C . VAL B 1 21 ? -0.944 12.984 33.125 1 78 21 VAL B C 1
ATOM 2715 O O . VAL B 1 21 ? -0.667 11.797 32.938 1 78 21 VAL B O 1
ATOM 2718 N N . LEU B 1 22 ? -1.537 13.727 32.25 1 71.75 22 LEU B N 1
ATOM 2719 C CA . LEU B 1 22 ? -2.039 13.164 30.984 1 71.75 22 LEU B CA 1
ATOM 2720 C C . LEU B 1 22 ? -0.889 12.727 30.094 1 71.75 22 LEU B C 1
ATOM 2722 O O . LEU B 1 22 ? -1.038 11.789 29.297 1 71.75 22 LEU B O 1
ATOM 2726 N N . ASN B 1 23 ? 0.274 13.312 30.391 1 63.09 23 ASN B N 1
ATOM 2727 C CA . ASN B 1 23 ? 1.469 12.992 29.625 1 63.09 23 ASN B CA 1
ATOM 2728 C C . ASN B 1 23 ? 2.385 12.031 30.375 1 63.09 23 ASN B C 1
ATOM 2730 O O . ASN B 1 23 ? 3.568 11.914 30.062 1 63.09 23 ASN B O 1
ATOM 2734 N N . ASN B 1 24 ? 1.873 11.531 31.281 1 66.19 24 ASN B N 1
ATOM 2735 C CA . ASN B 1 24 ? 2.547 10.555 32.125 1 66.19 24 ASN B CA 1
ATOM 2736 C C . ASN B 1 24 ? 3.883 11.086 32.625 1 66.19 24 ASN B C 1
ATOM 2738 O O . ASN B 1 24 ? 4.875 10.352 32.656 1 66.19 24 ASN B O 1
ATOM 2742 N N . SER B 1 25 ? 3.949 12.281 32.938 1 64.81 25 SER B N 1
ATOM 2743 C CA . SER B 1 25 ? 5.152 12.898 33.469 1 64.81 25 SER B CA 1
ATOM 2744 C C . SER B 1 25 ? 5.508 12.305 34.844 1 64.81 25 SER B C 1
ATOM 2746 O O . SER B 1 25 ? 4.633 12.102 35.688 1 64.81 25 SER B O 1
ATOM 2748 N N . GLU B 1 26 ? 6.707 11.992 34.969 1 67.12 26 GLU B N 1
ATOM 2749 C CA . GLU B 1 26 ? 7.191 11.445 36.219 1 67.12 26 GLU B CA 1
ATOM 2750 C C . GLU B 1 26 ? 7.266 12.516 37.312 1 67.12 26 GLU B C 1
ATOM 2752 O O . GLU B 1 26 ? 7.473 12.211 38.469 1 67.12 26 GLU B O 1
ATOM 2757 N N . LYS B 1 27 ? 7.031 13.695 37.031 1 77.31 27 LYS B N 1
ATOM 2758 C CA . LYS B 1 27 ? 7.188 14.805 37.969 1 77.31 27 LYS B CA 1
ATOM 2759 C C . LYS B 1 27 ? 5.941 14.961 38.844 1 77.31 27 LYS B C 1
ATOM 2761 O O . LYS B 1 27 ? 5.922 15.789 39.75 1 77.31 27 LYS B O 1
ATOM 2766 N N . VAL B 1 28 ? 5.035 14.18 38.531 1 78.75 28 VAL B N 1
ATOM 2767 C CA . VAL B 1 28 ? 3.785 14.289 39.281 1 78.75 28 VAL B CA 1
ATOM 2768 C C . VAL B 1 28 ? 3.678 13.133 40.281 1 78.75 28 VAL B C 1
ATOM 2770 O O . VAL B 1 28 ? 3.943 11.984 39.938 1 78.75 28 VAL B O 1
ATOM 2773 N N . SER B 1 29 ? 3.463 13.477 41.562 1 84.12 29 SER B N 1
ATOM 2774 C CA . SER B 1 29 ? 3.328 12.453 42.594 1 84.12 29 SER B CA 1
ATOM 2775 C C . SER B 1 29 ? 2.176 11.508 42.281 1 84.12 29 SER B C 1
ATOM 2777 O O . SER B 1 29 ? 1.227 11.875 41.594 1 84.12 29 SER B O 1
ATOM 2779 N N . GLU B 1 30 ? 2.291 10.336 42.812 1 83.75 30 GLU B N 1
ATOM 2780 C CA . GLU B 1 30 ? 1.276 9.312 42.562 1 83.75 30 GLU B CA 1
ATOM 2781 C C . GLU B 1 30 ? -0.081 9.75 43.125 1 83.75 30 GLU B C 1
ATOM 2783 O O . GLU B 1 30 ? -1.118 9.453 42.5 1 83.75 30 GLU B O 1
ATOM 2788 N N . GLN B 1 31 ? -0.076 10.344 44.188 1 85.62 31 GLN B N 1
ATOM 2789 C CA . GLN B 1 31 ? -1.312 10.836 44.812 1 85.62 31 GLN B CA 1
ATOM 2790 C C . GLN B 1 31 ? -1.999 11.852 43.906 1 85.62 31 GLN B C 1
ATOM 2792 O O . GLN B 1 31 ? -3.211 11.781 43.688 1 85.62 31 GLN B O 1
ATOM 2797 N N . THR B 1 32 ? -1.257 12.719 43.344 1 86.19 32 THR B N 1
ATOM 2798 C CA . THR B 1 32 ? -1.78 13.75 42.438 1 86.19 32 THR B CA 1
ATOM 2799 C C . THR B 1 32 ? -2.248 13.141 41.125 1 86.19 32 THR B C 1
ATOM 2801 O O . THR B 1 32 ? -3.289 13.531 40.594 1 86.19 32 THR B O 1
ATOM 2804 N N . ARG B 1 33 ? -1.507 12.312 40.656 1 86.38 33 ARG B N 1
ATOM 2805 C CA . ARG B 1 33 ? -1.862 11.594 39.438 1 86.38 33 ARG B CA 1
ATOM 2806 C C . ARG B 1 33 ? -3.225 10.922 39.562 1 86.38 33 ARG B C 1
ATOM 2808 O O . ARG B 1 33 ? -4.074 11.039 38.688 1 86.38 33 ARG B O 1
ATOM 2815 N N . GLN B 1 34 ? -3.336 10.266 40.719 1 85.88 34 GLN B N 1
ATOM 2816 C CA . GLN B 1 34 ? -4.59 9.562 40.938 1 85.88 34 GLN B CA 1
ATOM 2817 C C . GLN B 1 34 ? -5.758 10.539 41.062 1 85.88 34 GLN B C 1
ATOM 2819 O O . GLN B 1 34 ? -6.848 10.266 40.531 1 85.88 34 GLN B O 1
ATOM 2824 N N . LYS B 1 35 ? -5.598 11.633 41.656 1 87.44 35 LYS B N 1
ATOM 2825 C CA . LYS B 1 35 ? -6.629 12.664 41.75 1 87.44 35 LYS B CA 1
ATOM 2826 C C . LYS B 1 35 ? -7.062 13.148 40.375 1 87.44 35 LYS B C 1
ATOM 2828 O O . LYS B 1 35 ? -8.258 13.312 40.125 1 87.44 35 LYS B O 1
ATOM 2833 N N . VAL B 1 36 ? -6.074 13.359 39.531 1 86.81 36 VAL B N 1
ATOM 2834 C CA . VAL B 1 36 ? -6.332 13.852 38.188 1 86.81 36 VAL B CA 1
ATOM 2835 C C . VAL B 1 36 ? -7.055 12.781 37.375 1 86.81 36 VAL B C 1
ATOM 2837 O O . VAL B 1 36 ? -8.039 13.078 36.688 1 86.81 36 VAL B O 1
ATOM 2840 N N . LEU B 1 37 ? -6.574 11.625 37.5 1 83.69 37 LEU B N 1
ATOM 2841 C CA . LEU B 1 37 ? -7.18 10.523 36.75 1 83.69 37 LEU B CA 1
ATOM 2842 C C . LEU B 1 37 ? -8.617 10.289 37.188 1 83.69 37 LEU B C 1
ATOM 2844 O O . LEU B 1 37 ? -9.5 10.031 36.375 1 83.69 37 LEU B O 1
ATOM 2848 N N . ASN B 1 38 ? -8.836 10.328 38.5 1 83.94 38 ASN B N 1
ATOM 2849 C CA . ASN B 1 38 ? -10.188 10.219 39.062 1 83.94 38 ASN B CA 1
ATOM 2850 C C . ASN B 1 38 ? -11.094 11.328 38.531 1 83.94 38 ASN B C 1
ATOM 2852 O O . ASN B 1 38 ? -12.25 11.078 38.156 1 83.94 38 ASN B O 1
ATOM 2856 N N . ALA B 1 39 ? -10.602 12.531 38.438 1 86.75 39 ALA B N 1
ATOM 2857 C CA . ALA B 1 39 ? -11.359 13.672 37.938 1 86.75 39 ALA B CA 1
ATOM 2858 C C . ALA B 1 39 ? -11.688 13.484 36.438 1 86.75 39 ALA B C 1
ATOM 2860 O O . ALA B 1 39 ? -12.789 13.82 36 1 86.75 39 ALA B O 1
ATOM 2861 N N . ILE B 1 40 ? -10.742 13.016 35.75 1 79.06 40 ILE B N 1
ATOM 2862 C CA . ILE B 1 40 ? -10.93 12.734 34.312 1 79.06 40 ILE B CA 1
ATOM 2863 C C . ILE B 1 40 ? -12.078 11.734 34.125 1 79.06 40 ILE B C 1
ATOM 2865 O O . ILE B 1 40 ? -12.953 11.938 33.312 1 79.06 40 ILE B O 1
ATOM 2869 N N . GLU B 1 41 ? -12.039 10.734 34.906 1 79.25 41 GLU B N 1
ATOM 2870 C CA . GLU B 1 41 ? -13.07 9.695 34.875 1 79.25 41 GLU B CA 1
ATOM 2871 C C . GLU B 1 41 ? -14.43 10.258 35.281 1 79.25 41 GLU B C 1
ATOM 2873 O O . GLU B 1 41 ? -15.438 9.984 34.625 1 79.25 41 GLU B O 1
ATOM 2878 N N . GLU B 1 42 ? -14.438 10.984 36.312 1 81.62 42 GLU B N 1
ATOM 2879 C CA . GLU B 1 42 ? -15.68 11.531 36.875 1 81.62 42 GLU B CA 1
ATOM 2880 C C . GLU B 1 42 ? -16.328 12.516 35.875 1 81.62 42 GLU B C 1
ATOM 2882 O O . GLU B 1 42 ? -17.547 12.539 35.75 1 81.62 42 GLU B O 1
ATOM 2887 N N . LEU B 1 43 ? -15.438 13.281 35.219 1 80.88 43 LEU B N 1
ATOM 2888 C CA . LEU B 1 43 ? -15.938 14.328 34.344 1 80.88 43 LEU B CA 1
ATOM 2889 C C . LEU B 1 43 ? -16.141 13.789 32.938 1 80.88 43 LEU B C 1
ATOM 2891 O O . LEU B 1 43 ? -16.766 14.453 32.094 1 80.88 43 LEU B O 1
ATOM 2895 N N . GLY B 1 44 ? -15.625 12.594 32.812 1 73.38 44 GLY B N 1
ATOM 2896 C CA . GLY B 1 44 ? -15.664 12.031 31.484 1 73.38 44 GLY B CA 1
ATOM 2897 C C . GLY B 1 44 ? -14.789 12.773 30.5 1 73.38 44 GLY B C 1
ATOM 2898 O O . GLY B 1 44 ? -15.156 12.93 29.328 1 73.38 44 GLY B O 1
ATOM 2899 N N . PHE B 1 45 ? -13.766 13.352 31.109 1 63.66 45 PHE B N 1
ATOM 2900 C CA . PHE B 1 45 ? -12.844 14.133 30.297 1 63.66 45 PHE B CA 1
ATOM 2901 C C . PHE B 1 45 ? -12 13.234 29.406 1 63.66 45 PHE B C 1
ATOM 2903 O O . PHE B 1 45 ? -11.422 12.25 29.875 1 63.66 45 PHE B O 1
ATOM 2910 N N . LYS B 1 46 ? -12.117 13.414 28.219 1 56.72 46 LYS B N 1
ATOM 2911 C CA . LYS B 1 46 ? -11.25 12.727 27.266 1 56.72 46 LYS B CA 1
ATOM 2912 C C . LYS B 1 46 ? -10.148 13.648 26.75 1 56.72 46 LYS B C 1
ATOM 2914 O O . LYS B 1 46 ? -10.43 14.688 26.156 1 56.72 46 LYS B O 1
ATOM 2919 N N . PRO B 1 47 ? -8.945 13.352 27.328 1 49.12 47 PRO B N 1
ATOM 2920 C CA . PRO B 1 47 ? -7.852 14.211 26.844 1 49.12 47 PRO B CA 1
ATOM 2921 C C . PRO B 1 47 ? -7.781 14.289 25.328 1 49.12 47 PRO B C 1
ATOM 2923 O O . PRO B 1 47 ? -7.973 13.273 24.641 1 49.12 47 PRO B O 1
ATOM 2926 N N . ASN B 1 48 ? -8.242 15.328 24.875 1 43.28 48 ASN B N 1
ATOM 2927 C CA . ASN B 1 48 ? -8.094 15.516 23.438 1 43.28 48 ASN B CA 1
ATOM 2928 C C . ASN B 1 48 ? -6.621 15.523 23.031 1 43.28 48 ASN B C 1
ATOM 2930 O O . ASN B 1 48 ? -5.863 16.406 23.438 1 43.28 48 ASN B O 1
ATOM 2934 N N . LEU B 1 49 ? -6.055 14.516 22.828 1 42.31 49 LEU B N 1
ATOM 2935 C CA . LEU B 1 49 ? -4.645 14.359 22.5 1 42.31 49 LEU B CA 1
ATOM 2936 C C . LEU B 1 49 ? -4.188 15.461 21.547 1 42.31 49 LEU B C 1
ATOM 2938 O O . LEU B 1 49 ? -3.07 15.969 21.672 1 42.31 49 LEU B O 1
ATOM 2942 N N . LEU B 1 50 ? -5.008 15.766 20.547 1 40.25 50 LEU B N 1
ATOM 2943 C CA . LEU B 1 50 ? -4.613 16.812 19.594 1 40.25 50 LEU B CA 1
ATOM 2944 C C . LEU B 1 50 ? -4.664 18.188 20.25 1 40.25 50 LEU B C 1
ATOM 2946 O O . LEU B 1 50 ? -3.896 19.078 19.875 1 40.25 50 LEU B O 1
ATOM 2950 N N . ALA B 1 51 ? -5.516 18.531 21.203 1 40.41 51 ALA B N 1
ATOM 2951 C CA . ALA B 1 51 ? -5.699 19.781 21.938 1 40.41 51 ALA B CA 1
ATOM 2952 C C . ALA B 1 51 ? -4.484 20.078 22.812 1 40.41 51 ALA B C 1
ATOM 2954 O O . ALA B 1 51 ? -4.152 21.234 23.047 1 40.41 51 ALA B O 1
ATOM 2955 N N . ARG B 1 52 ? -3.992 19.125 23.391 1 40.53 52 ARG B N 1
ATOM 2956 C CA . ARG B 1 52 ? -2.854 19.375 24.266 1 40.53 52 ARG B CA 1
ATOM 2957 C C . ARG B 1 52 ? -1.767 20.156 23.547 1 40.53 52 ARG B C 1
ATOM 2959 O O . ARG B 1 52 ? -1.077 20.984 24.156 1 40.53 52 ARG B O 1
ATOM 2966 N N . ASN B 1 53 ? -1.623 19.812 22.312 1 39.66 53 ASN B N 1
ATOM 2967 C CA . ASN B 1 53 ? -0.428 20.281 21.609 1 39.66 53 ASN B CA 1
ATOM 2968 C C . ASN B 1 53 ? -0.544 21.734 21.203 1 39.66 53 ASN B C 1
ATOM 2970 O O . ASN B 1 53 ? 0.382 22.297 20.609 1 39.66 53 ASN B O 1
ATOM 2974 N N . PHE B 1 54 ? -1.796 22.391 21.344 1 36.66 54 PHE B N 1
ATOM 2975 C CA . PHE B 1 54 ? -1.917 23.734 20.781 1 36.66 54 PHE B CA 1
ATOM 2976 C C . PHE B 1 54 ? -1.178 24.75 21.641 1 36.66 54 PHE B C 1
ATOM 2978 O O . PHE B 1 54 ? -0.931 25.875 21.203 1 36.66 54 PHE B O 1
ATOM 2985 N N . ARG B 1 55 ? -1.21 24.672 22.859 1 39.5 55 ARG B N 1
ATOM 2986 C CA . ARG B 1 55 ? -0.523 25.781 23.531 1 39.5 55 ARG B CA 1
ATOM 2987 C C . ARG B 1 55 ? 0.932 25.875 23.094 1 39.5 55 ARG B C 1
ATOM 2989 O O . ARG B 1 55 ? 1.567 26.906 23.25 1 39.5 55 ARG B O 1
ATOM 2996 N N . LYS B 1 56 ? 1.706 24.719 23.141 1 46.88 56 LYS B N 1
ATOM 2997 C CA . LYS B 1 56 ? 3.15 24.812 22.938 1 46.88 56 LYS B CA 1
ATOM 2998 C C . LYS B 1 56 ? 3.502 24.906 21.469 1 46.88 56 LYS B C 1
ATOM 3000 O O . LYS B 1 56 ? 2.709 24.5 20.609 1 46.88 56 LYS B O 1
ATOM 3005 N N . ASP B 1 57 ? 4.613 25.547 21.094 1 58.56 57 ASP B N 1
ATOM 3006 C CA . ASP B 1 57 ? 5.398 25.812 19.891 1 58.56 57 ASP B CA 1
ATOM 3007 C C . ASP B 1 57 ? 5.562 24.531 19.047 1 58.56 57 ASP B C 1
ATOM 3009 O O . ASP B 1 57 ? 6.551 24.391 18.344 1 58.56 57 ASP B O 1
ATOM 3013 N N . ARG B 1 58 ? 4.578 23.516 19.312 1 69.5 58 ARG B N 1
ATOM 3014 C CA . ARG B 1 58 ? 4.758 22.266 18.594 1 69.5 58 ARG B CA 1
ATOM 3015 C C . ARG B 1 58 ? 3.529 21.938 17.75 1 69.5 58 ARG B C 1
ATOM 3017 O O . ARG B 1 58 ? 2.398 22.203 18.156 1 69.5 58 ARG B O 1
ATOM 3024 N N . SER B 1 59 ? 3.703 21.516 16.531 1 72.5 59 SER B N 1
ATOM 3025 C CA . SER B 1 59 ? 2.643 21.094 15.609 1 72.5 59 SER B CA 1
ATOM 3026 C C . SER B 1 59 ? 2.111 19.719 15.977 1 72.5 59 SER B C 1
ATOM 3028 O O . SER B 1 59 ? 0.981 19.359 15.633 1 72.5 59 SER B O 1
ATOM 3030 N N . SER B 1 60 ? 2.908 18.891 16.688 1 80.38 60 SER B N 1
ATOM 3031 C CA . SER B 1 60 ? 2.645 17.5 17 1 80.38 60 SER B CA 1
ATOM 3032 C C . SER B 1 60 ? 2.439 16.688 15.727 1 80.38 60 SER B C 1
ATOM 3034 O O . SER B 1 60 ? 1.632 15.75 15.695 1 80.38 60 SER B O 1
ATOM 3036 N N . LEU B 1 61 ? 3.076 17.094 14.648 1 82.44 61 LEU B N 1
ATOM 3037 C CA . LEU B 1 61 ? 3.068 16.391 13.375 1 82.44 61 LEU B CA 1
ATOM 3038 C C . LEU B 1 61 ? 4.48 15.992 12.969 1 82.44 61 LEU B C 1
ATOM 3040 O O . LEU B 1 61 ? 5.43 16.75 13.156 1 82.44 61 LEU B O 1
ATOM 3044 N N . ILE B 1 62 ? 4.512 14.781 12.516 1 90.69 62 ILE B N 1
ATOM 3045 C CA . ILE B 1 62 ? 5.758 14.289 11.93 1 90.69 62 ILE B CA 1
ATOM 3046 C C . ILE B 1 62 ? 5.594 14.141 10.422 1 90.69 62 ILE B C 1
ATOM 3048 O O . ILE B 1 62 ? 4.602 13.586 9.945 1 90.69 62 ILE B O 1
ATOM 3052 N N . LEU B 1 63 ? 6.602 14.703 9.734 1 90.38 63 LEU B N 1
ATOM 3053 C CA . LEU B 1 63 ? 6.621 14.57 8.281 1 90.38 63 LEU B CA 1
ATOM 3054 C C . LEU B 1 63 ? 7.246 13.242 7.863 1 90.38 63 LEU B C 1
ATOM 3056 O O . LEU B 1 63 ? 8.297 12.859 8.375 1 90.38 63 LEU B O 1
ATOM 3060 N N . VAL B 1 64 ? 6.512 12.531 7.016 1 92 64 VAL B N 1
ATOM 3061 C CA . VAL B 1 64 ? 7.043 11.312 6.422 1 92 64 VAL B CA 1
ATOM 3062 C C . VAL B 1 64 ? 7.141 11.469 4.906 1 92 64 VAL B C 1
ATOM 3064 O O . VAL B 1 64 ? 6.129 11.672 4.23 1 92 64 VAL B O 1
ATOM 3067 N N . VAL B 1 65 ? 8.375 11.352 4.41 1 90 65 VAL B N 1
ATOM 3068 C CA . VAL B 1 65 ? 8.633 11.57 2.99 1 90 65 VAL B CA 1
ATOM 3069 C C . VAL B 1 65 ? 9.016 10.242 2.33 1 90 65 VAL B C 1
ATOM 3071 O O . VAL B 1 65 ? 9.992 9.602 2.729 1 90 65 VAL B O 1
ATOM 3074 N N . LEU B 1 66 ? 8.242 9.867 1.417 1 89.88 66 LEU B N 1
ATOM 3075 C CA . LEU B 1 66 ? 8.516 8.617 0.719 1 89.88 66 LEU B CA 1
ATOM 3076 C C . LEU B 1 66 ? 8.32 8.773 -0.785 1 89.88 66 LEU B C 1
ATOM 3078 O O . LEU B 1 66 ? 7.691 9.734 -1.233 1 89.88 66 LEU B O 1
ATOM 3082 N N . PRO B 1 67 ? 8.875 7.824 -1.583 1 85.44 67 PRO B N 1
ATOM 3083 C CA . PRO B 1 67 ? 8.719 7.922 -3.037 1 85.44 67 PRO B CA 1
ATOM 3084 C C . PRO B 1 67 ? 7.273 7.691 -3.49 1 85.44 67 PRO B C 1
ATOM 3086 O O . PRO B 1 67 ? 6.785 8.398 -4.375 1 85.44 67 PRO B O 1
ATOM 3089 N N . THR B 1 68 ? 6.695 6.676 -2.92 1 78.62 68 THR B N 1
ATOM 3090 C CA . THR B 1 68 ? 5.332 6.32 -3.297 1 78.62 68 THR B CA 1
ATOM 3091 C C . THR B 1 68 ? 4.656 5.516 -2.188 1 78.62 68 THR B C 1
ATOM 3093 O O . THR B 1 68 ? 5.328 4.805 -1.434 1 78.62 68 THR B O 1
ATOM 3096 N N . ILE B 1 69 ? 3.361 5.617 -2.17 1 77 69 ILE B N 1
ATOM 3097 C CA . ILE B 1 69 ? 2.611 4.836 -1.192 1 77 69 ILE B CA 1
ATOM 3098 C C . ILE B 1 69 ? 2.059 3.574 -1.854 1 77 69 ILE B C 1
ATOM 3100 O O . ILE B 1 69 ? 1.549 2.68 -1.174 1 77 69 ILE B O 1
ATOM 3104 N N . ALA B 1 70 ? 2.262 3.408 -3.105 1 74.44 70 ALA B N 1
ATOM 3105 C CA . ALA B 1 70 ? 1.72 2.275 -3.852 1 74.44 70 ALA B CA 1
ATOM 3106 C C . ALA B 1 70 ? 2.588 1.033 -3.672 1 74.44 70 ALA B C 1
ATOM 3108 O O . ALA B 1 70 ? 2.166 -0.08 -3.996 1 74.44 70 ALA B O 1
ATOM 3109 N N . ASN B 1 71 ? 3.709 1.201 -3.135 1 82.31 71 ASN B N 1
ATOM 3110 C CA . ASN B 1 71 ? 4.605 0.088 -2.834 1 82.31 71 ASN B CA 1
ATOM 3111 C C . ASN B 1 71 ? 4.348 -0.477 -1.44 1 82.31 71 ASN B C 1
ATOM 3113 O O . ASN B 1 71 ? 4.457 0.241 -0.445 1 82.31 71 ASN B O 1
ATOM 3117 N N . ALA B 1 72 ? 4.051 -1.812 -1.411 1 86.44 72 ALA B N 1
ATOM 3118 C CA . ALA B 1 72 ? 3.674 -2.479 -0.168 1 86.44 72 ALA B CA 1
ATOM 3119 C C . ALA B 1 72 ? 4.793 -2.391 0.863 1 86.44 72 ALA B C 1
ATOM 3121 O O . ALA B 1 72 ? 4.539 -2.406 2.07 1 86.44 72 ALA B O 1
ATOM 3122 N N . TYR B 1 73 ? 6.012 -2.324 0.414 1 90.75 73 TYR B N 1
ATOM 3123 C CA . TYR B 1 73 ? 7.145 -2.16 1.317 1 90.75 73 TYR B CA 1
ATOM 3124 C C . TYR B 1 73 ? 6.992 -0.901 2.162 1 90.75 73 TYR B C 1
ATOM 3126 O O . TYR B 1 73 ? 7.055 -0.959 3.393 1 90.75 73 TYR B O 1
ATOM 3134 N N . PHE B 1 74 ? 6.641 0.149 1.575 1 90.94 74 PHE B N 1
ATOM 3135 C CA . PHE B 1 74 ? 6.551 1.434 2.26 1 90.94 74 PHE B CA 1
ATOM 3136 C C . PHE B 1 74 ? 5.297 1.501 3.123 1 90.94 74 PHE B C 1
ATOM 3138 O O . PHE B 1 74 ? 5.297 2.131 4.184 1 90.94 74 PHE B O 1
ATOM 3145 N N . ALA B 1 75 ? 4.289 0.886 2.664 1 86.25 75 ALA B N 1
ATOM 3146 C CA . ALA B 1 75 ? 3.062 0.88 3.453 1 86.25 75 ALA B CA 1
ATOM 3147 C C . ALA B 1 75 ? 3.305 0.291 4.84 1 86.25 75 ALA B C 1
ATOM 3149 O O . ALA B 1 75 ? 2.777 0.793 5.836 1 86.25 75 ALA B O 1
ATOM 3150 N N . ARG B 1 76 ? 4.059 -0.748 4.926 1 90.12 76 ARG B N 1
ATOM 3151 C CA . ARG B 1 76 ? 4.348 -1.402 6.195 1 90.12 76 ARG B CA 1
ATOM 3152 C C . ARG B 1 76 ? 5.277 -0.546 7.051 1 90.12 76 ARG B C 1
ATOM 3154 O O . ARG B 1 76 ? 5.141 -0.508 8.273 1 90.12 76 ARG B O 1
ATOM 3161 N N . VAL B 1 77 ? 6.23 0.094 6.398 1 94.75 77 VAL B N 1
ATOM 3162 C CA . VAL B 1 77 ? 7.113 1.013 7.105 1 94.75 77 VAL B CA 1
ATOM 3163 C C . VAL B 1 77 ? 6.293 2.145 7.727 1 94.75 77 VAL B C 1
ATOM 3165 O O . VAL B 1 77 ? 6.465 2.469 8.898 1 94.75 77 VAL B O 1
ATOM 3168 N N . VAL B 1 78 ? 5.402 2.697 6.941 1 90.75 78 VAL B N 1
ATOM 3169 C CA . VAL B 1 78 ? 4.578 3.818 7.379 1 90.75 78 VAL B CA 1
ATOM 3170 C C . VAL B 1 78 ? 3.68 3.377 8.531 1 90.75 78 VAL B C 1
ATOM 3172 O O . VAL B 1 78 ? 3.416 4.152 9.453 1 90.75 78 VAL B O 1
ATOM 3175 N N . LYS B 1 79 ? 3.213 2.162 8.469 1 88.12 79 LYS B N 1
ATOM 3176 C CA . LYS B 1 79 ? 2.402 1.652 9.57 1 88.12 79 LYS B CA 1
ATOM 3177 C C . LYS B 1 79 ? 3.172 1.696 10.891 1 88.12 79 LYS B C 1
ATOM 3179 O O . LYS B 1 79 ? 2.629 2.102 11.914 1 88.12 79 LYS B O 1
ATOM 3184 N N . GLY B 1 80 ? 4.402 1.264 10.867 1 93.31 80 GLY B N 1
ATOM 3185 C CA . GLY B 1 80 ? 5.238 1.344 12.055 1 93.31 80 GLY B CA 1
ATOM 3186 C C . GLY B 1 80 ? 5.43 2.764 12.555 1 93.31 80 GLY B C 1
ATOM 3187 O O . GLY B 1 80 ? 5.379 3.014 13.758 1 93.31 80 GLY B O 1
ATOM 3188 N N . ILE B 1 81 ? 5.625 3.688 11.602 1 94.19 81 ILE B N 1
ATOM 3189 C CA . ILE B 1 81 ? 5.789 5.098 11.938 1 94.19 81 ILE B CA 1
ATOM 3190 C C . ILE B 1 81 ? 4.504 5.629 12.57 1 94.19 81 ILE B C 1
ATOM 3192 O O . ILE B 1 81 ? 4.543 6.262 13.633 1 94.19 81 ILE B O 1
ATOM 3196 N N . GLU B 1 82 ? 3.463 5.355 11.938 1 86.81 82 GLU B N 1
ATOM 3197 C CA . GLU B 1 82 ? 2.164 5.875 12.344 1 86.81 82 GLU B CA 1
ATOM 3198 C C . GLU B 1 82 ? 1.779 5.367 13.734 1 86.81 82 GLU B C 1
ATOM 3200 O O . GLU B 1 82 ? 1.329 6.141 14.578 1 86.81 82 GLU B O 1
ATOM 3205 N N . ASP B 1 83 ? 1.879 4.059 13.961 1 87.5 83 ASP B N 1
ATOM 3206 C CA . ASP B 1 83 ? 1.538 3.477 15.25 1 87.5 83 ASP B CA 1
ATOM 3207 C C . ASP B 1 83 ? 2.363 4.105 16.375 1 87.5 83 ASP B C 1
ATOM 3209 O O . ASP B 1 83 ? 1.831 4.426 17.438 1 87.5 83 ASP B O 1
ATOM 3213 N N . THR B 1 84 ? 3.605 4.27 16.094 1 94.06 84 THR B N 1
ATOM 3214 C CA . THR B 1 84 ? 4.512 4.836 17.094 1 94.06 84 THR B CA 1
ATOM 3215 C C . THR B 1 84 ? 4.195 6.309 17.328 1 94.06 84 THR B C 1
ATOM 3217 O O . THR B 1 84 ? 4.18 6.766 18.469 1 94.06 84 THR B O 1
ATOM 3220 N N . ALA B 1 85 ? 4 7.051 16.25 1 89.69 85 ALA B N 1
ATOM 3221 C CA . ALA B 1 85 ? 3.639 8.461 16.375 1 89.69 85 ALA B CA 1
ATOM 3222 C C . ALA B 1 85 ? 2.361 8.633 17.188 1 89.69 85 ALA B C 1
ATOM 3224 O O . ALA B 1 85 ? 2.32 9.43 18.125 1 89.69 85 ALA B O 1
ATOM 3225 N N . ARG B 1 86 ? 1.43 7.906 16.875 1 82.44 86 ARG B N 1
ATOM 3226 C CA . ARG B 1 86 ? 0.138 7.988 17.547 1 82.44 86 ARG B CA 1
ATOM 3227 C C . ARG B 1 86 ? 0.275 7.684 19.047 1 82.44 86 ARG B C 1
ATOM 3229 O O . ARG B 1 86 ? -0.276 8.398 19.875 1 82.44 86 ARG B O 1
ATOM 3236 N N . LYS B 1 87 ? 0.946 6.652 19.312 1 86.12 87 LYS B N 1
ATOM 3237 C CA . LYS B 1 87 ? 1.156 6.246 20.703 1 86.12 87 LYS B CA 1
ATOM 3238 C C . LYS B 1 87 ? 1.808 7.367 21.516 1 86.12 87 LYS B C 1
ATOM 3240 O O . LYS B 1 87 ? 1.649 7.43 22.734 1 86.12 87 LYS B O 1
ATOM 3245 N N . ASN B 1 88 ? 2.479 8.258 20.797 1 89.06 88 ASN B N 1
ATOM 3246 C CA . ASN B 1 88 ? 3.207 9.32 21.469 1 89.06 88 ASN B CA 1
ATOM 3247 C C . ASN B 1 88 ? 2.543 10.68 21.266 1 89.06 88 ASN B C 1
ATOM 3249 O O . ASN B 1 88 ? 3.158 11.719 21.5 1 89.06 88 ASN B O 1
ATOM 3253 N N . GLY B 1 89 ? 1.33 10.648 20.766 1 80.44 89 GLY B N 1
ATOM 3254 C CA . GLY B 1 89 ? 0.55 11.875 20.656 1 80.44 89 GLY B CA 1
ATOM 3255 C C . GLY B 1 89 ? 0.87 12.68 19.406 1 80.44 89 GLY B C 1
ATOM 3256 O O . GLY B 1 89 ? 0.602 13.883 19.359 1 80.44 89 GLY B O 1
ATOM 3257 N N . TYR B 1 90 ? 1.527 12.062 18.422 1 83.69 90 TYR B N 1
ATOM 3258 C CA . TYR B 1 90 ? 1.863 12.734 17.172 1 83.69 90 TYR B CA 1
ATOM 3259 C C . TYR B 1 90 ? 0.992 12.234 16.031 1 83.69 90 TYR B C 1
ATOM 3261 O O . TYR B 1 90 ? 0.6 11.062 16 1 83.69 90 TYR B O 1
ATOM 3269 N N . GLY B 1 91 ? 0.629 13.148 15.102 1 78 91 GLY B N 1
ATOM 3270 C CA . GLY B 1 91 ? 0.133 12.766 13.789 1 78 91 GLY B CA 1
ATOM 3271 C C . GLY B 1 91 ? 1.222 12.703 12.734 1 78 91 GLY B C 1
ATOM 3272 O O . GLY B 1 91 ? 2.342 13.172 12.961 1 78 91 GLY B O 1
ATOM 3273 N N . ILE B 1 92 ? 0.901 12.078 11.625 1 82.5 92 ILE B N 1
ATOM 3274 C CA . ILE B 1 92 ? 1.908 12.031 10.57 1 82.5 92 ILE B CA 1
ATOM 3275 C C . ILE B 1 92 ? 1.388 12.758 9.328 1 82.5 92 ILE B C 1
ATOM 3277 O O . ILE B 1 92 ? 0.201 12.672 9.008 1 82.5 92 ILE B O 1
ATOM 3281 N N . LEU B 1 93 ? 2.242 13.539 8.727 1 79.62 93 LEU B N 1
ATOM 3282 C CA . LEU B 1 93 ? 2.047 14.117 7.398 1 79.62 93 LEU B CA 1
ATOM 3283 C C . LEU B 1 93 ? 2.811 13.32 6.344 1 79.62 93 LEU B C 1
ATOM 3285 O O . LEU B 1 93 ? 4.039 13.383 6.285 1 79.62 93 LEU B O 1
ATOM 3289 N N . LEU B 1 94 ? 2.004 12.633 5.598 1 81 94 LEU B N 1
ATOM 3290 C CA . LEU B 1 94 ? 2.617 11.766 4.594 1 81 94 LEU B CA 1
ATOM 3291 C C . LEU B 1 94 ? 2.762 12.5 3.264 1 81 94 LEU B C 1
ATOM 3293 O O . LEU B 1 94 ? 1.787 13.039 2.742 1 81 94 LEU B O 1
ATOM 3297 N N . CYS B 1 95 ? 4 12.445 2.752 1 78.06 95 CYS B N 1
ATOM 3298 C CA . CYS B 1 95 ? 4.293 13.102 1.485 1 78.06 95 CYS B CA 1
ATOM 3299 C C . CYS B 1 95 ? 5.035 12.164 0.54 1 78.06 95 CYS B C 1
ATOM 3301 O O . CYS B 1 95 ? 6.016 11.531 0.93 1 78.06 95 CYS B O 1
ATOM 3303 N N . THR B 1 96 ? 4.547 12.078 -0.665 1 80.31 96 THR B N 1
ATOM 3304 C CA . THR B 1 96 ? 5.203 11.281 -1.699 1 80.31 96 THR B CA 1
ATOM 3305 C C . THR B 1 96 ? 5.922 12.188 -2.699 1 80.31 96 THR B C 1
ATOM 3307 O O . THR B 1 96 ? 5.418 13.25 -3.055 1 80.31 96 THR B O 1
ATOM 3310 N N . THR B 1 97 ? 7.09 11.844 -3.059 1 78.81 97 THR B N 1
ATOM 3311 C CA . THR B 1 97 ? 7.918 12.758 -3.848 1 78.81 97 THR B CA 1
ATOM 3312 C C . THR B 1 97 ? 7.973 12.305 -5.305 1 78.81 97 THR B C 1
ATOM 3314 O O . THR B 1 97 ? 8.414 13.062 -6.176 1 78.81 97 THR B O 1
ATOM 3317 N N . GLN B 1 98 ? 7.477 11.078 -5.547 1 73.31 98 GLN B N 1
ATOM 3318 C CA . GLN B 1 98 ? 7.633 10.492 -6.875 1 73.31 98 GLN B CA 1
ATOM 3319 C C . GLN B 1 98 ? 9.07 10.633 -7.371 1 73.31 98 GLN B C 1
ATOM 3321 O O . GLN B 1 98 ? 9.297 11.07 -8.5 1 73.31 98 GLN B O 1
ATOM 3326 N N . ASN B 1 99 ? 10.008 10.516 -6.488 1 73.94 99 ASN B N 1
ATOM 3327 C CA . ASN B 1 99 ? 11.453 10.508 -6.727 1 73.94 99 ASN B CA 1
ATOM 3328 C C . ASN B 1 99 ? 11.953 11.875 -7.172 1 73.94 99 ASN B C 1
ATOM 3330 O O . ASN B 1 99 ? 12.992 11.977 -7.828 1 73.94 99 ASN B O 1
ATOM 3334 N N . SER B 1 100 ? 11.266 12.906 -6.863 1 77.56 100 SER B N 1
ATOM 3335 C CA . SER B 1 100 ? 11.719 14.266 -7.133 1 77.56 100 SER B CA 1
ATOM 3336 C C . SER B 1 100 ? 12.398 14.875 -5.914 1 77.56 100 SER B C 1
ATOM 3338 O O . SER B 1 100 ? 11.734 15.188 -4.918 1 77.56 100 SER B O 1
ATOM 3340 N N . PRO B 1 101 ? 13.672 15.141 -6.062 1 81.19 101 PRO B N 1
ATOM 3341 C CA . PRO B 1 101 ? 14.359 15.75 -4.926 1 81.19 101 PRO B CA 1
ATOM 3342 C C . PRO B 1 101 ? 13.844 17.156 -4.613 1 81.19 101 PRO B C 1
ATOM 3344 O O . PRO B 1 101 ? 13.875 17.578 -3.455 1 81.19 101 PRO B O 1
ATOM 3347 N N . GLU B 1 102 ? 13.383 17.812 -5.602 1 77.69 102 GLU B N 1
ATOM 3348 C CA . GLU B 1 102 ? 12.836 19.156 -5.418 1 77.69 102 GLU B CA 1
ATOM 3349 C C . GLU B 1 102 ? 11.594 19.141 -4.535 1 77.69 102 GLU B C 1
ATOM 3351 O O . GLU B 1 102 ? 11.43 19.984 -3.654 1 77.69 102 GLU B O 1
ATOM 3356 N N . ILE B 1 103 ? 10.82 18.188 -4.77 1 75.62 103 ILE B N 1
ATOM 3357 C CA . ILE B 1 103 ? 9.602 18.047 -3.979 1 75.62 103 ILE B CA 1
ATOM 3358 C C . ILE B 1 103 ? 9.961 17.703 -2.535 1 75.62 103 ILE B C 1
ATOM 3360 O O . ILE B 1 103 ? 9.383 18.25 -1.598 1 75.62 103 ILE B O 1
ATOM 3364 N N . ALA B 1 104 ? 10.891 16.828 -2.381 1 82.5 104 ALA B N 1
ATOM 3365 C CA . ALA B 1 104 ? 11.336 16.469 -1.039 1 82.5 104 ALA B CA 1
ATOM 3366 C C . ALA B 1 104 ? 11.812 17.703 -0.267 1 82.5 104 ALA B C 1
ATOM 3368 O O . ALA B 1 104 ? 11.469 17.875 0.905 1 82.5 104 ALA B O 1
ATOM 3369 N N . ALA B 1 105 ? 12.555 18.516 -0.937 1 79.25 105 ALA B N 1
ATOM 3370 C CA . ALA B 1 105 ? 13.117 19.703 -0.311 1 79.25 105 ALA B CA 1
ATOM 3371 C C . ALA B 1 105 ? 12.008 20.656 0.129 1 79.25 105 ALA B C 1
ATOM 3373 O O . ALA B 1 105 ? 12.102 21.281 1.192 1 79.25 105 ALA B O 1
ATOM 3374 N N . GLU B 1 106 ? 11.102 20.766 -0.7 1 75.81 106 GLU B N 1
ATOM 3375 C CA . GLU B 1 106 ? 9.977 21.656 -0.386 1 75.81 106 GLU B CA 1
ATOM 3376 C C . GLU B 1 106 ? 9.258 21.203 0.879 1 75.81 106 GLU B C 1
ATOM 3378 O O . GLU B 1 106 ? 8.867 22.016 1.71 1 75.81 106 GLU B O 1
ATOM 3383 N N . TYR B 1 107 ? 9.094 19.984 1.045 1 79.88 107 TYR B N 1
ATOM 3384 C CA . TYR B 1 107 ? 8.406 19.453 2.215 1 79.88 107 TYR B CA 1
ATOM 3385 C C . TYR B 1 107 ? 9.266 19.594 3.465 1 79.88 107 TYR B C 1
ATOM 3387 O O . TYR B 1 107 ? 8.75 19.844 4.555 1 79.88 107 TYR B O 1
ATOM 3395 N N . LEU B 1 108 ? 10.492 19.422 3.283 1 85 108 LEU B N 1
ATOM 3396 C CA . LEU B 1 108 ? 11.383 19.516 4.434 1 85 108 LEU B CA 1
ATOM 3397 C C . LEU B 1 108 ? 11.406 20.922 5 1 85 108 LEU B C 1
ATOM 3399 O O . LEU B 1 108 ? 11.727 21.125 6.176 1 85 108 LEU B O 1
ATOM 3403 N N . LYS B 1 109 ? 11.078 21.891 4.18 1 79.19 109 LYS B N 1
ATOM 3404 C CA . LYS B 1 109 ? 11.023 23.281 4.633 1 79.19 109 LYS B CA 1
ATOM 3405 C C . LYS B 1 109 ? 9.906 23.469 5.66 1 79.19 109 LYS B C 1
ATOM 3407 O O . LYS B 1 109 ? 9.906 24.469 6.395 1 79.19 109 LYS B O 1
ATOM 3412 N N . LEU B 1 110 ? 9 22.547 5.684 1 77.56 110 LEU B N 1
ATOM 3413 C CA . LEU B 1 110 ? 7.918 22.609 6.664 1 77.56 110 LEU B CA 1
ATOM 3414 C C . LEU B 1 110 ? 8.469 22.547 8.086 1 77.56 110 LEU B C 1
ATOM 3416 O O . LEU B 1 110 ? 7.836 23.047 9.023 1 77.56 110 LEU B O 1
ATOM 3420 N N . ILE B 1 111 ? 9.57 21.922 8.25 1 82.06 111 ILE B N 1
ATOM 3421 C CA . ILE B 1 111 ? 10.219 21.844 9.562 1 82.06 111 ILE B CA 1
ATOM 3422 C C . ILE B 1 111 ? 10.609 23.25 10.016 1 82.06 111 ILE B C 1
ATOM 3424 O O . ILE B 1 111 ? 10.352 23.625 11.164 1 82.06 111 ILE B O 1
ATOM 3428 N N . GLU B 1 112 ? 11.148 23.953 9.102 1 76.31 112 GLU B N 1
ATOM 3429 C CA . GLU B 1 112 ? 11.602 25.297 9.406 1 76.31 112 GLU B CA 1
ATOM 3430 C C . GLU B 1 112 ? 10.43 26.219 9.727 1 76.31 112 GLU B C 1
ATOM 3432 O O . GLU B 1 112 ? 10.555 27.125 10.562 1 76.31 112 GLU B O 1
ATOM 3437 N N . ARG B 1 113 ? 9.414 25.953 9.102 1 72.06 113 ARG B N 1
ATOM 3438 C CA . ARG B 1 113 ? 8.227 26.766 9.305 1 72.06 113 ARG B CA 1
ATOM 3439 C C . ARG B 1 113 ? 7.441 26.312 10.523 1 72.06 113 ARG B C 1
ATOM 3441 O O . ARG B 1 113 ? 6.359 26.828 10.812 1 72.06 113 ARG B O 1
ATOM 3448 N N . LYS B 1 114 ? 7.938 25.297 11.156 1 76.62 114 LYS B N 1
ATOM 3449 C CA . LYS B 1 114 ? 7.371 24.75 12.391 1 76.62 114 LYS B CA 1
ATOM 3450 C C . LYS B 1 114 ? 5.977 24.188 12.156 1 76.62 114 LYS B C 1
ATOM 3452 O O . LYS B 1 114 ? 5.125 24.234 13.047 1 76.62 114 LYS B O 1
ATOM 3457 N N . GLN B 1 115 ? 5.77 23.844 10.922 1 74 115 GLN B N 1
ATOM 3458 C CA . GLN B 1 115 ? 4.5 23.203 10.594 1 74 115 GLN B CA 1
ATOM 3459 C C . GLN B 1 115 ? 4.523 21.719 10.938 1 74 115 GLN B C 1
ATOM 3461 O O . GLN B 1 115 ? 3.471 21.078 11.047 1 74 115 GLN B O 1
ATOM 3466 N N . VAL B 1 116 ? 5.703 21.219 11.023 1 83.94 116 VAL B N 1
ATOM 3467 C CA . VAL B 1 116 ? 5.945 19.875 11.555 1 83.94 116 VAL B CA 1
ATOM 3468 C C . VAL B 1 116 ? 7.109 19.922 12.547 1 83.94 116 VAL B C 1
ATOM 3470 O O . VAL B 1 116 ? 7.953 20.812 12.484 1 83.94 116 VAL B O 1
ATOM 3473 N N . ASP B 1 117 ? 7.133 18.969 13.383 1 88.88 117 ASP B N 1
ATOM 3474 C CA . ASP B 1 117 ? 8.141 18.984 14.438 1 88.88 117 ASP B CA 1
ATOM 3475 C C . ASP B 1 117 ? 9.398 18.234 14.008 1 88.88 117 ASP B C 1
ATOM 3477 O O . ASP B 1 117 ? 10.469 18.406 14.602 1 88.88 117 ASP B O 1
ATOM 3481 N N . GLY B 1 118 ? 9.344 17.453 13.039 1 92.56 118 GLY B N 1
ATOM 3482 C CA . GLY B 1 118 ? 10.438 16.672 12.484 1 92.56 118 GLY B CA 1
ATOM 3483 C C . GLY B 1 118 ? 10.023 15.852 11.281 1 92.56 118 GLY B C 1
ATOM 3484 O O . GLY B 1 118 ? 8.859 15.883 10.867 1 92.56 118 GLY B O 1
ATOM 3485 N N . ALA B 1 119 ? 11.094 15.141 10.711 1 94.25 119 ALA B N 1
ATOM 3486 C CA . ALA B 1 119 ? 10.797 14.398 9.484 1 94.25 119 ALA B CA 1
ATOM 3487 C C . ALA B 1 119 ? 11.508 13.055 9.469 1 94.25 119 ALA B C 1
ATOM 3489 O O . ALA B 1 119 ? 12.586 12.906 10.031 1 94.25 119 ALA B O 1
ATOM 3490 N N . ILE B 1 120 ? 10.812 12.148 8.898 1 96 120 ILE B N 1
ATOM 3491 C CA . ILE B 1 120 ? 11.406 10.867 8.523 1 96 120 ILE B CA 1
ATOM 3492 C C . ILE B 1 120 ? 11.484 10.758 7.004 1 96 120 ILE B C 1
ATOM 3494 O O . ILE B 1 120 ? 10.469 10.836 6.316 1 96 120 ILE B O 1
ATOM 3498 N N . ILE B 1 121 ? 12.703 10.641 6.516 1 93.88 121 ILE B N 1
ATOM 3499 C CA . ILE B 1 121 ? 12.914 10.414 5.09 1 93.88 121 ILE B CA 1
ATOM 3500 C C . ILE B 1 121 ? 13.039 8.914 4.824 1 93.88 121 ILE B C 1
ATOM 3502 O O . ILE B 1 121 ? 14.086 8.312 5.105 1 93.88 121 ILE B O 1
ATOM 3506 N N . ALA B 1 122 ? 11.984 8.383 4.285 1 92.94 122 ALA B N 1
ATOM 3507 C CA . ALA B 1 122 ? 11.969 6.953 3.996 1 92.94 122 ALA B CA 1
ATOM 3508 C C . ALA B 1 122 ? 12.25 6.691 2.518 1 92.94 122 ALA B C 1
ATOM 3510 O O . ALA B 1 122 ? 11.328 6.484 1.73 1 92.94 122 ALA B O 1
ATOM 3511 N N . SER B 1 123 ? 13.461 6.641 2.104 1 85.38 123 SER B N 1
ATOM 3512 C CA . SER B 1 123 ? 13.977 6.242 0.797 1 85.38 123 SER B CA 1
ATOM 3513 C C . SER B 1 123 ? 13.656 7.285 -0.267 1 85.38 123 SER B C 1
ATOM 3515 O O . SER B 1 123 ? 13.844 7.039 -1.461 1 85.38 123 SER B O 1
ATOM 3517 N N . ALA B 1 124 ? 13.148 8.391 0.116 1 80.38 124 ALA B N 1
ATOM 3518 C CA . ALA B 1 124 ? 12.938 9.445 -0.868 1 80.38 124 ALA B CA 1
ATOM 3519 C C . ALA B 1 124 ? 14.266 9.984 -1.393 1 80.38 124 ALA B C 1
ATOM 3521 O O . ALA B 1 124 ? 15.227 10.133 -0.632 1 80.38 124 ALA B O 1
ATOM 3522 N N . LYS B 1 125 ? 14.297 10.203 -2.656 1 81.12 125 LYS B N 1
ATOM 3523 C CA . LYS B 1 125 ? 15.508 10.773 -3.242 1 81.12 125 LYS B CA 1
ATOM 3524 C C . LYS B 1 125 ? 15.727 12.203 -2.752 1 81.12 125 LYS B C 1
ATOM 3526 O O . LYS B 1 125 ? 14.805 13.023 -2.764 1 81.12 125 LYS B O 1
ATOM 3531 N N . ILE B 1 126 ? 16.922 12.383 -2.303 1 81.31 126 ILE B N 1
ATOM 3532 C CA . ILE B 1 126 ? 17.297 13.711 -1.814 1 81.31 126 ILE B CA 1
ATOM 3533 C C . ILE B 1 126 ? 18.609 14.148 -2.461 1 81.31 126 ILE B C 1
ATOM 3535 O O . ILE B 1 126 ? 19.438 13.305 -2.844 1 81.31 126 ILE B O 1
ATOM 3539 N N . GLU B 1 127 ? 18.688 15.383 -2.67 1 81.81 127 GLU B N 1
ATOM 3540 C CA . GLU B 1 127 ? 19.922 15.977 -3.174 1 81.81 127 GLU B CA 1
ATOM 3541 C C . GLU B 1 127 ? 20.516 16.953 -2.166 1 81.81 127 GLU B C 1
ATOM 3543 O O . GLU B 1 127 ? 19.781 17.688 -1.498 1 81.81 127 GLU B O 1
ATOM 3548 N N . ILE B 1 128 ? 21.797 16.969 -2.123 1 79.12 128 ILE B N 1
ATOM 3549 C CA . ILE B 1 128 ? 22.531 17.719 -1.111 1 79.12 128 ILE B CA 1
ATOM 3550 C C . ILE B 1 128 ? 22.188 19.203 -1.214 1 79.12 128 ILE B C 1
ATOM 3552 O O . ILE B 1 128 ? 22.031 19.891 -0.197 1 79.12 128 ILE B O 1
ATOM 3556 N N . ASP B 1 129 ? 22.062 19.656 -2.363 1 78.25 129 ASP B N 1
ATOM 3557 C CA . ASP B 1 129 ? 21.875 21.078 -2.588 1 78.25 129 ASP B CA 1
ATOM 3558 C C . ASP B 1 129 ? 20.547 21.562 -2.014 1 78.25 129 ASP B C 1
ATOM 3560 O O . ASP B 1 129 ? 20.422 22.719 -1.59 1 78.25 129 ASP B O 1
ATOM 3564 N N . PHE B 1 130 ? 19.672 20.656 -1.971 1 73.62 130 PHE B N 1
ATOM 3565 C CA . PHE B 1 130 ? 18.328 21.031 -1.521 1 73.62 130 PHE B CA 1
ATOM 3566 C C . PHE B 1 130 ? 18.219 20.938 -0.004 1 73.62 130 PHE B C 1
ATOM 3568 O O . PHE B 1 130 ? 17.25 21.406 0.585 1 73.62 130 PHE B O 1
ATOM 3575 N N . CYS B 1 131 ? 19.203 20.406 0.644 1 74.44 131 CYS B N 1
ATOM 3576 C CA . CYS B 1 131 ? 19.141 20.172 2.082 1 74.44 131 CYS B CA 1
ATOM 3577 C C . CYS B 1 131 ? 20.047 21.141 2.834 1 74.44 131 CYS B C 1
ATOM 3579 O O . CYS B 1 131 ? 20.125 21.094 4.062 1 74.44 131 CYS B O 1
ATOM 3581 N N . LYS B 1 132 ? 20.609 22.031 2.021 1 75.44 132 LYS B N 1
ATOM 3582 C CA . LYS B 1 132 ? 21.5 23 2.656 1 75.44 132 LYS B CA 1
ATOM 3583 C C . LYS B 1 132 ? 20.719 23.922 3.584 1 75.44 132 LYS B C 1
ATOM 3585 O O . LYS B 1 132 ? 19.688 24.484 3.193 1 75.44 132 LYS B O 1
ATOM 3590 N N . GLY B 1 133 ? 21.109 23.969 4.824 1 72.88 133 GLY B N 1
ATOM 3591 C CA . GLY B 1 133 ? 20.5 24.891 5.77 1 72.88 133 GLY B CA 1
ATOM 3592 C C . GLY B 1 133 ? 19.438 24.25 6.629 1 72.88 133 GLY B C 1
ATOM 3593 O O . GLY B 1 133 ? 18.922 24.875 7.559 1 72.88 133 GLY B O 1
ATOM 3594 N N . LEU B 1 134 ? 19.109 23.062 6.262 1 76.38 134 LEU B N 1
ATOM 3595 C CA . LEU B 1 134 ? 18.109 22.375 7.062 1 76.38 134 LEU B CA 1
ATOM 3596 C C . LEU B 1 134 ? 18.688 21.906 8.391 1 76.38 134 LEU B C 1
ATOM 3598 O O . LEU B 1 134 ? 19.875 21.547 8.461 1 76.38 134 LEU B O 1
ATOM 3602 N N . ASP B 1 135 ? 17.906 22.094 9.406 1 78.19 135 ASP B N 1
ATOM 3603 C CA . ASP B 1 135 ? 18.297 21.5 10.672 1 78.19 135 ASP B CA 1
ATOM 3604 C C . ASP B 1 135 ? 18.188 19.969 10.609 1 78.19 135 ASP B C 1
ATOM 3606 O O . ASP B 1 135 ? 17.125 19.406 10.836 1 78.19 135 ASP B O 1
ATOM 3610 N N . THR B 1 136 ? 19.203 19.266 10.438 1 83.94 136 THR B N 1
ATOM 3611 C CA . THR B 1 136 ? 19.25 17.828 10.188 1 83.94 136 THR B CA 1
ATOM 3612 C C . THR B 1 136 ? 19.047 17.047 11.477 1 83.94 136 THR B C 1
ATOM 3614 O O . THR B 1 136 ? 18.797 15.836 11.445 1 83.94 136 THR B O 1
ATOM 3617 N N . LYS B 1 137 ? 19.047 17.766 12.594 1 85.56 137 LYS B N 1
ATOM 3618 C CA . LYS B 1 137 ? 18.859 17.078 13.867 1 85.56 137 LYS B CA 1
ATOM 3619 C C . LYS B 1 137 ? 17.453 16.516 13.992 1 85.56 137 LYS B C 1
ATOM 3621 O O . LYS B 1 137 ? 17.234 15.516 14.68 1 85.56 137 LYS B O 1
ATOM 3626 N N . ARG B 1 138 ? 16.531 17.094 13.391 1 91.06 138 ARG B N 1
ATOM 3627 C CA . ARG B 1 138 ? 15.141 16.672 13.5 1 91.06 138 ARG B CA 1
ATOM 3628 C C . ARG B 1 138 ? 14.719 15.844 12.297 1 91.06 138 ARG B C 1
ATOM 3630 O O . ARG B 1 138 ? 13.531 15.766 11.969 1 91.06 138 ARG B O 1
ATOM 3637 N N . ILE B 1 139 ? 15.734 15.242 11.656 1 93.31 139 ILE B N 1
ATOM 3638 C CA . ILE B 1 139 ? 15.484 14.375 10.508 1 93.31 139 ILE B CA 1
ATOM 3639 C C . ILE B 1 139 ? 16.078 12.992 10.773 1 93.31 139 ILE B C 1
ATOM 3641 O O . ILE B 1 139 ? 17.188 12.867 11.289 1 93.31 139 ILE B O 1
ATOM 3645 N N . VAL B 1 140 ? 15.32 12 10.539 1 95.94 140 VAL B N 1
ATOM 3646 C CA . VAL B 1 140 ? 15.781 10.617 10.602 1 95.94 140 VAL B CA 1
ATOM 3647 C C . VAL B 1 140 ? 15.633 9.961 9.227 1 95.94 140 VAL B C 1
ATOM 3649 O O . VAL B 1 140 ? 14.594 10.102 8.578 1 95.94 140 VAL B O 1
ATOM 3652 N N . GLN B 1 141 ? 16.719 9.375 8.75 1 95.31 141 GLN B N 1
ATOM 3653 C CA . GLN B 1 141 ? 16.625 8.57 7.539 1 95.31 141 GLN B CA 1
ATOM 3654 C C . GLN B 1 141 ? 16.219 7.133 7.859 1 95.31 141 GLN B C 1
ATOM 3656 O O . GLN B 1 141 ? 16.672 6.566 8.859 1 95.31 141 GLN B O 1
ATOM 3661 N N . ALA B 1 142 ? 15.344 6.602 7.023 1 96.5 142 ALA B N 1
ATOM 3662 C CA . ALA B 1 142 ? 14.891 5.223 7.164 1 96.5 142 ALA B CA 1
ATOM 3663 C C . ALA B 1 142 ? 14.977 4.477 5.836 1 96.5 142 ALA B C 1
ATOM 3665 O O . ALA B 1 142 ? 14.75 5.055 4.773 1 96.5 142 ALA B O 1
ATOM 3666 N N . CYS B 1 143 ? 15.242 3.117 5.805 1 94.44 143 CYS B N 1
ATOM 3667 C CA . CYS B 1 143 ? 15.289 2.223 4.652 1 94.44 143 CYS B CA 1
ATOM 3668 C C . CYS B 1 143 ? 16.547 2.463 3.828 1 94.44 143 CYS B C 1
ATOM 3670 O O . CYS B 1 143 ? 17.375 1.565 3.68 1 94.44 143 CYS B O 1
ATOM 3672 N N . GLU B 1 144 ? 16.672 3.701 3.32 1 88.38 144 GLU B N 1
ATOM 3673 C CA . GLU B 1 144 ? 17.812 4.125 2.514 1 88.38 144 GLU B CA 1
ATOM 3674 C C . GLU B 1 144 ? 18.672 5.125 3.27 1 88.38 144 GLU B C 1
ATOM 3676 O O . GLU B 1 144 ? 18.188 5.848 4.141 1 88.38 144 GLU B O 1
ATOM 3681 N N . PHE B 1 145 ? 19.969 5.113 2.873 1 84.31 145 PHE B N 1
ATOM 3682 C CA . PHE B 1 145 ? 20.891 6.027 3.547 1 84.31 145 PHE B CA 1
ATOM 3683 C C . PHE B 1 145 ? 21.625 6.902 2.537 1 84.31 145 PHE B C 1
ATOM 3685 O O . PHE B 1 145 ? 22.312 6.395 1.652 1 84.31 145 PHE B O 1
ATOM 3692 N N . TYR B 1 146 ? 21.375 8.117 2.684 1 84.62 146 TYR B N 1
ATOM 3693 C CA . TYR B 1 146 ? 22.188 9.109 1.979 1 84.62 146 TYR B CA 1
ATOM 3694 C C . TYR B 1 146 ? 23.234 9.711 2.902 1 84.62 146 TYR B C 1
ATOM 3696 O O . TYR B 1 146 ? 22.922 10.57 3.736 1 84.62 146 TYR B O 1
ATOM 3704 N N . PRO B 1 147 ? 24.438 9.5 2.703 1 82.75 147 PRO B N 1
ATOM 3705 C CA . PRO B 1 147 ? 25.5 9.844 3.646 1 82.75 147 PRO B CA 1
ATOM 3706 C C . PRO B 1 147 ? 25.688 11.352 3.805 1 82.75 147 PRO B C 1
ATOM 3708 O O . PRO B 1 147 ? 26.141 11.82 4.852 1 82.75 147 PRO B O 1
ATOM 3711 N N . PHE B 1 148 ? 25.328 12.055 2.809 1 83.25 148 PHE B N 1
ATOM 3712 C CA . PHE B 1 148 ? 25.562 13.492 2.873 1 83.25 148 PHE B CA 1
ATOM 3713 C C . PHE B 1 148 ? 24.594 14.148 3.855 1 83.25 148 PHE B C 1
ATOM 3715 O O . PHE B 1 148 ? 24.812 15.289 4.273 1 83.25 148 PHE B O 1
ATOM 3722 N N . LEU B 1 149 ? 23.562 13.406 4.152 1 83.88 149 LEU B N 1
ATOM 3723 C CA . LEU B 1 149 ? 22.672 13.891 5.203 1 83.88 149 LEU B CA 1
ATOM 3724 C C . LEU B 1 149 ? 23.141 13.414 6.574 1 83.88 149 LEU B C 1
ATOM 3726 O O . LEU B 1 149 ? 23.281 12.211 6.805 1 83.88 149 LEU B O 1
ATOM 3730 N N . ASP B 1 150 ? 23.734 14.219 7.344 1 85.12 150 ASP B N 1
ATOM 3731 C CA . ASP B 1 150 ? 24.234 13.875 8.672 1 85.12 150 ASP B CA 1
ATOM 3732 C C . ASP B 1 150 ? 23.078 13.75 9.672 1 85.12 150 ASP B C 1
ATOM 3734 O O . ASP B 1 150 ? 22.922 14.609 10.547 1 85.12 150 ASP B O 1
ATOM 3738 N N . THR B 1 151 ? 22.281 12.633 9.555 1 92.31 151 THR B N 1
ATOM 3739 C CA . THR B 1 151 ? 21.109 12.398 10.391 1 92.31 151 THR B CA 1
ATOM 3740 C C . THR B 1 151 ? 21.156 11 10.992 1 92.31 151 THR B C 1
ATOM 3742 O O . THR B 1 151 ? 22.016 10.188 10.648 1 92.31 151 THR B O 1
ATOM 3745 N N . SER B 1 152 ? 20.328 10.758 12 1 94.62 152 SER B N 1
ATOM 3746 C CA . SER B 1 152 ? 20.094 9.391 12.453 1 94.62 152 SER B CA 1
ATOM 3747 C C . SER B 1 152 ? 19.547 8.523 11.328 1 94.62 152 SER B C 1
ATOM 3749 O O . SER B 1 152 ? 18.984 9.039 10.359 1 94.62 152 SER B O 1
ATOM 3751 N N . LEU B 1 153 ? 19.844 7.242 11.484 1 95.56 153 LEU B N 1
ATOM 3752 C CA . LEU B 1 153 ? 19.5 6.312 10.414 1 95.56 153 LEU B CA 1
ATOM 3753 C C . LEU B 1 153 ? 19 4.984 10.984 1 95.56 153 LEU B C 1
ATOM 3755 O O . LEU B 1 153 ? 19.562 4.484 11.961 1 95.56 153 LEU B O 1
ATOM 3759 N N . VAL B 1 154 ? 17.922 4.477 10.406 1 97.88 154 VAL B N 1
ATOM 3760 C CA . VAL B 1 154 ? 17.453 3.115 10.664 1 97.88 154 VAL B CA 1
ATOM 3761 C C . VAL B 1 154 ? 17.391 2.344 9.344 1 97.88 154 VAL B C 1
ATOM 3763 O O . VAL B 1 154 ? 16.672 2.744 8.422 1 97.88 154 VAL B O 1
ATOM 3766 N N . THR B 1 155 ? 18.109 1.282 9.188 1 97.25 155 THR B N 1
ATOM 3767 C CA . THR B 1 155 ? 18.141 0.498 7.957 1 97.25 155 THR B CA 1
ATOM 3768 C C . THR B 1 155 ? 18.562 -0.942 8.242 1 97.25 155 THR B C 1
ATOM 3770 O O . THR B 1 155 ? 18.578 -1.367 9.398 1 97.25 155 THR B O 1
ATOM 3773 N N . ILE B 1 156 ? 18.688 -1.738 7.234 1 97.88 156 ILE B N 1
ATOM 3774 C CA . ILE B 1 156 ? 19.312 -3.057 7.348 1 97.88 156 ILE B CA 1
ATOM 3775 C C . ILE B 1 156 ? 20.672 -3.045 6.664 1 97.88 156 ILE B C 1
ATOM 3777 O O . ILE B 1 156 ? 21.062 -2.043 6.059 1 97.88 156 ILE B O 1
ATOM 3781 N N . ASP B 1 157 ? 21.422 -4.078 6.848 1 97.88 157 ASP B N 1
ATOM 3782 C CA . ASP B 1 157 ? 22.656 -4.281 6.09 1 97.88 157 ASP B CA 1
ATOM 3783 C C . ASP B 1 157 ? 22.359 -4.879 4.715 1 97.88 157 ASP B C 1
ATOM 3785 O O . ASP B 1 157 ? 22.375 -6.102 4.551 1 97.88 157 ASP B O 1
ATOM 3789 N N . HIS B 1 158 ? 22.188 -4.035 3.758 1 97.25 158 HIS B N 1
ATOM 3790 C CA . HIS B 1 158 ? 21.766 -4.453 2.426 1 97.25 158 HIS B CA 1
ATOM 3791 C C . HIS B 1 158 ? 22.812 -5.352 1.772 1 97.25 158 HIS B C 1
ATOM 3793 O O . HIS B 1 158 ? 22.469 -6.27 1.024 1 97.25 158 HIS B O 1
ATOM 3799 N N . LYS B 1 159 ? 24.016 -5.035 1.967 1 98.19 159 LYS B N 1
ATOM 3800 C CA . LYS B 1 159 ? 25.078 -5.871 1.404 1 98.19 159 LYS B CA 1
ATOM 3801 C C . LYS B 1 159 ? 25.031 -7.285 1.976 1 98.19 159 LYS B C 1
ATOM 3803 O O . LYS B 1 159 ? 25 -8.266 1.225 1 98.19 159 LYS B O 1
ATOM 3808 N N . ARG B 1 160 ? 24.922 -7.367 3.244 1 98.69 160 ARG B N 1
ATOM 3809 C CA . ARG B 1 160 ? 24.875 -8.672 3.904 1 98.69 160 ARG B CA 1
ATOM 3810 C C . ARG B 1 160 ? 23.609 -9.43 3.514 1 98.69 160 ARG B C 1
ATOM 3812 O O . ARG B 1 160 ? 23.656 -10.641 3.289 1 98.69 160 ARG B O 1
ATOM 3819 N N . ALA B 1 161 ? 22.547 -8.727 3.473 1 98.69 161 ALA B N 1
ATOM 3820 C CA . ALA B 1 161 ? 21.266 -9.352 3.135 1 98.69 161 ALA B CA 1
ATOM 3821 C C . ALA B 1 161 ? 21.328 -10 1.753 1 98.69 161 ALA B C 1
ATOM 3823 O O . ALA B 1 161 ? 20.891 -11.133 1.575 1 98.69 161 ALA B O 1
ATOM 3824 N N . PHE B 1 162 ? 21.859 -9.25 0.825 1 98.62 162 PHE B N 1
ATOM 3825 C CA . PHE B 1 162 ? 21.906 -9.781 -0.533 1 98.62 162 PHE B CA 1
ATOM 3826 C C . PHE B 1 162 ? 22.969 -10.859 -0.657 1 98.62 162 PHE B C 1
ATOM 3828 O O . PHE B 1 162 ? 22.797 -11.828 -1.406 1 98.62 162 PHE B O 1
ATOM 3835 N N . TYR B 1 163 ? 24.047 -10.688 0.068 1 98.81 163 TYR B N 1
ATOM 3836 C CA . TYR B 1 163 ? 25.047 -11.75 0.166 1 98.81 163 TYR B CA 1
ATOM 3837 C C . TYR B 1 163 ? 24.406 -13.055 0.625 1 98.81 163 TYR B C 1
ATOM 3839 O O . TYR B 1 163 ? 24.609 -14.102 0.011 1 98.81 163 TYR B O 1
ATOM 3847 N N . ASP B 1 164 ? 23.625 -12.992 1.644 1 98.81 164 ASP B N 1
ATOM 3848 C CA . ASP B 1 164 ? 23.047 -14.18 2.27 1 98.81 164 ASP B CA 1
ATOM 3849 C C . ASP B 1 164 ? 22.125 -14.914 1.299 1 98.81 164 ASP B C 1
ATOM 3851 O O . ASP B 1 164 ? 22.125 -16.141 1.243 1 98.81 164 ASP B O 1
ATOM 3855 N N . ILE B 1 165 ? 21.391 -14.141 0.542 1 98.69 165 ILE B N 1
ATOM 3856 C CA . ILE B 1 165 ? 20.406 -14.781 -0.334 1 98.69 165 ILE B CA 1
ATOM 3857 C C . ILE B 1 165 ? 21.125 -15.406 -1.53 1 98.69 165 ILE B C 1
ATOM 3859 O O . ILE B 1 165 ? 20.719 -16.469 -2.018 1 98.69 165 ILE B O 1
ATOM 3863 N N . VAL B 1 166 ? 22.156 -14.805 -1.99 1 98.75 166 VAL B N 1
ATOM 3864 C CA . VAL B 1 166 ? 22.953 -15.367 -3.088 1 98.75 166 VAL B CA 1
ATOM 3865 C C . VAL B 1 166 ? 23.734 -16.578 -2.598 1 98.75 166 VAL B C 1
ATOM 3867 O O . VAL B 1 166 ? 23.797 -17.609 -3.281 1 98.75 166 VAL B O 1
ATOM 3870 N N . ASP B 1 167 ? 24.297 -16.438 -1.459 1 98.81 167 ASP B N 1
ATOM 3871 C CA . ASP B 1 167 ? 25 -17.562 -0.85 1 98.81 167 ASP B CA 1
ATOM 3872 C C . ASP B 1 167 ? 24.078 -18.766 -0.688 1 98.81 167 ASP B C 1
ATOM 3874 O O . ASP B 1 167 ? 24.5 -19.906 -0.901 1 98.81 167 ASP B O 1
ATOM 3878 N N . TYR B 1 168 ? 22.859 -18.484 -0.286 1 98.75 168 TYR B N 1
ATOM 3879 C CA . TYR B 1 168 ? 21.844 -19.516 -0.174 1 98.75 168 TYR B CA 1
ATOM 3880 C C . TYR B 1 168 ? 21.672 -20.25 -1.497 1 98.75 168 TYR B C 1
ATOM 3882 O O . TYR B 1 168 ? 21.625 -21.484 -1.53 1 98.75 168 TYR B O 1
ATOM 3890 N N . LEU B 1 169 ? 21.562 -19.516 -2.582 1 98.75 169 LEU B N 1
ATOM 3891 C CA . LEU B 1 169 ? 21.391 -20.109 -3.906 1 98.75 169 LEU B CA 1
ATOM 3892 C C . LEU B 1 169 ? 22.609 -20.953 -4.277 1 98.75 169 LEU B C 1
ATOM 3894 O O . LEU B 1 169 ? 22.453 -22.062 -4.797 1 98.75 169 LEU B O 1
ATOM 3898 N N . VAL B 1 170 ? 23.797 -20.5 -3.982 1 98.56 170 VAL B N 1
ATOM 3899 C CA . VAL B 1 170 ? 25.031 -21.203 -4.305 1 98.56 170 VAL B CA 1
ATOM 3900 C C . VAL B 1 170 ? 25.094 -22.516 -3.521 1 98.56 170 VAL B C 1
ATOM 3902 O O . VAL B 1 170 ? 25.422 -23.562 -4.078 1 98.56 170 VAL B O 1
ATOM 3905 N N . LYS B 1 171 ? 24.75 -22.438 -2.314 1 98.06 171 LYS B N 1
ATOM 3906 C CA . LYS B 1 171 ? 24.797 -23.609 -1.444 1 98.06 171 LYS B CA 1
ATOM 3907 C C . LYS B 1 171 ? 23.75 -24.641 -1.856 1 98.06 171 LYS B C 1
ATOM 3909 O O . LYS B 1 171 ? 23.891 -25.828 -1.562 1 98.06 171 LYS B O 1
ATOM 3914 N N . LYS B 1 172 ? 22.781 -24.203 -2.584 1 97.75 172 LYS B N 1
ATOM 3915 C CA . LYS B 1 172 ? 21.766 -25.109 -3.119 1 97.75 172 LYS B CA 1
ATOM 3916 C C . LYS B 1 172 ? 22.203 -25.688 -4.457 1 97.75 172 LYS B C 1
ATOM 3918 O O . LYS B 1 172 ? 21.438 -26.422 -5.102 1 97.75 172 LYS B O 1
ATOM 3923 N N . GLY B 1 173 ? 23.359 -25.266 -4.922 1 97.44 173 GLY B N 1
ATOM 3924 C CA . GLY B 1 173 ? 23.953 -25.891 -6.094 1 97.44 173 GLY B CA 1
ATOM 3925 C C . GLY B 1 173 ? 23.844 -25.031 -7.344 1 97.44 173 GLY B C 1
ATOM 3926 O O . GLY B 1 173 ? 24.234 -25.469 -8.438 1 97.44 173 GLY B O 1
ATOM 3927 N N . LYS B 1 174 ? 23.312 -23.844 -7.176 1 97.88 174 LYS B N 1
ATOM 3928 C CA . LYS B 1 174 ? 23.203 -22.953 -8.328 1 97.88 174 LYS B CA 1
ATOM 3929 C C . LYS B 1 174 ? 24.547 -22.328 -8.672 1 97.88 174 LYS B C 1
ATOM 3931 O O . LYS B 1 174 ? 25.312 -21.953 -7.785 1 97.88 174 LYS B O 1
ATOM 3936 N N . LYS B 1 175 ? 24.781 -22.188 -9.984 1 97.06 175 LYS B N 1
ATOM 3937 C CA . LYS B 1 175 ? 26.125 -21.781 -10.406 1 97.06 175 LYS B CA 1
ATOM 3938 C C . LYS B 1 175 ? 26.047 -20.547 -11.312 1 97.06 175 LYS B C 1
ATOM 3940 O O . LYS B 1 175 ? 26.953 -19.703 -11.281 1 97.06 175 LYS B O 1
ATOM 3945 N N . ASN B 1 176 ? 25.109 -20.484 -12.195 1 97.31 176 ASN B N 1
ATOM 3946 C CA . ASN B 1 176 ? 24.922 -19.359 -13.102 1 97.31 176 ASN B CA 1
ATOM 3947 C C . ASN B 1 176 ? 23.766 -18.484 -12.656 1 97.31 176 ASN B C 1
ATOM 3949 O O . ASN B 1 176 ? 22.641 -18.609 -13.18 1 97.31 176 ASN B O 1
ATOM 3953 N N . ILE B 1 177 ? 24.094 -17.562 -11.828 1 98.25 177 ILE B N 1
ATOM 3954 C CA . ILE B 1 177 ? 23.062 -16.828 -11.102 1 98.25 177 ILE B CA 1
ATOM 3955 C C . ILE B 1 177 ? 22.984 -15.398 -11.633 1 98.25 177 ILE B C 1
ATOM 3957 O O . ILE B 1 177 ? 23.953 -14.648 -11.594 1 98.25 177 ILE B O 1
ATOM 3961 N N . LEU B 1 178 ? 21.75 -14.992 -12.125 1 98.31 178 LEU B N 1
ATOM 3962 C CA . LEU B 1 178 ? 21.453 -13.617 -12.5 1 98.31 178 LEU B CA 1
ATOM 3963 C C . LEU B 1 178 ? 21.156 -12.773 -11.266 1 98.31 178 LEU B C 1
ATOM 3965 O O . LEU B 1 178 ? 20.797 -13.305 -10.211 1 98.31 178 LEU B O 1
ATOM 3969 N N . CYS B 1 179 ? 21.312 -11.508 -11.469 1 98 179 CYS B N 1
ATOM 3970 C CA . CYS B 1 179 ? 20.969 -10.523 -10.445 1 98 179 CYS B CA 1
ATOM 3971 C C . CYS B 1 179 ? 20.125 -9.398 -11.023 1 98 179 CYS B C 1
ATOM 3973 O O . CYS B 1 179 ? 20.516 -8.75 -11.984 1 98 179 CYS B O 1
ATOM 3975 N N . ALA B 1 180 ? 18.938 -9.266 -10.469 1 98 180 ALA B N 1
ATOM 3976 C CA . ALA B 1 180 ? 18.062 -8.156 -10.875 1 98 180 ALA B CA 1
ATOM 3977 C C . ALA B 1 180 ? 17.984 -7.105 -9.773 1 98 180 ALA B C 1
ATOM 3979 O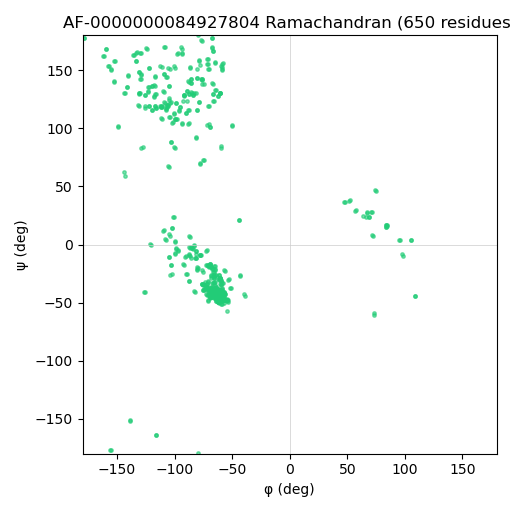 O . ALA B 1 180 ? 17.484 -7.387 -8.672 1 98 180 ALA B O 1
ATOM 3980 N N . ILE B 1 181 ? 18.453 -5.91 -10.039 1 96.81 181 ILE B N 1
ATOM 3981 C CA . ILE B 1 181 ? 18.484 -4.855 -9.023 1 96.81 181 ILE B CA 1
ATOM 3982 C C . ILE B 1 181 ? 17.938 -3.559 -9.617 1 96.81 181 ILE B C 1
ATOM 3984 O O . ILE B 1 181 ? 17.75 -3.459 -10.836 1 96.81 181 ILE B O 1
ATOM 3988 N N . GLY B 1 182 ? 17.625 -2.645 -8.75 1 92.69 182 GLY B N 1
ATOM 3989 C CA . GLY B 1 182 ? 17.078 -1.361 -9.164 1 92.69 182 GLY B CA 1
ATOM 3990 C C . GLY B 1 182 ? 18.078 -0.511 -9.93 1 92.69 182 GLY B C 1
ATOM 3991 O O . GLY B 1 182 ? 19.234 -0.896 -10.086 1 92.69 182 GLY B O 1
ATOM 3992 N N . ASN B 1 183 ? 17.516 0.627 -10.328 1 81.94 183 ASN B N 1
ATOM 3993 C CA . ASN B 1 183 ? 18.312 1.515 -11.164 1 81.94 183 ASN B CA 1
ATOM 3994 C C . ASN B 1 183 ? 19.484 2.104 -10.391 1 81.94 183 ASN B C 1
ATOM 3996 O O . ASN B 1 183 ? 19.547 1.998 -9.164 1 81.94 183 ASN B O 1
ATOM 4000 N N . GLU B 1 184 ? 20.359 2.74 -11.078 1 78.38 184 GLU B N 1
ATOM 4001 C CA . GLU B 1 184 ? 21.578 3.301 -10.5 1 78.38 184 GLU B CA 1
ATOM 4002 C C . GLU B 1 184 ? 21.266 4.52 -9.633 1 78.38 184 GLU B C 1
ATOM 4004 O O . GLU B 1 184 ? 20.203 5.133 -9.773 1 78.38 184 GLU B O 1
ATOM 4009 N N . GLY B 1 185 ? 22.109 4.785 -8.734 1 77.81 185 GLY B N 1
ATOM 4010 C CA . GLY B 1 185 ? 21.984 5.977 -7.91 1 77.81 185 GLY B CA 1
ATOM 4011 C C . GLY B 1 185 ? 21.281 5.723 -6.59 1 77.81 185 GLY B C 1
ATOM 4012 O O . GLY B 1 185 ? 21.047 6.652 -5.816 1 77.81 185 GLY B O 1
ATOM 4013 N N . ILE B 1 186 ? 20.984 4.586 -6.363 1 82.25 186 ILE B N 1
ATOM 4014 C CA . ILE B 1 186 ? 20.359 4.211 -5.102 1 82.25 186 ILE B CA 1
ATOM 4015 C C . ILE B 1 186 ? 21.359 3.461 -4.23 1 82.25 186 ILE B C 1
ATOM 4017 O O . ILE B 1 186 ? 21.828 2.373 -4.59 1 82.25 186 ILE B O 1
ATOM 4021 N N . PRO B 1 187 ? 21.672 3.959 -3.145 1 87.81 187 PRO B N 1
ATOM 4022 C CA . PRO B 1 187 ? 22.75 3.389 -2.326 1 87.81 187 PRO B CA 1
ATOM 4023 C C . PRO B 1 187 ? 22.5 1.928 -1.961 1 87.81 187 PRO B C 1
ATOM 4025 O O . PRO B 1 187 ? 23.422 1.109 -2.01 1 87.81 187 PRO B O 1
ATOM 4028 N N . SER B 1 188 ? 21.328 1.573 -1.576 1 92.31 188 SER B N 1
ATOM 4029 C CA . SER B 1 188 ? 21.047 0.196 -1.194 1 92.31 188 SER B CA 1
ATOM 4030 C C . SER B 1 188 ? 21.297 -0.765 -2.35 1 92.31 188 SER B C 1
ATOM 4032 O O . SER B 1 188 ? 21.75 -1.894 -2.137 1 92.31 188 SER B O 1
ATOM 4034 N N . GLU B 1 189 ? 21.031 -0.314 -3.57 1 93.25 189 GLU B N 1
ATOM 4035 C CA . GLU B 1 189 ? 21.219 -1.178 -4.73 1 93.25 189 GLU B CA 1
ATOM 4036 C C . GLU B 1 189 ? 22.703 -1.401 -5.016 1 93.25 189 GLU B C 1
ATOM 4038 O O . GLU B 1 189 ? 23.109 -2.473 -5.48 1 93.25 189 GLU B O 1
ATOM 4043 N N . PHE B 1 190 ? 23.5 -0.379 -4.754 1 93.75 190 PHE B N 1
ATOM 4044 C CA . PHE B 1 190 ? 24.938 -0.562 -4.844 1 93.75 190 PHE B CA 1
ATOM 4045 C C . PHE B 1 190 ? 25.422 -1.606 -3.842 1 93.75 190 PHE B C 1
ATOM 4047 O O . PHE B 1 190 ? 26.203 -2.496 -4.188 1 93.75 190 PHE B O 1
ATOM 4054 N N . ALA B 1 191 ? 24.953 -1.471 -2.672 1 95.88 191 ALA B N 1
ATOM 4055 C CA . ALA B 1 191 ? 25.312 -2.412 -1.612 1 95.88 191 ALA B CA 1
ATOM 4056 C C . ALA B 1 191 ? 24.859 -3.828 -1.965 1 95.88 191 ALA B C 1
ATOM 4058 O O . ALA B 1 191 ? 25.594 -4.793 -1.733 1 95.88 191 ALA B O 1
ATOM 4059 N N . ARG B 1 192 ? 23.719 -3.975 -2.506 1 97.06 192 ARG B N 1
ATOM 4060 C CA . ARG B 1 192 ? 23.188 -5.285 -2.881 1 97.06 192 ARG B CA 1
ATOM 4061 C C . ARG B 1 192 ? 24.031 -5.91 -3.992 1 97.06 192 ARG B C 1
ATOM 4063 O O . ARG B 1 192 ? 24.328 -7.105 -3.961 1 97.06 192 ARG B O 1
ATOM 4070 N N . LYS B 1 193 ? 24.359 -5.066 -4.914 1 97.94 193 LYS B N 1
ATOM 4071 C CA . LYS B 1 193 ? 25.234 -5.559 -5.973 1 97.94 193 LYS B CA 1
ATOM 4072 C C . LYS B 1 193 ? 26.562 -6.062 -5.402 1 97.94 193 LYS B C 1
ATOM 4074 O O . LYS B 1 193 ? 27.078 -7.094 -5.836 1 97.94 193 LYS B O 1
ATOM 4079 N N . GLU B 1 194 ? 27.078 -5.305 -4.48 1 98.06 194 GLU B N 1
ATOM 4080 C CA . GLU B 1 194 ? 28.328 -5.711 -3.834 1 98.06 194 GLU B CA 1
ATOM 4081 C C . GLU B 1 194 ? 28.156 -7.027 -3.084 1 98.06 194 GLU B C 1
ATOM 4083 O O . GLU B 1 194 ? 29.047 -7.867 -3.076 1 98.06 194 GLU B O 1
ATOM 4088 N N . GLY B 1 195 ? 27.047 -7.199 -2.449 1 98.69 195 GLY B N 1
ATOM 4089 C CA . GLY B 1 195 ? 26.734 -8.453 -1.783 1 98.69 195 GLY B CA 1
ATOM 4090 C C . GLY B 1 195 ? 26.656 -9.633 -2.738 1 98.69 195 GLY B C 1
ATOM 4091 O O . GLY B 1 195 ? 27.172 -10.719 -2.438 1 98.69 195 GLY B O 1
ATOM 4092 N N . TYR B 1 196 ? 26.094 -9.391 -3.885 1 98.75 196 TYR B N 1
ATOM 4093 C CA . TYR B 1 196 ? 26 -10.375 -4.957 1 98.75 196 TYR B CA 1
ATOM 4094 C C . TYR B 1 196 ? 27.391 -10.797 -5.414 1 98.75 196 TYR B C 1
ATOM 4096 O O . TYR B 1 196 ? 27.703 -11.992 -5.449 1 98.75 196 TYR B O 1
ATOM 4104 N N . LYS B 1 197 ? 28.172 -9.82 -5.66 1 98.69 197 LYS B N 1
ATOM 4105 C CA . LYS B 1 197 ? 29.531 -10.055 -6.129 1 98.69 197 LYS B CA 1
ATOM 4106 C C . LYS B 1 197 ? 30.344 -10.836 -5.098 1 98.69 197 LYS B C 1
ATOM 4108 O O . LYS B 1 197 ? 30.984 -11.836 -5.434 1 98.69 197 LYS B O 1
ATOM 4113 N N . GLU B 1 198 ? 30.297 -10.43 -3.908 1 98.75 198 GLU B N 1
ATOM 4114 C CA . GLU B 1 198 ? 31.062 -11.047 -2.838 1 98.75 198 GLU B CA 1
ATOM 4115 C C . GLU B 1 198 ? 30.641 -12.5 -2.617 1 98.75 198 GLU B C 1
ATOM 4117 O O . GLU B 1 198 ? 31.484 -13.375 -2.406 1 98.75 198 GLU B O 1
ATOM 4122 N N . ALA B 1 199 ? 29.344 -12.727 -2.631 1 98.75 199 ALA B N 1
ATOM 4123 C CA . ALA B 1 199 ? 28.828 -14.078 -2.436 1 98.75 199 ALA B CA 1
ATOM 4124 C C . ALA B 1 199 ? 29.344 -15.023 -3.523 1 98.75 199 ALA B C 1
ATOM 4126 O O . ALA B 1 199 ? 29.734 -16.156 -3.24 1 98.75 199 ALA B O 1
ATOM 4127 N N . LEU B 1 200 ? 29.312 -14.555 -4.758 1 98.62 200 LEU B N 1
ATOM 4128 C CA . LEU B 1 200 ? 29.812 -15.367 -5.863 1 98.62 200 LEU B CA 1
ATOM 4129 C C . LEU B 1 200 ? 31.297 -15.656 -5.688 1 98.62 200 LEU B C 1
ATOM 4131 O O . LEU B 1 200 ? 31.719 -16.828 -5.684 1 98.62 200 LEU B O 1
ATOM 4135 N N . GLU B 1 201 ? 32.062 -14.641 -5.418 1 98.19 201 GLU B N 1
ATOM 4136 C CA . GLU B 1 201 ? 33.531 -14.742 -5.371 1 98.19 201 GLU B CA 1
ATOM 4137 C C . GLU B 1 201 ? 33.969 -15.625 -4.219 1 98.19 201 GLU B C 1
ATOM 4139 O O . GLU B 1 201 ? 34.875 -16.453 -4.379 1 98.19 201 GLU B O 1
ATOM 4144 N N . GLU B 1 202 ? 33.344 -15.469 -3.131 1 98.38 202 GLU B N 1
ATOM 4145 C CA . GLU B 1 202 ? 33.75 -16.25 -1.963 1 98.38 202 GLU B CA 1
ATOM 4146 C C . GLU B 1 202 ? 33.406 -17.734 -2.148 1 98.38 202 GLU B C 1
ATOM 4148 O O . GLU B 1 202 ? 33.938 -18.594 -1.451 1 98.38 202 GLU B O 1
ATOM 4153 N N . ASN B 1 203 ? 32.562 -18.031 -3.066 1 98.19 203 ASN B N 1
ATOM 4154 C CA . ASN B 1 203 ? 32.188 -19.422 -3.342 1 98.19 203 ASN B CA 1
ATOM 4155 C C . ASN B 1 203 ? 32.844 -19.938 -4.621 1 98.19 203 ASN B C 1
ATOM 4157 O O . ASN B 1 203 ? 32.406 -20.953 -5.172 1 98.19 203 ASN B O 1
ATOM 4161 N N . GLY B 1 204 ? 33.75 -19.156 -5.156 1 97.75 204 GLY B N 1
ATOM 4162 C CA . GLY B 1 204 ? 34.562 -19.594 -6.289 1 97.75 204 GLY B CA 1
ATOM 4163 C C . GLY B 1 204 ? 33.844 -19.391 -7.621 1 97.75 204 GLY B C 1
ATOM 4164 O O . GLY B 1 204 ? 34.219 -20 -8.625 1 97.75 204 GLY B O 1
ATOM 4165 N N . LEU B 1 205 ? 32.812 -18.641 -7.652 1 97.94 205 LEU B N 1
ATOM 4166 C CA . LEU B 1 205 ? 32.125 -18.344 -8.891 1 97.94 205 LEU B CA 1
ATOM 4167 C C . LEU B 1 205 ? 32.5 -16.969 -9.43 1 97.94 205 LEU B C 1
ATOM 4169 O O . LEU B 1 205 ? 32.875 -16.078 -8.656 1 97.94 205 LEU B O 1
ATOM 4173 N N . GLU B 1 206 ? 32.406 -16.797 -10.68 1 96.81 206 GLU B N 1
ATOM 4174 C CA . GLU B 1 206 ? 32.844 -15.57 -11.32 1 96.81 206 GLU B CA 1
ATOM 4175 C C . GLU B 1 206 ? 31.719 -14.547 -11.375 1 96.81 206 GLU B C 1
ATOM 4177 O O . GLU B 1 206 ? 30.594 -14.875 -11.75 1 96.81 206 GLU B O 1
ATOM 4182 N N . PHE B 1 207 ? 32.062 -13.398 -10.992 1 97.94 207 PHE B N 1
ATOM 4183 C CA . PHE B 1 207 ? 31.141 -12.273 -11.188 1 97.94 207 PHE B CA 1
ATOM 4184 C C . PHE B 1 207 ? 31.266 -11.719 -12.602 1 97.94 207 PHE B C 1
ATOM 4186 O O . PHE B 1 207 ? 32.375 -11.5 -13.102 1 97.94 207 PHE B O 1
ATOM 4193 N N . LYS B 1 208 ? 30.188 -11.562 -13.258 1 96.94 208 LYS B N 1
ATOM 4194 C CA . LYS B 1 208 ? 30.109 -10.938 -14.57 1 96.94 208 LYS B CA 1
ATOM 4195 C C . LYS B 1 208 ? 29.109 -9.781 -14.578 1 96.94 208 LYS B C 1
ATOM 4197 O O . LYS B 1 208 ? 27.938 -9.961 -14.258 1 96.94 208 LYS B O 1
ATOM 4202 N N . GLU B 1 209 ? 29.5 -8.672 -15.031 1 96.44 209 GLU B N 1
ATOM 4203 C CA . GLU B 1 209 ? 28.656 -7.492 -15.07 1 96.44 209 GLU B CA 1
ATOM 4204 C C . GLU B 1 209 ? 27.422 -7.727 -15.953 1 96.44 209 GLU B C 1
ATOM 4206 O O . GLU B 1 209 ? 26.344 -7.191 -15.68 1 96.44 209 GLU B O 1
ATOM 4211 N N . GLU B 1 210 ? 27.531 -8.539 -16.953 1 94.38 210 GLU B N 1
ATOM 4212 C CA . GLU B 1 210 ? 26.453 -8.805 -17.891 1 94.38 210 GLU B CA 1
ATOM 4213 C C . GLU B 1 210 ? 25.328 -9.594 -17.234 1 94.38 210 GLU B C 1
ATOM 4215 O O . GLU B 1 210 ? 24.219 -9.664 -17.766 1 94.38 210 GLU B O 1
ATOM 4220 N N . ASN B 1 211 ? 25.641 -10.211 -16.062 1 96.5 211 ASN B N 1
ATOM 4221 C CA . ASN B 1 211 ? 24.641 -10.984 -15.344 1 96.5 211 ASN B CA 1
ATOM 4222 C C . ASN B 1 211 ? 23.797 -10.094 -14.438 1 96.5 211 ASN B C 1
ATOM 4224 O O . ASN B 1 211 ? 22.844 -10.562 -13.82 1 96.5 211 ASN B O 1
ATOM 4228 N N . VAL B 1 212 ? 24.141 -8.797 -14.391 1 97.38 212 VAL B N 1
ATOM 4229 C CA . VAL B 1 212 ? 23.391 -7.832 -13.602 1 97.38 212 VAL B CA 1
ATOM 4230 C C . VAL B 1 212 ? 22.359 -7.125 -14.477 1 97.38 212 VAL B C 1
ATOM 4232 O O . VAL B 1 212 ? 22.719 -6.453 -15.445 1 97.38 212 VAL B O 1
ATOM 4235 N N . ILE B 1 213 ? 21.109 -7.312 -14.117 1 96.38 213 ILE B N 1
ATOM 4236 C CA . ILE B 1 213 ? 20 -6.699 -14.859 1 96.38 213 ILE B CA 1
ATOM 4237 C C . ILE B 1 213 ? 19.422 -5.535 -14.055 1 96.38 213 ILE B C 1
ATOM 4239 O O . ILE B 1 213 ? 18.953 -5.723 -12.938 1 96.38 213 ILE B O 1
ATOM 4243 N N . ARG B 1 214 ? 19.469 -4.379 -14.609 1 95.81 214 ARG B N 1
ATOM 4244 C CA . ARG B 1 214 ? 18.859 -3.207 -13.992 1 95.81 214 ARG B CA 1
ATOM 4245 C C . ARG B 1 214 ? 17.422 -3.02 -14.477 1 95.81 214 ARG B C 1
ATOM 4247 O O . ARG B 1 214 ? 17.156 -3.07 -15.68 1 95.81 214 ARG B O 1
ATOM 4254 N N . CYS B 1 215 ? 16.547 -2.881 -13.539 1 92.62 215 CYS B N 1
ATOM 4255 C CA . CYS B 1 215 ? 15.148 -2.686 -13.914 1 92.62 215 CYS B CA 1
ATOM 4256 C C . CYS B 1 215 ? 14.359 -2.051 -12.773 1 92.62 215 CYS B C 1
ATOM 4258 O O . CYS B 1 215 ? 14.875 -1.89 -11.672 1 92.62 215 CYS B O 1
ATOM 4260 N N . SER B 1 216 ? 13.148 -1.613 -13.086 1 90.5 216 SER B N 1
ATOM 4261 C CA . SER B 1 216 ? 12.242 -1.098 -12.062 1 90.5 216 SER B CA 1
ATOM 4262 C C . SER B 1 216 ? 11.812 -2.199 -11.102 1 90.5 216 SER B C 1
ATOM 4264 O O . SER B 1 216 ? 12.008 -3.385 -11.383 1 90.5 216 SER B O 1
ATOM 4266 N N . TYR B 1 217 ? 11.234 -1.788 -10.016 1 89.88 217 TYR B N 1
ATOM 4267 C CA . TYR B 1 217 ? 10.969 -2.723 -8.93 1 89.88 217 TYR B CA 1
ATOM 4268 C C . TYR B 1 217 ? 9.695 -3.518 -9.195 1 89.88 217 TYR B C 1
ATOM 4270 O O . TYR B 1 217 ? 9.391 -4.477 -8.477 1 89.88 217 TYR B O 1
ATOM 4278 N N . GLY B 1 218 ? 9.031 -3.172 -10.211 1 90.06 218 GLY B N 1
ATOM 4279 C CA . GLY B 1 218 ? 7.828 -3.902 -10.586 1 90.06 218 GLY B CA 1
ATOM 4280 C C . GLY B 1 218 ? 8.125 -5.199 -11.32 1 90.06 218 GLY B C 1
ATOM 4281 O O . GLY B 1 218 ? 9.281 -5.539 -11.547 1 90.06 218 GLY B O 1
ATOM 4282 N N . TRP B 1 219 ? 7.066 -5.898 -11.68 1 93.38 219 TRP B N 1
ATOM 4283 C CA . TRP B 1 219 ? 7.242 -7.23 -12.258 1 93.38 219 TRP B CA 1
ATOM 4284 C C . TRP B 1 219 ? 7.391 -7.156 -13.773 1 93.38 219 TRP B C 1
ATOM 4286 O O . TRP B 1 219 ? 8.047 -8.008 -14.383 1 93.38 219 TRP B O 1
ATOM 4296 N N . THR B 1 220 ? 6.871 -6.141 -14.422 1 93.62 220 THR B N 1
ATOM 4297 C CA . THR B 1 220 ? 6.68 -6.109 -15.867 1 93.62 220 THR B CA 1
ATOM 4298 C C . THR B 1 220 ? 8.023 -5.988 -16.594 1 93.62 220 THR B C 1
ATOM 4300 O O . THR B 1 220 ? 8.281 -6.707 -17.562 1 93.62 220 THR B O 1
ATOM 4303 N N . GLU B 1 221 ? 8.82 -5.082 -16.141 1 94.81 221 GLU B N 1
ATOM 4304 C CA . GLU B 1 221 ? 10.07 -4.816 -16.844 1 94.81 221 GLU B CA 1
ATOM 4305 C C . GLU B 1 221 ? 10.992 -6.031 -16.812 1 94.81 221 GLU B C 1
ATOM 4307 O O . GLU B 1 221 ? 11.578 -6.406 -17.828 1 94.81 221 GLU B O 1
ATOM 4312 N N . LEU B 1 222 ? 11.102 -6.645 -15.641 1 96.44 222 LEU B N 1
ATOM 4313 C CA . LEU B 1 222 ? 11.969 -7.812 -15.555 1 96.44 222 LEU B CA 1
ATOM 4314 C C . LEU B 1 222 ? 11.406 -8.977 -16.359 1 96.44 222 LEU B C 1
ATOM 4316 O O . LEU B 1 222 ? 12.164 -9.719 -17 1 96.44 222 LEU B O 1
ATOM 4320 N N . TYR B 1 223 ? 10.133 -9.125 -16.359 1 95.94 223 TYR B N 1
ATOM 4321 C CA . TYR B 1 223 ? 9.5 -10.148 -17.172 1 95.94 223 TYR B CA 1
ATOM 4322 C C . TYR B 1 223 ? 9.914 -10.008 -18.641 1 95.94 223 TYR B C 1
ATOM 4324 O O . TYR B 1 223 ? 10.336 -10.984 -19.266 1 95.94 223 TYR B O 1
ATOM 4332 N N . GLU B 1 224 ? 9.812 -8.805 -19.125 1 95.38 224 GLU B N 1
ATOM 4333 C CA . GLU B 1 224 ? 10.117 -8.539 -20.531 1 95.38 224 GLU B CA 1
ATOM 4334 C C . GLU B 1 224 ? 11.594 -8.773 -20.828 1 95.38 224 GLU B C 1
ATOM 4336 O O . GLU B 1 224 ? 11.938 -9.359 -21.859 1 95.38 224 GLU B O 1
AT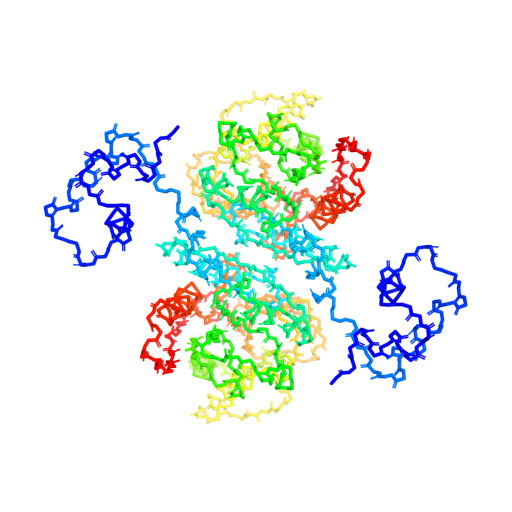OM 4341 N N . LYS B 1 225 ? 12.414 -8.352 -19.984 1 95.62 225 LYS B N 1
ATOM 4342 C CA . LYS B 1 225 ? 13.859 -8.5 -20.188 1 95.62 225 LYS B CA 1
ATOM 4343 C C . LYS B 1 225 ? 14.266 -9.969 -20.172 1 95.62 225 LYS B C 1
ATOM 4345 O O . LYS B 1 225 ? 15.078 -10.398 -21 1 95.62 225 LYS B O 1
ATOM 4350 N N . LEU B 1 226 ? 13.703 -10.75 -19.281 1 96.12 226 LEU B N 1
ATOM 4351 C CA . LEU B 1 226 ? 14.07 -12.156 -19.156 1 96.12 226 LEU B CA 1
ATOM 4352 C C . LEU B 1 226 ? 13.461 -12.977 -20.297 1 96.12 226 LEU B C 1
ATOM 4354 O O . LEU B 1 226 ? 14.086 -13.922 -20.797 1 96.12 226 LEU B O 1
ATOM 4358 N N . ARG B 1 227 ? 12.25 -12.617 -20.609 1 92.25 227 ARG B N 1
ATOM 4359 C CA . ARG B 1 227 ? 11.594 -13.336 -21.688 1 92.25 227 ARG B CA 1
ATOM 4360 C C . ARG B 1 227 ? 12.367 -13.188 -23 1 92.25 227 ARG B C 1
ATOM 4362 O O . ARG B 1 227 ? 12.375 -14.094 -23.828 1 92.25 227 ARG B O 1
ATOM 4369 N N . ASN B 1 228 ? 13.039 -12.102 -23.125 1 86.81 228 ASN B N 1
ATOM 4370 C CA . ASN B 1 228 ? 13.758 -11.805 -24.359 1 86.81 228 ASN B CA 1
ATOM 4371 C C . ASN B 1 228 ? 15.234 -12.18 -24.25 1 86.81 228 ASN B C 1
ATOM 4373 O O . ASN B 1 228 ? 15.984 -12.016 -25.219 1 86.81 228 ASN B O 1
ATOM 4377 N N . LEU B 1 229 ? 15.562 -12.578 -23.094 1 82.19 229 LEU B N 1
ATOM 4378 C CA . LEU B 1 229 ? 16.953 -12.977 -22.906 1 82.19 229 LEU B CA 1
ATOM 4379 C C . LEU B 1 229 ? 17.25 -14.297 -23.609 1 82.19 229 LEU B C 1
ATOM 4381 O O . LEU B 1 229 ? 16.594 -15.305 -23.344 1 82.19 229 LEU B O 1
ATOM 4385 N N . CYS B 1 230 ? 17.891 -14.352 -24.734 1 65.81 230 CYS B N 1
ATOM 4386 C CA . CYS B 1 230 ? 18.156 -15.453 -25.656 1 65.81 230 CYS B CA 1
ATOM 4387 C C . CYS B 1 230 ? 18.562 -16.703 -24.891 1 65.81 230 CYS B C 1
ATOM 4389 O O . CYS B 1 230 ? 18.219 -17.828 -25.281 1 65.81 230 CYS B O 1
ATOM 4391 N N . CYS B 1 231 ? 19.047 -16.5 -23.844 1 78.56 231 CYS B N 1
ATOM 4392 C CA . CYS B 1 231 ? 19.547 -17.734 -23.25 1 78.56 231 CYS B CA 1
ATOM 4393 C C . CYS B 1 231 ? 19.328 -17.75 -21.734 1 78.56 231 CYS B C 1
ATOM 4395 O O . CYS B 1 231 ? 20.25 -18.062 -20.969 1 78.56 231 CYS B O 1
ATOM 4397 N N . LEU B 1 232 ? 18.078 -17.641 -21.453 1 84.75 232 LEU B N 1
ATOM 4398 C CA . LEU B 1 232 ? 17.797 -17.734 -20.031 1 84.75 232 LEU B CA 1
ATOM 4399 C C . LEU B 1 232 ? 18.141 -19.125 -19.5 1 84.75 232 LEU B C 1
ATOM 4401 O O . LEU B 1 232 ? 18.469 -19.281 -18.328 1 84.75 232 LEU B O 1
ATOM 4405 N N . LYS B 1 233 ? 18.172 -20.031 -20.391 1 86.5 233 LYS B N 1
ATOM 4406 C CA . LYS B 1 233 ? 18.391 -21.422 -20.031 1 86.5 233 LYS B CA 1
ATOM 4407 C C . LYS B 1 233 ? 19.828 -21.656 -19.547 1 86.5 233 LYS B C 1
ATOM 4409 O O . LYS B 1 233 ? 20.109 -22.656 -18.906 1 86.5 233 LYS B O 1
ATOM 4414 N N . LYS B 1 234 ? 20.641 -20.734 -19.906 1 92.38 234 LYS B N 1
ATOM 4415 C CA . LYS B 1 234 ? 22.031 -20.828 -19.453 1 92.38 234 LYS B CA 1
ATOM 4416 C C . LYS B 1 234 ? 22.141 -20.562 -17.953 1 92.38 234 LYS B C 1
ATOM 4418 O O . LYS B 1 234 ? 23.141 -20.922 -17.328 1 92.38 234 LYS B O 1
ATOM 4423 N N . TYR B 1 235 ? 21.125 -19.953 -17.422 1 96.69 235 TYR B N 1
ATOM 4424 C CA . TYR B 1 235 ? 21.125 -19.594 -16.016 1 96.69 235 TYR B CA 1
ATOM 4425 C C . TYR B 1 235 ? 20.25 -20.531 -15.203 1 96.69 235 TYR B C 1
ATOM 4427 O O . TYR B 1 235 ? 19.297 -21.109 -15.734 1 96.69 235 TYR B O 1
ATOM 4435 N N . ASP B 1 236 ? 20.625 -20.672 -14.008 1 97.56 236 ASP B N 1
ATOM 4436 C CA . ASP B 1 236 ? 19.859 -21.609 -13.211 1 97.56 236 ASP B CA 1
ATOM 4437 C C . ASP B 1 236 ? 19.234 -20.922 -11.992 1 97.56 236 ASP B C 1
ATOM 4439 O O . ASP B 1 236 ? 18.516 -21.562 -11.227 1 97.56 236 ASP B O 1
ATOM 4443 N N . ALA B 1 237 ? 19.5 -19.609 -11.859 1 98.5 237 ALA B N 1
ATOM 4444 C CA . ALA B 1 237 ? 18.875 -18.875 -10.766 1 98.5 237 ALA B CA 1
ATOM 4445 C C . ALA B 1 237 ? 18.922 -17.375 -11.016 1 98.5 237 ALA B C 1
ATOM 4447 O O . ALA B 1 237 ? 19.672 -16.891 -11.867 1 98.5 237 ALA B O 1
ATOM 4448 N N . ILE B 1 238 ? 18.078 -16.656 -10.297 1 98.62 238 ILE B N 1
ATOM 4449 C CA . ILE B 1 238 ? 18.109 -15.203 -10.289 1 98.62 238 ILE B CA 1
ATOM 4450 C C . ILE B 1 238 ? 17.781 -14.688 -8.883 1 98.62 238 ILE B C 1
ATOM 4452 O O . ILE B 1 238 ? 16.875 -15.195 -8.227 1 98.62 238 ILE B O 1
ATOM 4456 N N . ALA B 1 239 ? 18.609 -13.812 -8.422 1 98.81 239 ALA B N 1
ATOM 4457 C CA . ALA B 1 239 ? 18.344 -13.078 -7.195 1 98.81 239 ALA B CA 1
ATOM 4458 C C . ALA B 1 239 ? 17.781 -11.688 -7.504 1 98.81 239 ALA B C 1
ATOM 4460 O O . ALA B 1 239 ? 18.406 -10.898 -8.203 1 98.81 239 ALA B O 1
ATOM 4461 N N . CYS B 1 240 ? 16.578 -11.43 -6.961 1 98.75 240 CYS B N 1
ATOM 4462 C CA . CYS B 1 240 ? 15.898 -10.172 -7.266 1 98.75 240 CYS B CA 1
ATOM 4463 C C . CYS B 1 240 ? 15.875 -9.25 -6.051 1 98.75 240 CYS B C 1
ATOM 4465 O O . CYS B 1 240 ? 15.703 -9.719 -4.922 1 98.75 240 CYS B O 1
ATOM 4467 N N . SER B 1 241 ? 15.945 -8 -6.301 1 97.62 241 SER B N 1
ATOM 4468 C CA . SER B 1 241 ? 15.977 -7.004 -5.234 1 97.62 241 SER B CA 1
ATOM 4469 C C . SER B 1 241 ? 14.562 -6.609 -4.809 1 97.62 241 SER B C 1
ATOM 4471 O O . SER B 1 241 ? 14.383 -5.656 -4.047 1 97.62 241 SER B O 1
ATOM 4473 N N . SER B 1 242 ? 13.562 -7.27 -5.316 1 96.56 242 SER B N 1
ATOM 4474 C CA . SER B 1 242 ? 12.172 -7.066 -4.914 1 96.56 242 SER B CA 1
ATOM 4475 C C . SER B 1 242 ? 11.336 -8.312 -5.172 1 96.56 242 SER B C 1
ATOM 4477 O O . SER B 1 242 ? 11.578 -9.047 -6.133 1 96.56 242 SER B O 1
ATOM 4479 N N . ASP B 1 243 ? 10.32 -8.492 -4.379 1 97.44 243 ASP B N 1
ATOM 4480 C CA . ASP B 1 243 ? 9.414 -9.625 -4.566 1 97.44 243 ASP B CA 1
ATOM 4481 C C . ASP B 1 243 ? 8.656 -9.508 -5.883 1 97.44 243 ASP B C 1
ATOM 4483 O O . ASP B 1 243 ? 8.352 -10.516 -6.523 1 97.44 243 ASP B O 1
ATOM 4487 N N . LEU B 1 244 ? 8.375 -8.328 -6.297 1 95.81 244 LEU B N 1
ATOM 4488 C CA . LEU B 1 244 ? 7.656 -8.148 -7.551 1 95.81 244 LEU B CA 1
ATOM 4489 C C . LEU B 1 244 ? 8.555 -8.453 -8.742 1 95.81 244 LEU B C 1
ATOM 4491 O O . LEU B 1 244 ? 8.094 -9.008 -9.742 1 95.81 244 LEU B O 1
ATOM 4495 N N . MET B 1 245 ? 9.82 -8.07 -8.625 1 97.06 245 MET B N 1
ATOM 4496 C CA . MET B 1 245 ? 10.773 -8.516 -9.641 1 97.06 245 MET B CA 1
ATOM 4497 C C . MET B 1 245 ? 10.773 -10.039 -9.742 1 97.06 245 MET B C 1
ATOM 4499 O O . MET B 1 245 ? 10.789 -10.594 -10.852 1 97.06 245 MET B O 1
ATOM 4503 N N . ALA B 1 246 ? 10.734 -10.672 -8.586 1 98.44 246 ALA B N 1
ATOM 4504 C CA . ALA B 1 246 ? 10.742 -12.133 -8.539 1 98.44 246 ALA B CA 1
ATOM 4505 C C . ALA B 1 246 ? 9.523 -12.703 -9.25 1 98.44 246 ALA B C 1
ATOM 4507 O O . ALA B 1 246 ? 9.617 -13.719 -9.953 1 98.44 246 ALA B O 1
ATOM 4508 N N . VAL B 1 247 ? 8.406 -12.055 -9.062 1 97.06 247 VAL B N 1
ATOM 4509 C CA . VAL B 1 247 ? 7.207 -12.469 -9.781 1 97.06 247 VAL B CA 1
ATOM 4510 C C . VAL B 1 247 ? 7.457 -12.406 -11.281 1 97.06 247 VAL B C 1
ATOM 4512 O O . VAL B 1 247 ? 7.121 -13.344 -12.016 1 97.06 247 VAL B O 1
ATOM 4515 N N . GLY B 1 248 ? 8.047 -11.312 -11.734 1 96.75 248 GLY B N 1
ATOM 4516 C CA . GLY B 1 248 ? 8.375 -11.18 -13.141 1 96.75 248 GLY B CA 1
ATOM 4517 C C . GLY B 1 248 ? 9.305 -12.266 -13.648 1 96.75 248 GLY B C 1
ATOM 4518 O O . GLY B 1 248 ? 9.117 -12.781 -14.75 1 96.75 248 GLY B O 1
ATOM 4519 N N . ALA B 1 249 ? 10.195 -12.625 -12.836 1 98 249 ALA B N 1
ATOM 4520 C CA . ALA B 1 249 ? 11.156 -13.664 -13.195 1 98 249 ALA B CA 1
ATOM 4521 C C . ALA B 1 249 ? 10.469 -15.023 -13.305 1 98 249 ALA B C 1
ATOM 4523 O O . ALA B 1 249 ? 10.742 -15.781 -14.242 1 98 249 ALA B O 1
ATOM 4524 N N . ILE B 1 250 ? 9.625 -15.359 -12.344 1 97.44 250 ILE B N 1
ATOM 4525 C CA . ILE B 1 250 ? 8.914 -16.641 -12.359 1 97.44 250 ILE B CA 1
ATOM 4526 C C . ILE B 1 250 ? 8.023 -16.719 -13.602 1 97.44 250 ILE B C 1
ATOM 4528 O O . ILE B 1 250 ? 7.996 -17.734 -14.289 1 97.44 250 ILE B O 1
ATOM 4532 N N . LYS B 1 251 ? 7.344 -15.633 -13.883 1 94.75 251 LYS B N 1
ATOM 4533 C CA . LYS B 1 251 ? 6.48 -15.594 -15.055 1 94.75 251 LYS B CA 1
ATOM 4534 C C . LYS B 1 251 ? 7.277 -15.812 -16.344 1 94.75 251 LYS B C 1
ATOM 4536 O O . LYS B 1 251 ? 6.84 -16.547 -17.234 1 94.75 251 LYS B O 1
ATOM 4541 N N . ALA B 1 252 ? 8.383 -15.164 -16.438 1 96.06 252 ALA B N 1
ATOM 4542 C CA . ALA B 1 252 ? 9.234 -15.32 -17.609 1 96.06 252 ALA B CA 1
ATOM 4543 C C . ALA B 1 252 ? 9.727 -16.766 -17.734 1 96.06 252 ALA B C 1
ATOM 4545 O O . ALA B 1 252 ? 9.711 -17.344 -18.828 1 96.06 252 ALA B O 1
ATOM 4546 N N . ALA B 1 253 ? 10.172 -17.344 -16.609 1 96.44 253 ALA B N 1
ATOM 4547 C CA . ALA B 1 253 ? 10.641 -18.734 -16.594 1 96.44 253 ALA B CA 1
ATOM 4548 C C . ALA B 1 253 ? 9.547 -19.688 -17.062 1 96.44 253 ALA B C 1
ATOM 4550 O O . ALA B 1 253 ? 9.781 -20.531 -17.938 1 96.44 253 ALA B O 1
ATOM 4551 N N . LYS B 1 254 ? 8.398 -19.516 -16.531 1 93.44 254 LYS B N 1
ATOM 4552 C CA . LYS B 1 254 ? 7.266 -20.359 -16.906 1 93.44 254 LYS B CA 1
ATOM 4553 C C . LYS B 1 254 ? 6.938 -20.203 -18.391 1 93.44 254 LYS B C 1
ATOM 4555 O O . LYS B 1 254 ? 6.668 -21.188 -19.062 1 93.44 254 LYS B O 1
ATOM 4560 N N . ALA B 1 255 ? 6.973 -18.984 -18.844 1 92.19 255 ALA B N 1
ATOM 4561 C CA . ALA B 1 255 ? 6.68 -18.703 -20.25 1 92.19 255 ALA B CA 1
ATOM 4562 C C . ALA B 1 255 ? 7.676 -19.406 -21.156 1 92.19 255 ALA B C 1
ATOM 4564 O O . ALA B 1 255 ? 7.34 -19.766 -22.297 1 92.19 255 ALA B O 1
ATOM 4565 N N . LEU B 1 256 ? 8.836 -19.656 -20.656 1 94.12 256 LEU B N 1
ATOM 4566 C CA . LEU B 1 256 ? 9.891 -20.266 -21.453 1 94.12 256 LEU B CA 1
ATOM 4567 C C . LEU B 1 256 ? 9.977 -21.766 -21.172 1 94.12 256 LEU B C 1
ATOM 4569 O O . LEU B 1 256 ? 10.883 -22.453 -21.656 1 94.12 256 LEU B O 1
ATOM 4573 N N . GLY B 1 257 ? 9.07 -22.234 -20.328 1 93.81 257 GLY B N 1
ATOM 4574 C CA . GLY B 1 257 ? 8.953 -23.672 -20.078 1 93.81 257 GLY B CA 1
ATOM 4575 C C . GLY B 1 257 ? 9.922 -24.172 -19.016 1 93.81 257 GLY B C 1
ATOM 4576 O O . GLY B 1 257 ? 10.195 -25.359 -18.938 1 93.81 257 GLY B O 1
ATOM 4577 N N . LEU B 1 258 ? 10.484 -23.281 -18.25 1 95.69 258 LEU B N 1
ATOM 4578 C CA . LEU B 1 258 ? 11.406 -23.672 -17.188 1 95.69 258 LEU B CA 1
ATOM 4579 C C . LEU B 1 258 ? 10.664 -23.969 -15.898 1 95.69 258 LEU B C 1
ATOM 4581 O O . LEU B 1 258 ? 9.711 -23.266 -15.555 1 95.69 258 LEU B O 1
ATOM 4585 N N . LYS B 1 259 ? 11.086 -24.969 -15.227 1 96.44 259 LYS B N 1
ATOM 4586 C CA . LYS B 1 259 ? 10.5 -25.312 -13.938 1 96.44 259 LYS B CA 1
ATOM 4587 C C . LYS B 1 259 ? 11.141 -24.516 -12.805 1 96.44 259 LYS B C 1
ATOM 4589 O O . LYS B 1 259 ? 12.367 -24.453 -12.695 1 96.44 259 LYS B O 1
ATOM 4594 N N . VAL B 1 260 ? 10.359 -23.938 -12.008 1 97.38 260 VAL B N 1
ATOM 4595 C CA . VAL B 1 260 ? 10.805 -23.234 -10.812 1 97.38 260 VAL B CA 1
ATOM 4596 C C . VAL B 1 260 ? 10.461 -24.047 -9.57 1 97.38 260 VAL B C 1
ATOM 4598 O O . VAL B 1 260 ? 9.297 -24.375 -9.328 1 97.38 260 VAL B O 1
ATOM 4601 N N . PRO B 1 261 ? 11.406 -24.422 -8.797 1 97.25 261 PRO B N 1
ATOM 4602 C CA . PRO B 1 261 ? 12.789 -23.953 -8.766 1 97.25 261 PRO B CA 1
ATOM 4603 C C . PRO B 1 261 ? 13.75 -24.891 -9.492 1 97.25 261 PRO B C 1
ATOM 4605 O O . PRO B 1 261 ? 14.938 -24.578 -9.625 1 97.25 261 PRO B O 1
ATOM 4608 N N . ASP B 1 262 ? 13.312 -26 -9.898 1 96.81 262 ASP B N 1
ATOM 4609 C CA . ASP B 1 262 ? 14.164 -27.125 -10.258 1 96.81 262 ASP B CA 1
ATOM 4610 C C . ASP B 1 262 ? 15.156 -26.734 -11.352 1 96.81 262 ASP B C 1
ATOM 4612 O O . ASP B 1 262 ? 16.328 -27.109 -11.305 1 96.81 262 ASP B O 1
ATOM 4616 N N . GLU B 1 263 ? 14.742 -26 -12.336 1 96.5 263 GLU B N 1
ATOM 4617 C CA . GLU B 1 263 ? 15.594 -25.609 -13.453 1 96.5 263 GLU B CA 1
ATOM 4618 C C . GLU B 1 263 ? 16.031 -24.156 -13.32 1 96.5 263 GLU B C 1
ATOM 4620 O O . GLU B 1 263 ? 17.078 -23.766 -13.852 1 96.5 263 GLU B O 1
ATOM 4625 N N . PHE B 1 264 ? 15.219 -23.391 -12.625 1 97.88 264 PHE B N 1
ATOM 4626 C CA . PHE B 1 264 ? 15.484 -21.969 -12.477 1 97.88 264 PHE B CA 1
ATOM 4627 C C . PHE B 1 264 ? 14.969 -21.453 -11.141 1 97.88 264 PHE B C 1
ATOM 4629 O O . PHE B 1 264 ? 13.797 -21.109 -11.016 1 97.88 264 PHE B O 1
ATOM 4636 N N . SER B 1 265 ? 15.859 -21.281 -10.172 1 98.69 265 SER B N 1
ATOM 4637 C CA . SER B 1 265 ? 15.477 -20.781 -8.859 1 98.69 265 SER B CA 1
ATOM 4638 C C . SER B 1 265 ? 15.32 -19.266 -8.859 1 98.69 265 SER B C 1
ATOM 4640 O O . SER B 1 265 ? 16.062 -18.562 -9.547 1 98.69 265 SER B O 1
ATOM 4642 N N . VAL B 1 266 ? 14.352 -18.781 -8.117 1 98.81 266 VAL B N 1
ATOM 4643 C CA . VAL B 1 266 ? 14.07 -17.359 -8.055 1 98.81 266 VAL B CA 1
ATOM 4644 C C . VAL B 1 266 ? 13.969 -16.906 -6.598 1 98.81 266 VAL B C 1
ATOM 4646 O O . VAL B 1 266 ? 13.297 -17.562 -5.793 1 98.81 266 VAL B O 1
ATOM 4649 N N . THR B 1 267 ? 14.656 -15.875 -6.266 1 98.88 267 THR B N 1
ATOM 4650 C CA . THR B 1 267 ? 14.516 -15.289 -4.938 1 98.88 267 THR B CA 1
ATOM 4651 C C . THR B 1 267 ? 14.102 -13.82 -5.039 1 98.88 267 THR B C 1
ATOM 4653 O O . THR B 1 267 ? 14.336 -13.172 -6.059 1 98.88 267 THR B O 1
ATOM 4656 N N . GLY B 1 268 ? 13.422 -13.398 -4.016 1 98.62 268 GLY B N 1
ATOM 4657 C CA . GLY B 1 268 ? 12.992 -12.016 -3.936 1 98.62 268 GLY B CA 1
ATOM 4658 C C . GLY B 1 268 ? 13.617 -11.258 -2.779 1 98.62 268 GLY B C 1
ATOM 4659 O O . GLY B 1 268 ? 14.664 -11.664 -2.262 1 98.62 268 GLY B O 1
ATOM 4660 N N . PHE B 1 269 ? 13.055 -10.148 -2.455 1 98.25 269 PHE B N 1
ATOM 4661 C CA . PHE B 1 269 ? 13.508 -9.258 -1.399 1 98.25 269 PHE B CA 1
ATOM 4662 C C . PHE B 1 269 ? 12.344 -8.453 -0.829 1 98.25 269 PHE B C 1
ATOM 4664 O O . PHE B 1 269 ? 11.445 -8.047 -1.566 1 98.25 269 PHE B O 1
ATOM 4671 N N . ASP B 1 270 ? 12.328 -8.25 0.543 1 96.69 270 ASP B N 1
ATOM 4672 C CA . ASP B 1 270 ? 11.398 -7.418 1.298 1 96.69 270 ASP B CA 1
ATOM 4673 C C . ASP B 1 270 ? 10.43 -8.273 2.111 1 96.69 270 ASP B C 1
ATOM 4675 O O . ASP B 1 270 ? 10.133 -7.965 3.266 1 96.69 270 ASP B O 1
ATOM 4679 N N . ASN B 1 271 ? 9.891 -9.367 1.435 1 97.56 271 ASN B N 1
ATOM 4680 C CA . ASN B 1 271 ? 8.906 -10.25 2.062 1 97.56 271 ASN B CA 1
ATOM 4681 C C . ASN B 1 271 ? 7.539 -9.586 2.154 1 97.56 271 ASN B C 1
ATOM 4683 O O . ASN B 1 271 ? 6.906 -9.594 3.213 1 97.56 271 ASN B O 1
ATOM 4687 N N . ILE B 1 272 ? 7.133 -9.008 1.069 1 93.88 272 ILE B N 1
ATOM 4688 C CA . ILE B 1 272 ? 5.777 -8.469 1.025 1 93.88 272 ILE B CA 1
ATOM 4689 C C . ILE B 1 272 ? 4.773 -9.602 0.842 1 93.88 272 ILE B C 1
ATOM 4691 O O . ILE B 1 272 ? 5.16 -10.758 0.651 1 93.88 272 ILE B O 1
ATOM 4695 N N . MET B 1 273 ? 3.564 -9.312 0.864 1 90.44 273 MET B N 1
ATOM 4696 C CA . MET B 1 273 ? 2.5 -10.305 0.911 1 90.44 273 MET B CA 1
ATOM 4697 C C . MET B 1 273 ? 2.561 -11.227 -0.307 1 90.44 273 MET B C 1
ATOM 4699 O O . MET B 1 273 ? 2.365 -12.438 -0.188 1 90.44 273 MET B O 1
ATOM 4703 N N . VAL B 1 274 ? 2.85 -10.68 -1.448 1 93 274 VAL B N 1
ATOM 4704 C CA . VAL B 1 274 ? 2.838 -11.43 -2.699 1 93 274 VAL B CA 1
ATOM 4705 C C . VAL B 1 274 ? 3.836 -12.586 -2.621 1 93 274 VAL B C 1
ATOM 4707 O O . VAL B 1 274 ? 3.605 -13.656 -3.193 1 93 274 VAL B O 1
ATOM 4710 N N . SER B 1 275 ? 4.863 -12.422 -1.895 1 96.12 275 SER B N 1
ATOM 4711 C CA . SER B 1 275 ? 5.871 -13.477 -1.803 1 96.12 275 SER B CA 1
ATOM 4712 C C . SER B 1 275 ? 5.309 -14.727 -1.136 1 96.12 275 SER B C 1
ATOM 4714 O O . SER B 1 275 ? 5.758 -15.836 -1.413 1 96.12 275 SER B O 1
ATOM 4716 N N . ARG B 1 276 ? 4.32 -14.594 -0.317 1 93.12 276 ARG B N 1
ATOM 4717 C CA . ARG B 1 276 ? 3.723 -15.695 0.428 1 93.12 276 ARG B CA 1
ATOM 4718 C C . ARG B 1 276 ? 2.621 -16.375 -0.381 1 93.12 276 ARG B C 1
ATOM 4720 O O . ARG B 1 276 ? 2.436 -17.578 -0.295 1 93.12 276 ARG B O 1
ATOM 4727 N N . ILE B 1 277 ? 1.991 -15.547 -1.195 1 91.88 277 ILE B N 1
ATOM 4728 C CA . ILE B 1 277 ? 0.753 -16.078 -1.756 1 91.88 277 ILE B CA 1
ATOM 4729 C C . ILE B 1 277 ? 0.985 -16.5 -3.203 1 91.88 277 ILE B C 1
ATOM 4731 O O . ILE B 1 277 ? 0.173 -17.234 -3.777 1 91.88 277 ILE B O 1
ATOM 4735 N N . TYR B 1 278 ? 2.021 -16.031 -3.805 1 93.19 278 TYR B N 1
ATOM 4736 C CA . TYR B 1 278 ? 2.303 -16.359 -5.195 1 93.19 278 TYR B CA 1
ATOM 4737 C C . TYR B 1 278 ? 2.602 -17.844 -5.352 1 93.19 278 TYR B C 1
ATOM 4739 O O . TYR B 1 278 ? 2.834 -18.547 -4.359 1 93.19 278 TYR B O 1
ATOM 4747 N N . GLU B 1 279 ? 2.395 -18.375 -6.605 1 89.69 279 GLU B N 1
ATOM 4748 C CA . GLU B 1 279 ? 2.699 -19.781 -6.902 1 89.69 279 GLU B CA 1
ATOM 4749 C C . GLU B 1 279 ? 3.752 -19.891 -8 1 89.69 279 GLU B C 1
ATOM 4751 O O . GLU B 1 279 ? 3.488 -19.562 -9.156 1 89.69 279 GLU B O 1
ATOM 4756 N N . PRO B 1 280 ? 4.922 -20.453 -7.598 1 95.12 280 PRO B N 1
ATOM 4757 C CA . PRO B 1 280 ? 5.34 -20.906 -6.266 1 95.12 280 PRO B CA 1
ATOM 4758 C C . PRO B 1 280 ? 5.586 -19.734 -5.305 1 95.12 280 PRO B C 1
ATOM 4760 O O . PRO B 1 280 ? 5.891 -18.625 -5.742 1 95.12 280 PRO B O 1
ATOM 4763 N N . SER B 1 281 ? 5.375 -20.016 -4.016 1 95.75 281 SER B N 1
ATOM 4764 C CA . SER B 1 281 ? 5.723 -19 -3.029 1 95.75 281 SER B CA 1
ATOM 4765 C C . SER B 1 281 ? 7.203 -18.641 -3.107 1 95.75 281 SER B C 1
ATOM 4767 O O . SER B 1 281 ? 8.039 -19.484 -3.428 1 95.75 281 SER B O 1
ATOM 4769 N N . ILE B 1 282 ? 7.535 -17.438 -2.766 1 98.25 282 ILE B N 1
ATOM 4770 C CA . ILE B 1 282 ? 8.828 -16.891 -3.156 1 98.25 282 ILE B CA 1
ATOM 4771 C C . ILE B 1 282 ? 9.773 -16.906 -1.957 1 98.25 282 ILE B C 1
ATOM 4773 O O . ILE B 1 282 ? 9.469 -16.344 -0.908 1 98.25 282 ILE B O 1
ATOM 4777 N N . THR B 1 283 ? 10.906 -17.562 -2.082 1 98.88 283 THR B N 1
ATOM 4778 C CA . THR B 1 283 ? 12.031 -17.391 -1.168 1 98.88 283 THR B CA 1
ATOM 4779 C C . THR B 1 283 ? 12.555 -15.961 -1.218 1 98.88 283 THR B C 1
ATOM 4781 O O . THR B 1 283 ? 12.805 -15.422 -2.297 1 98.88 283 THR B O 1
ATOM 4784 N N . THR B 1 284 ? 12.672 -15.32 -0.039 1 98.81 284 THR B N 1
ATOM 4785 C CA . THR B 1 284 ? 12.953 -13.891 -0.069 1 98.81 284 THR B CA 1
ATOM 4786 C C . THR B 1 284 ? 13.695 -13.453 1.191 1 98.81 284 THR B C 1
ATOM 4788 O O . THR B 1 284 ? 13.781 -14.211 2.16 1 98.81 284 THR B O 1
ATOM 4791 N N . VAL B 1 285 ? 14.391 -12.344 1.111 1 98.75 285 VAL B N 1
ATOM 4792 C CA . VAL B 1 285 ? 14.914 -11.672 2.297 1 98.75 285 VAL B CA 1
ATOM 4793 C C . VAL B 1 285 ? 13.805 -10.875 2.971 1 98.75 285 VAL B C 1
ATOM 4795 O O . VAL B 1 285 ? 13.141 -10.055 2.328 1 98.75 285 VAL B O 1
ATOM 4798 N N . ALA B 1 286 ? 13.586 -11.195 4.188 1 98.56 286 ALA B N 1
ATOM 4799 C CA . ALA B 1 286 ? 12.586 -10.453 4.961 1 98.56 286 ALA B CA 1
ATOM 4800 C C . ALA B 1 286 ? 13.211 -9.266 5.672 1 98.56 286 ALA B C 1
ATOM 4802 O O . ALA B 1 286 ? 14.078 -9.43 6.535 1 98.56 286 ALA B O 1
ATOM 4803 N N . GLN B 1 287 ? 12.828 -8.078 5.258 1 98 287 GLN B N 1
ATOM 4804 C CA . GLN B 1 287 ? 13.211 -6.875 5.988 1 98 287 GLN B CA 1
ATOM 4805 C C . GLN B 1 287 ? 12.227 -6.586 7.121 1 98 287 GLN B C 1
ATOM 4807 O O . GLN B 1 287 ? 11.031 -6.848 6.992 1 98 287 GLN B O 1
ATOM 4812 N N . PRO B 1 288 ? 12.719 -6.117 8.227 1 98.19 288 PRO B N 1
ATOM 4813 C CA . PRO B 1 288 ? 11.82 -5.734 9.312 1 98.19 288 PRO B CA 1
ATOM 4814 C C . PRO B 1 288 ? 11.156 -4.375 9.086 1 98.19 288 PRO B C 1
ATOM 4816 O O . PRO B 1 288 ? 11.406 -3.43 9.836 1 98.19 288 PRO B O 1
ATOM 4819 N N . MET B 1 289 ? 10.281 -4.289 8.156 1 96.56 289 MET B N 1
ATOM 4820 C CA . MET B 1 289 ? 9.703 -3.051 7.641 1 96.56 289 MET B CA 1
ATOM 4821 C C . MET B 1 289 ? 9.008 -2.266 8.742 1 96.56 289 MET B C 1
ATOM 4823 O O . MET B 1 289 ? 9.281 -1.081 8.938 1 96.56 289 MET B O 1
ATOM 4827 N N . TYR B 1 290 ? 8.109 -2.945 9.5 1 95.44 290 TYR B N 1
ATOM 4828 C CA . TYR B 1 290 ? 7.395 -2.297 10.594 1 95.44 290 TYR B CA 1
ATOM 4829 C C . TYR B 1 290 ? 8.367 -1.767 11.641 1 95.44 290 TYR B C 1
ATOM 4831 O O . TYR B 1 290 ? 8.227 -0.633 12.102 1 95.44 290 TYR B O 1
ATOM 4839 N N . GLU B 1 291 ? 9.312 -2.527 11.914 1 98.25 291 GLU B N 1
ATOM 4840 C CA . GLU B 1 291 ? 10.281 -2.16 12.945 1 98.25 291 GLU B CA 1
ATOM 4841 C C . GLU B 1 291 ? 11.141 -0.982 12.492 1 98.25 291 GLU B C 1
ATOM 4843 O O . GLU B 1 291 ? 11.547 -0.153 13.312 1 98.25 291 GLU B O 1
ATOM 4848 N N . ILE B 1 292 ? 11.477 -0.969 11.234 1 98.12 292 ILE B N 1
ATOM 4849 C CA . ILE B 1 292 ? 12.211 0.171 10.695 1 98.12 292 ILE B CA 1
ATOM 4850 C C . ILE B 1 292 ? 11.438 1.458 10.961 1 98.12 292 ILE B C 1
ATOM 4852 O O . ILE B 1 292 ? 11.992 2.432 11.477 1 98.12 292 ILE B O 1
ATOM 4856 N N . GLY B 1 293 ? 10.156 1.425 10.656 1 97.5 293 GLY B N 1
ATOM 4857 C CA . GLY B 1 293 ? 9.312 2.582 10.898 1 97.5 293 GLY B CA 1
ATOM 4858 C C . GLY B 1 293 ? 9.18 2.924 12.375 1 97.5 293 GLY B C 1
ATOM 4859 O O . GLY B 1 293 ? 9.266 4.094 12.758 1 97.5 293 GLY B O 1
ATOM 4860 N N . GLU B 1 294 ? 8.977 1.908 13.148 1 97.81 294 GLU B N 1
ATOM 4861 C CA . GLU B 1 294 ? 8.836 2.072 14.594 1 97.81 294 GLU B CA 1
ATOM 4862 C C . GLU B 1 294 ? 10.07 2.725 15.203 1 97.81 294 GLU B C 1
ATOM 4864 O O . GLU B 1 294 ? 9.961 3.693 15.953 1 97.81 294 GLU B O 1
ATOM 4869 N N . LYS B 1 295 ? 11.219 2.219 14.844 1 98.31 295 LYS B N 1
ATOM 4870 C CA . LYS B 1 295 ? 12.469 2.721 15.398 1 98.31 295 LYS B CA 1
ATOM 4871 C C . LYS B 1 295 ? 12.766 4.133 14.898 1 98.31 295 LYS B C 1
ATOM 4873 O O . LYS B 1 295 ? 13.242 4.977 15.664 1 98.31 295 LYS B O 1
ATOM 4878 N N . ALA B 1 296 ? 12.508 4.383 13.633 1 97.81 296 ALA B N 1
ATOM 4879 C CA . ALA B 1 296 ? 12.727 5.715 13.07 1 97.81 296 ALA B CA 1
ATOM 4880 C C . ALA B 1 296 ? 11.875 6.758 13.789 1 97.81 296 ALA B C 1
ATOM 4882 O O . ALA B 1 296 ? 12.375 7.824 14.164 1 97.81 296 ALA B O 1
ATOM 4883 N N . ALA B 1 297 ? 10.633 6.449 14.008 1 96.81 297 ALA B N 1
ATOM 4884 C CA . ALA B 1 297 ? 9.719 7.355 14.695 1 96.81 297 ALA B CA 1
ATOM 4885 C C . ALA B 1 297 ? 10.133 7.551 16.156 1 96.81 297 ALA B C 1
ATOM 4887 O O . ALA B 1 297 ? 10.078 8.664 16.672 1 96.81 297 ALA B O 1
ATOM 4888 N N . THR B 1 298 ? 10.531 6.461 16.781 1 96.81 298 THR B N 1
ATOM 4889 C CA . THR B 1 298 ? 10.961 6.523 18.172 1 96.81 298 THR B CA 1
ATOM 4890 C C . THR B 1 298 ? 12.156 7.465 18.328 1 96.81 298 THR B C 1
ATOM 4892 O O . THR B 1 298 ? 12.156 8.328 19.203 1 96.81 298 THR B O 1
ATOM 4895 N N . ILE B 1 299 ? 13.117 7.32 17.469 1 96 299 ILE B N 1
ATOM 4896 C CA . ILE B 1 299 ? 14.305 8.164 17.5 1 96 299 ILE B CA 1
ATOM 4897 C C . ILE B 1 299 ? 13.906 9.625 17.312 1 96 299 ILE B C 1
ATOM 4899 O O . ILE B 1 299 ? 14.336 10.5 18.062 1 96 299 ILE B O 1
ATOM 4903 N N . LEU B 1 300 ? 13.078 9.867 16.281 1 95.38 300 LEU B N 1
ATOM 4904 C CA . LEU B 1 300 ? 12.688 11.234 15.953 1 95.38 300 LEU B CA 1
ATOM 4905 C C . LEU B 1 300 ? 11.938 11.883 17.109 1 95.38 300 LEU B C 1
ATOM 4907 O O . LEU B 1 300 ? 12.227 13.023 17.484 1 95.38 300 LEU B O 1
ATOM 4911 N N . ILE B 1 301 ? 11.031 11.18 17.688 1 93.75 301 ILE B N 1
ATOM 4912 C CA . ILE B 1 301 ? 10.195 11.719 18.766 1 93.75 301 ILE B CA 1
ATOM 4913 C C . ILE B 1 301 ? 11.055 11.984 20 1 93.75 301 ILE B C 1
ATOM 4915 O O . ILE B 1 301 ? 10.883 12.992 20.688 1 93.75 301 ILE B O 1
ATOM 4919 N N . ASP B 1 302 ? 11.969 11.07 20.25 1 92.75 302 ASP B N 1
ATOM 4920 C CA . ASP B 1 302 ? 12.898 11.273 21.344 1 92.75 302 ASP B CA 1
ATOM 4921 C C . ASP B 1 302 ? 13.688 12.57 21.172 1 92.75 302 ASP B C 1
ATOM 4923 O O . ASP B 1 302 ? 13.922 13.297 22.125 1 92.75 302 ASP B O 1
ATOM 4927 N N . ILE B 1 303 ? 14.109 12.82 19.953 1 90.5 303 ILE B N 1
ATOM 4928 C CA . ILE B 1 303 ? 14.867 14.023 19.641 1 90.5 303 ILE B CA 1
ATOM 4929 C C . ILE B 1 303 ? 13.992 15.258 19.844 1 90.5 303 ILE B C 1
ATOM 4931 O O . ILE B 1 303 ? 14.438 16.25 20.422 1 90.5 303 ILE B O 1
ATOM 4935 N N . ILE B 1 304 ? 12.781 15.195 19.344 1 88.69 304 ILE B N 1
ATOM 4936 C CA . ILE B 1 304 ? 11.852 16.312 19.422 1 88.69 304 ILE B CA 1
ATOM 4937 C C . ILE B 1 304 ? 11.531 16.625 20.891 1 88.69 304 ILE B C 1
ATOM 4939 O O . ILE B 1 304 ? 11.492 17.797 21.281 1 88.69 304 ILE B O 1
ATOM 4943 N N . GLU B 1 305 ? 11.352 15.648 21.625 1 87.81 305 GLU B N 1
ATOM 4944 C CA . GLU B 1 305 ? 10.898 15.82 23 1 87.81 305 GLU B CA 1
ATOM 4945 C C . GLU B 1 305 ? 12.062 16.141 23.938 1 87.81 305 GLU B C 1
ATOM 4947 O O . GLU B 1 305 ? 11.891 16.844 24.938 1 87.81 305 GLU B O 1
ATOM 4952 N N . ASN B 1 306 ? 13.141 15.492 23.719 1 79.69 306 ASN B N 1
ATOM 4953 C CA . ASN B 1 306 ? 14.289 15.664 24.609 1 79.69 306 ASN B CA 1
ATOM 4954 C C . ASN B 1 306 ? 15.383 16.516 23.969 1 79.69 306 ASN B C 1
ATOM 4956 O O . ASN B 1 306 ? 16.344 15.969 23.422 1 79.69 306 ASN B O 1
ATOM 4960 N N . GLN B 1 307 ? 15.312 17.734 23.672 1 64.88 307 GLN B N 1
ATOM 4961 C CA . GLN B 1 307 ? 16.172 18.641 22.922 1 64.88 307 GLN B CA 1
ATOM 4962 C C . GLN B 1 307 ? 17.609 18.609 23.438 1 64.88 307 GLN B C 1
ATOM 4964 O O . GLN B 1 307 ? 18.547 18.844 22.688 1 64.88 307 GLN B O 1
ATOM 4969 N N . SER B 1 308 ? 17.891 18.344 24.703 1 59.91 308 SER B N 1
ATOM 4970 C CA . SER B 1 308 ? 19.156 18.688 25.344 1 59.91 308 SER B CA 1
ATOM 4971 C C . SER B 1 308 ? 20.281 17.75 24.875 1 59.91 308 SER B C 1
ATOM 4973 O O . SER B 1 308 ? 21.438 18.156 24.828 1 59.91 308 SER B O 1
ATOM 4975 N N . VAL B 1 309 ? 20.031 16.516 24.594 1 65.56 309 VAL B N 1
ATOM 4976 C CA . VAL B 1 309 ? 21.141 15.617 24.297 1 65.56 309 VAL B CA 1
ATOM 4977 C C . VAL B 1 309 ? 20.891 14.898 22.969 1 65.56 309 VAL B C 1
ATOM 4979 O O . VAL B 1 309 ? 20.188 13.891 22.938 1 65.56 309 VAL B O 1
ATOM 4982 N N . TYR B 1 310 ? 21.297 15.703 21.891 1 76 310 TYR B N 1
ATOM 4983 C CA . TYR B 1 310 ? 21.156 15.031 20.609 1 76 310 TYR B CA 1
ATOM 4984 C C . TYR B 1 310 ? 22.328 14.094 20.344 1 76 310 TYR B C 1
ATOM 4986 O O . TYR B 1 310 ? 23.5 14.508 20.438 1 76 310 TYR B O 1
ATOM 4994 N N . VAL B 1 311 ? 22.062 12.758 20.266 1 80.81 311 VAL B N 1
ATOM 4995 C CA . VAL B 1 311 ? 23.047 11.773 19.812 1 80.81 311 VAL B CA 1
ATOM 4996 C C . VAL B 1 311 ? 22.547 11.109 18.516 1 80.81 311 VAL B C 1
ATOM 4998 O O . VAL B 1 311 ? 21.453 10.539 18.484 1 80.81 311 VAL B O 1
ATOM 5001 N N . LYS B 1 312 ? 23.391 11.383 17.578 1 88.81 312 LYS B N 1
ATOM 5002 C CA . LYS B 1 312 ? 23.109 10.719 16.312 1 88.81 312 LYS B CA 1
ATOM 5003 C C . LYS B 1 312 ? 23.141 9.203 16.453 1 88.81 312 LYS B C 1
ATOM 5005 O O . LYS B 1 312 ? 24.062 8.656 17.062 1 88.81 312 LYS B O 1
ATOM 5010 N N . GLN B 1 313 ? 22.047 8.508 15.93 1 92.5 313 GLN B N 1
ATOM 5011 C CA . GLN B 1 313 ? 21.938 7.059 16.062 1 92.5 313 GLN B CA 1
ATOM 5012 C C . GLN B 1 313 ? 21.953 6.383 14.688 1 92.5 313 GLN B C 1
ATOM 5014 O O . GLN B 1 313 ? 21.344 6.887 13.742 1 92.5 313 GLN B O 1
ATOM 5019 N N . ARG B 1 314 ? 22.781 5.453 14.609 1 94.19 314 ARG B N 1
ATOM 5020 C CA . ARG B 1 314 ? 22.766 4.559 13.461 1 94.19 314 ARG B CA 1
ATOM 5021 C C . ARG B 1 314 ? 22.328 3.156 13.867 1 94.19 314 ARG B C 1
ATOM 5023 O O . ARG B 1 314 ? 23.078 2.426 14.508 1 94.19 314 ARG B O 1
ATOM 5030 N N . ILE B 1 315 ? 21.141 2.754 13.477 1 97.31 315 ILE B N 1
ATOM 5031 C CA . ILE B 1 315 ? 20.594 1.461 13.859 1 97.31 315 ILE B CA 1
ATOM 5032 C C . ILE B 1 315 ? 20.484 0.555 12.633 1 97.31 315 ILE B C 1
ATOM 5034 O O . ILE B 1 315 ? 19.812 0.898 11.656 1 97.31 315 ILE B O 1
ATOM 5038 N N . ILE B 1 316 ? 21.172 -0.525 12.695 1 97.94 316 ILE B N 1
ATOM 5039 C CA . ILE B 1 316 ? 21.094 -1.562 11.672 1 97.94 316 ILE B CA 1
ATOM 5040 C C . ILE B 1 316 ? 20.281 -2.742 12.195 1 97.94 316 ILE B C 1
ATOM 5042 O O . ILE B 1 316 ? 20.734 -3.469 13.086 1 97.94 316 ILE B O 1
ATOM 5046 N N . LEU B 1 317 ? 19.094 -2.938 11.664 1 98.44 317 LEU B N 1
ATOM 5047 C CA . LEU B 1 317 ? 18.203 -4.008 12.109 1 98.44 317 LEU B CA 1
ATOM 5048 C C . LEU B 1 317 ? 18.5 -5.305 11.359 1 98.44 317 LEU B C 1
ATOM 5050 O O . LEU B 1 317 ? 18.938 -5.273 10.211 1 98.44 317 LEU B O 1
ATOM 5054 N N . PRO B 1 318 ? 18.219 -6.391 12 1 98.38 318 PRO B N 1
ATOM 5055 C CA . PRO B 1 318 ? 18.484 -7.676 11.344 1 98.38 318 PRO B CA 1
ATOM 5056 C C . PRO B 1 318 ? 17.453 -8.016 10.273 1 98.38 318 PRO B C 1
ATOM 5058 O O . PRO B 1 318 ? 16.281 -7.672 10.406 1 98.38 318 PRO B O 1
ATOM 5061 N N . HIS B 1 319 ? 17.969 -8.617 9.188 1 98.31 319 HIS B N 1
ATOM 5062 C CA . HIS B 1 319 ? 17.109 -9.227 8.18 1 98.31 319 HIS B CA 1
ATOM 5063 C C . HIS B 1 319 ? 17 -10.734 8.391 1 98.31 319 HIS B C 1
ATOM 5065 O O . HIS B 1 319 ? 17.719 -11.312 9.203 1 98.31 319 HIS B O 1
ATOM 5071 N N . GLU B 1 320 ? 15.992 -11.344 7.746 1 98.44 320 GLU B N 1
ATOM 5072 C CA . GLU B 1 320 ? 15.805 -12.789 7.805 1 98.44 320 GLU B CA 1
ATOM 5073 C C . GLU B 1 320 ? 15.648 -13.383 6.406 1 98.44 320 GLU B C 1
ATOM 5075 O O . GLU B 1 320 ? 15.039 -12.758 5.531 1 98.44 320 GLU B O 1
ATOM 5080 N N . LEU B 1 321 ? 16.219 -14.547 6.254 1 98.5 321 LEU B N 1
ATOM 5081 C CA . LEU B 1 321 ? 15.969 -15.305 5.031 1 98.5 321 LEU B CA 1
ATOM 5082 C C . LEU B 1 321 ? 14.734 -16.188 5.184 1 98.5 321 LEU B C 1
ATOM 5084 O O . LEU B 1 321 ? 14.688 -17.047 6.07 1 98.5 321 LEU B O 1
ATOM 5088 N N . LYS B 1 322 ? 13.703 -15.914 4.406 1 98.69 322 LYS B N 1
ATOM 5089 C CA . LYS B 1 322 ? 12.508 -16.75 4.363 1 98.69 322 LYS B CA 1
ATOM 5090 C C . LYS B 1 322 ? 12.555 -17.719 3.18 1 98.69 322 LYS B C 1
ATOM 5092 O O . LYS B 1 322 ? 12.359 -17.297 2.033 1 98.69 322 LYS B O 1
ATOM 5097 N N . THR B 1 323 ? 12.758 -18.969 3.463 1 98.5 323 THR B N 1
ATOM 5098 C CA . THR B 1 323 ? 12.852 -19.984 2.414 1 98.5 323 THR B CA 1
ATOM 5099 C C . THR B 1 323 ? 11.469 -20.531 2.066 1 98.5 323 THR B C 1
ATOM 5101 O O . THR B 1 323 ? 10.68 -20.859 2.959 1 98.5 323 THR B O 1
ATOM 5104 N N . ARG B 1 324 ? 11.203 -20.516 0.716 1 97.94 324 ARG B N 1
ATOM 5105 C CA . ARG B 1 324 ? 9.914 -21.016 0.242 1 97.94 324 ARG B CA 1
ATOM 5106 C C . ARG B 1 324 ? 10.078 -21.844 -1.025 1 97.94 324 ARG B C 1
ATOM 5108 O O . ARG B 1 324 ? 11.133 -22.422 -1.256 1 97.94 324 ARG B O 1
ATOM 5115 N N . GLU B 1 325 ? 9.047 -21.859 -1.864 1 97.44 325 GLU B N 1
ATOM 5116 C CA . GLU B 1 325 ? 8.953 -22.859 -2.934 1 97.44 325 GLU B CA 1
ATOM 5117 C C . GLU B 1 325 ? 9.82 -22.453 -4.125 1 97.44 325 GLU B C 1
ATOM 5119 O O . GLU B 1 325 ? 10.227 -23.312 -4.914 1 97.44 325 GLU B O 1
ATOM 5124 N N . SER B 1 326 ? 10.203 -21.219 -4.266 1 98.5 326 SER B N 1
ATOM 5125 C CA . SER B 1 326 ? 10.781 -20.75 -5.516 1 98.5 326 SER B CA 1
ATOM 5126 C C . SER B 1 326 ? 12.281 -20.984 -5.559 1 98.5 326 SER B C 1
ATOM 5128 O O . SER B 1 326 ? 12.922 -20.797 -6.594 1 98.5 326 SER B O 1
ATOM 5130 N N . ALA B 1 327 ? 12.867 -21.359 -4.457 1 98.06 327 ALA B N 1
ATOM 5131 C CA . ALA B 1 327 ? 14.297 -21.625 -4.418 1 98.06 327 ALA B CA 1
ATOM 5132 C C . ALA B 1 327 ? 14.648 -22.578 -3.279 1 98.06 327 ALA B C 1
ATOM 5134 O O . ALA B 1 327 ? 13.891 -22.719 -2.322 1 98.06 327 ALA B O 1
#

InterPro domains:
  IPR000843 LacI-type HTH domain [PF00356] (3-48)
  IPR000843 LacI-type HTH domain [PR00036] (3-13)
  IPR000843 LacI-type HTH domain [PR00036] (13-23)
  IPR000843 LacI-type HTH domain [PS50932] (2-56)
  IPR000843 LacI-type HTH domain [SM00354] (1-71)
  IPR000843 LacI-type HTH domain [cd01392] (5-56)
  IPR001387 Cro/C1-type, helix-turn-helix domain [PS50943] (3-50)
  IPR001761 Periplasmic binding protein/LacI sugar binding domain [PF00532] (62-323)
  IPR010982 Lambda repressor-like, DNA-binding domain superfamily [G3DSA:1.10.260.40] (1-60)
  IPR010982 Lambda repressor-like, DNA-binding domain superfamily [SSF47413] (1-59)
  IPR028082 Periplasmic binding protein-like I [SSF53822] (61-326)

Sequence (654 aa):
MPTVKDVAKRAGVSVATVSRVLNNSEKVSEQTRQKVLNAIEELGFKPNLLARNFRKDRSSLILVVLPTIANAYFARVVKGIEDTARKNGYGILLCTTQNSPEIAAEYLKLIERKQVDGAIIASAKIEIDFCKGLDTKRIVQACEFYPFLDTSLVTIDHKRAFYDIVDYLVKKGKKNILCAIGNEGIPSEFARKEGYKEALEENGLEFKEENVIRCSYGWTELYEKLRNLCCLKKYDAIACSSDLMAVGAIKAAKALGLKVPDEFSVTGFDNIMVSRIYEPSITTVAQPMYEIGEKAATILIDIIENQSVYVKQRIILPHELKTRESAMPTVKDVAKRAGVSVATVSRVLNNSEKVSEQTRQKVLNAIEELGFKPNLLARNFRKDRSSLILVVLPTIANAYFARVVKGIEDTARKNGYGILLCTTQNSPEIAAEYLKLIERKQVDGAIIASAKIEIDFCKGLDTKRIVQACEFYPFLDTSLVTIDHKRAFYDIVDYLVKKGKKNILCAIGNEGIPSEFARKEGYKEALEENGLEFKEENVIRCSYGWTELYEKLRNLCCLKKYDAIACSSDLMAVGAIKAAKALGLKVPDEFSVTGFDNIMVSRIYEPSITTVAQPMYEIGEKAATILIDIIENQSVYVKQRIILPHELKTRESA